Protein AF-A0A7S4W4B5-F1 (afdb_monomer_lite)

Secondary structure (DSSP, 8-state):
-PPPPPPPP----------PPPHHHHHSTTTTGGG--S-EEE-TTT--EEEGGGT--BTT-SS---TT--SPPB---SS----PPPEE-TTT--EE-TTTSSBPSBGGG-SSSB--TTT-BTHHHHHHHHHHHHHHHHHHHHHHHTT--S---HHHHHHHHHHHHHHHHT-PPPBS----BHHHHHHHHHHGGGGGT-SSPPPHHHH--TT-SS--TT-EEEEEEPPPSP-SS-SS--EEEEEE-SSSSS-EEEEEE----TT-HHHHHHHHHHHHTT---HHHHHHHHHHHHHHHHTT-EEEEEEETHHHHHHHHHHHHHTB-EEEESPPP-S---TTSSSTTTTEEEEEETT-TTTTSSTTTS--SSPPEEE-SSSS----HHHHHHHHHSGGGTT-BTTTGGGGSEEETTEEEPPP-

Sequence (420 aa):
VAKPPAHPPFFFQASPSFLMPCDEGKKHPWSWGLMCSGGKSRCEWCNQQVCEYHFGNNSSGSVGGHSDCAGPQCTSNFATCDRTKPRRCDHCKDYYCAHHVQPVGSALCLKGGHNCPKYTAGYVVAAVASIATTVASQNLRGLSETGITGRRDPISVQVMTSARGDVNAMNIEEDHSAECSLAVLAQMAHNVYDLADKRSLLNPAREGGHHAIVDLRDWDVAVCEQQPDFTGYPVSLAYAVYVRSAGPGKPLAVLTIKGTSSDSATDISHDLAEVIMGLPPAVPLVRMARVVKNFQEAGFRVMVTGHSLGGYMAEVVATTCGIGGVGFCAPGSGWHKGNKGGEGKGFQNVNFEHDVAGNVMPGIFEHAQWSVYVQDICGYNHSMDVMLECMAHPSRHGWTNINVRAKCRSCATGYYTVVA

InterPro domains:
  IPR009030 Growth factor receptor cysteine-rich domain superfamily [SSF57184] (34-417)
  IPR029058 Alpha/Beta hydrolase fold [SSF53474] (214-373)

Organism: NCBI:txid311494

Radius of gyration: 27.27 Å; chains: 1; bounding box: 109×42×67 Å

pLDDT: mean 80.83, std 17.4, range [30.06, 98.5]

Structure (mmCIF, N/CA/C/O backbone):
data_AF-A0A7S4W4B5-F1
#
_entry.id   AF-A0A7S4W4B5-F1
#
loop_
_atom_site.group_PDB
_atom_site.id
_atom_site.type_symbol
_atom_site.label_atom_id
_atom_site.label_alt_id
_atom_site.label_comp_id
_atom_site.label_asym_id
_atom_site.label_entity_id
_atom_site.label_seq_id
_atom_site.pdbx_PDB_ins_code
_atom_site.Cartn_x
_atom_site.Cartn_y
_atom_site.Cartn_z
_atom_site.occupancy
_atom_site.B_iso_or_equiv
_atom_site.auth_seq_id
_atom_site.auth_comp_id
_atom_site.auth_asym_id
_atom_site.auth_atom_id
_atom_site.pdbx_PDB_model_num
ATOM 1 N N . VAL A 1 1 ? 88.870 17.406 -4.194 1.00 53.09 1 VAL A N 1
ATOM 2 C CA . VAL A 1 1 ? 87.774 16.427 -4.383 1.00 53.09 1 VAL A CA 1
ATOM 3 C C . VAL A 1 1 ? 86.800 17.025 -5.386 1.00 53.09 1 VAL A C 1
ATOM 5 O O . VAL A 1 1 ? 86.209 18.055 -5.092 1.00 53.09 1 VAL A O 1
ATOM 8 N N . ALA A 1 2 ? 86.772 16.495 -6.610 1.00 41.88 2 ALA A N 1
ATOM 9 C CA . ALA A 1 2 ? 86.035 17.077 -7.733 1.00 41.88 2 ALA A CA 1
ATOM 10 C C . ALA A 1 2 ? 84.530 16.766 -7.639 1.00 41.88 2 ALA A C 1
ATOM 12 O O . ALA A 1 2 ? 84.149 15.645 -7.310 1.00 41.88 2 ALA A O 1
ATOM 13 N N . LYS A 1 3 ? 83.687 17.769 -7.917 1.00 46.78 3 LYS A N 1
ATOM 14 C CA . LYS A 1 3 ? 82.223 17.638 -7.994 1.00 46.78 3 LYS A CA 1
ATOM 15 C C . LYS A 1 3 ? 81.840 16.821 -9.241 1.00 46.78 3 LYS A C 1
ATOM 17 O O . LYS A 1 3 ? 82.375 17.119 -10.309 1.00 46.78 3 LYS A O 1
ATOM 22 N N . PRO A 1 4 ? 80.922 15.843 -9.145 1.00 48.91 4 PRO A N 1
ATOM 23 C CA . PRO A 1 4 ? 80.440 15.120 -10.317 1.00 48.91 4 PRO A CA 1
ATOM 24 C C . PRO A 1 4 ? 79.546 16.025 -11.189 1.00 48.91 4 PRO A C 1
ATOM 26 O O . PRO A 1 4 ? 78.924 16.956 -10.663 1.00 48.91 4 PRO A O 1
ATOM 29 N N . PRO A 1 5 ? 79.481 15.784 -12.512 1.00 55.06 5 PRO A N 1
ATOM 30 C CA . PRO A 1 5 ? 78.684 16.593 -13.426 1.00 55.06 5 PRO A CA 1
ATOM 31 C C . PRO A 1 5 ? 77.184 16.327 -13.239 1.00 55.06 5 PRO A C 1
ATOM 33 O O . PRO A 1 5 ? 76.755 15.199 -13.005 1.00 55.06 5 PRO A O 1
ATOM 36 N N . ALA A 1 6 ? 76.384 17.388 -13.350 1.00 56.19 6 ALA A N 1
ATOM 37 C CA . ALA A 1 6 ? 74.930 17.314 -13.314 1.00 56.19 6 ALA A CA 1
ATOM 38 C C . ALA A 1 6 ? 74.399 16.623 -14.582 1.00 56.19 6 ALA A C 1
ATOM 40 O O . ALA A 1 6 ? 74.692 17.054 -15.697 1.00 56.19 6 ALA A O 1
ATOM 41 N N . HIS A 1 7 ? 73.608 15.562 -14.410 1.00 46.50 7 HIS A N 1
ATOM 42 C CA . HIS A 1 7 ? 72.866 14.945 -15.507 1.00 46.50 7 HIS A CA 1
ATOM 43 C C . HIS A 1 7 ? 71.707 15.859 -15.946 1.00 46.50 7 HIS A C 1
ATOM 45 O O . HIS A 1 7 ? 71.006 16.396 -15.084 1.00 46.50 7 HIS A O 1
ATOM 51 N N . PRO A 1 8 ? 71.473 16.038 -17.258 1.00 51.47 8 PRO A N 1
ATOM 52 C CA . PRO A 1 8 ? 70.306 16.759 -17.748 1.00 51.47 8 PRO A CA 1
ATOM 53 C C . PRO A 1 8 ? 69.020 15.951 -17.488 1.00 51.47 8 PRO A C 1
ATOM 55 O O . PRO A 1 8 ? 69.065 14.717 -17.449 1.00 51.47 8 PRO A O 1
ATOM 58 N N . PRO A 1 9 ? 67.864 16.617 -17.323 1.00 50.19 9 PRO A N 1
ATOM 59 C CA . PRO A 1 9 ? 66.591 15.937 -17.129 1.00 50.19 9 PRO A CA 1
ATOM 60 C C . PRO A 1 9 ? 66.229 15.127 -18.380 1.00 50.19 9 PRO A C 1
ATOM 62 O O . PRO A 1 9 ? 66.138 15.662 -19.485 1.00 50.19 9 PRO A O 1
ATOM 65 N N . PHE A 1 10 ? 66.007 13.825 -18.193 1.00 43.47 10 PHE A N 1
ATOM 66 C CA . PHE A 1 10 ? 65.406 12.948 -19.193 1.00 43.47 10 PHE A CA 1
ATOM 67 C C . PHE A 1 10 ? 63.954 13.388 -19.436 1.00 43.47 10 PHE A C 1
ATOM 69 O O . PHE A 1 10 ? 63.049 13.031 -18.684 1.00 43.47 10 PHE A O 1
ATOM 76 N N . PHE A 1 11 ? 63.718 14.162 -20.495 1.00 41.22 11 PHE A N 1
ATOM 77 C CA . PHE A 1 11 ? 62.383 14.314 -21.066 1.00 41.22 11 PHE A CA 1
ATOM 78 C C . PHE A 1 11 ? 62.078 13.064 -21.896 1.00 41.22 11 PHE A C 1
ATOM 80 O O . PHE A 1 11 ? 62.568 12.913 -23.014 1.00 41.22 11 PHE A O 1
ATOM 87 N N . PHE A 1 12 ? 61.253 12.162 -21.360 1.00 39.62 12 PHE A N 1
ATOM 88 C CA . PHE A 1 12 ? 60.553 11.187 -22.192 1.00 39.62 12 PHE A CA 1
ATOM 89 C C . PHE A 1 12 ? 59.600 11.959 -23.114 1.00 39.62 12 PHE A C 1
ATOM 91 O O . PHE A 1 12 ? 58.498 12.334 -22.718 1.00 39.62 12 PHE A O 1
ATOM 98 N N . GLN A 1 13 ? 60.015 12.203 -24.358 1.00 41.09 13 GLN A N 1
ATOM 99 C CA . GLN A 1 13 ? 59.078 12.472 -25.445 1.00 41.09 13 GLN A CA 1
ATOM 100 C C . GLN A 1 13 ? 58.346 11.162 -25.750 1.00 41.09 13 GLN A C 1
ATOM 102 O O . GLN A 1 13 ? 58.697 10.432 -26.674 1.00 41.09 13 GLN A O 1
ATOM 107 N N . ALA A 1 14 ? 57.323 10.844 -24.956 1.00 41.88 14 ALA A N 1
ATOM 108 C CA . ALA A 1 14 ? 56.267 9.975 -25.441 1.00 41.88 14 ALA A CA 1
ATOM 109 C C . ALA A 1 14 ? 55.618 10.731 -26.600 1.00 41.88 14 ALA A C 1
ATOM 111 O O . ALA A 1 14 ? 54.906 11.709 -26.384 1.00 41.88 14 ALA A O 1
ATOM 112 N N . SER A 1 15 ? 55.929 10.343 -27.837 1.00 41.41 15 SER A N 1
ATOM 113 C CA . SER A 1 15 ? 55.169 10.794 -28.994 1.00 41.41 15 SER A CA 1
ATOM 114 C C . SER A 1 15 ? 53.715 10.423 -28.708 1.00 41.41 15 SER A C 1
ATOM 116 O O . SER A 1 15 ? 53.432 9.225 -28.601 1.00 41.41 15 SER A O 1
ATOM 118 N N . PRO A 1 16 ? 52.784 11.379 -28.537 1.00 48.03 16 PRO A N 1
ATOM 119 C CA . PRO A 1 16 ? 51.392 11.014 -28.462 1.00 48.03 16 PRO A CA 1
ATOM 120 C C . PRO A 1 16 ? 51.063 10.554 -29.873 1.00 48.03 16 PRO A C 1
ATOM 122 O O . PRO A 1 16 ? 50.840 11.355 -30.780 1.00 48.03 16 PRO A O 1
ATOM 125 N N . SER A 1 17 ? 51.093 9.241 -30.090 1.00 46.66 17 SER A N 1
ATOM 126 C CA . SER A 1 17 ? 50.296 8.645 -31.143 1.00 46.66 17 SER A CA 1
ATOM 127 C C . SER A 1 17 ? 48.869 9.004 -30.755 1.00 46.66 17 SER A C 1
ATOM 129 O O . SER A 1 17 ? 48.243 8.302 -29.966 1.00 46.66 17 SER A O 1
ATOM 131 N N . PHE A 1 18 ? 48.411 10.179 -31.194 1.00 54.59 18 PHE A N 1
ATOM 132 C CA . PHE A 1 18 ? 47.031 10.605 -31.090 1.00 54.59 18 PHE A CA 1
ATOM 133 C C . PHE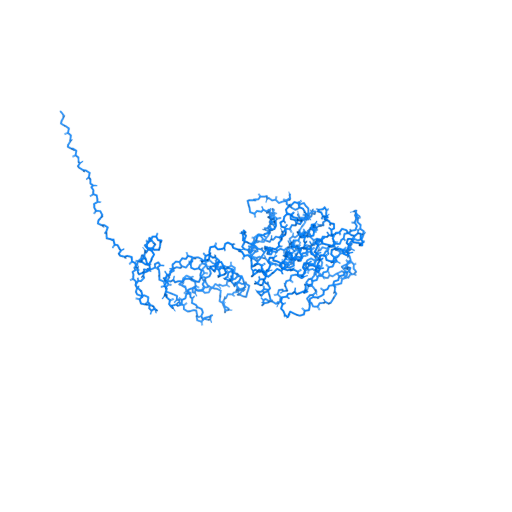 A 1 18 ? 46.254 9.537 -31.847 1.00 54.59 18 PHE A C 1
ATOM 135 O O . PHE A 1 18 ? 46.150 9.567 -33.074 1.00 54.59 18 PHE A O 1
ATOM 142 N N . LEU A 1 19 ? 45.805 8.517 -31.115 1.00 65.25 19 LEU A N 1
ATOM 143 C CA . LEU A 1 19 ? 44.847 7.542 -31.587 1.00 65.25 19 LEU A CA 1
ATOM 144 C C . LEU A 1 19 ? 43.681 8.385 -32.070 1.00 65.25 19 LEU A C 1
ATOM 146 O O . LEU A 1 19 ? 42.953 8.950 -31.258 1.00 65.25 19 LEU A O 1
ATOM 150 N N . MET A 1 20 ? 43.565 8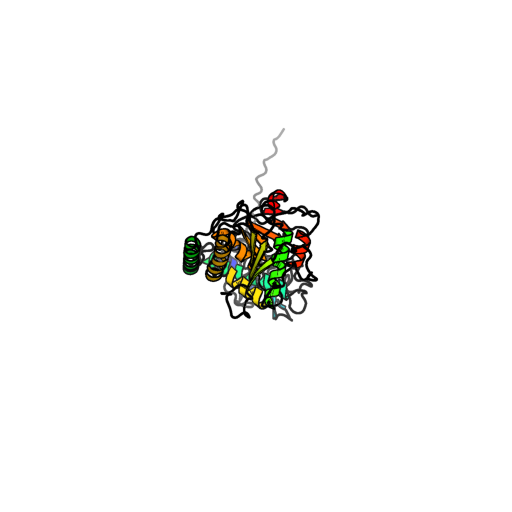.544 -33.394 1.00 76.38 20 MET A N 1
ATOM 151 C CA . MET A 1 20 ? 42.440 9.271 -33.964 1.00 76.38 20 MET A CA 1
ATOM 152 C C . MET A 1 20 ? 41.176 8.704 -33.311 1.00 76.38 20 MET A C 1
ATOM 154 O O . MET A 1 20 ? 41.062 7.478 -33.240 1.00 76.38 20 MET A O 1
ATOM 158 N N . PRO A 1 21 ? 40.253 9.516 -32.792 1.00 83.56 21 PRO A N 1
ATOM 159 C CA . PRO A 1 21 ? 39.042 8.979 -32.194 1.00 83.56 21 PRO A CA 1
ATOM 160 C C . PRO A 1 21 ? 38.288 8.126 -33.224 1.00 83.56 21 PRO A C 1
ATOM 162 O O . PRO A 1 21 ? 38.421 8.320 -34.440 1.00 83.56 21 PRO A O 1
ATOM 165 N N . CYS A 1 22 ? 37.548 7.121 -32.755 1.00 91.00 22 CYS A N 1
ATOM 166 C CA . CYS A 1 22 ? 36.595 6.430 -33.623 1.00 91.00 22 CYS A CA 1
ATOM 167 C C . CYS A 1 22 ? 35.487 7.405 -34.061 1.00 91.00 22 CYS A C 1
ATOM 169 O O . CYS A 1 22 ? 35.399 8.508 -33.522 1.00 91.00 22 CYS A O 1
ATOM 171 N N . ASP A 1 23 ? 34.661 7.037 -35.035 1.00 92.19 23 ASP A N 1
ATOM 172 C CA . ASP A 1 23 ? 33.647 7.947 -35.578 1.00 92.19 23 ASP A CA 1
ATOM 173 C C . ASP A 1 23 ? 32.679 8.449 -34.495 1.00 92.19 23 ASP A C 1
ATOM 175 O O . ASP A 1 23 ? 32.366 9.635 -34.481 1.00 92.19 23 ASP A O 1
ATOM 179 N N . GLU A 1 24 ? 32.340 7.622 -33.502 1.00 89.19 24 GLU A N 1
ATOM 180 C CA . GLU A 1 24 ? 31.554 8.061 -32.339 1.00 89.19 24 GLU A CA 1
ATOM 181 C C . GLU A 1 24 ? 32.313 9.051 -31.445 1.00 89.19 24 GLU A C 1
ATOM 183 O O . GLU A 1 24 ? 31.799 10.100 -31.056 1.00 89.19 24 GLU A O 1
ATOM 188 N N . GLY A 1 25 ? 33.590 8.769 -31.179 1.00 87.25 25 GLY A N 1
ATOM 189 C CA . GLY A 1 25 ? 34.449 9.669 -30.413 1.00 87.25 25 GLY A CA 1
ATOM 190 C C . GLY A 1 25 ? 34.649 11.026 -31.092 1.00 87.25 25 GLY A C 1
ATOM 191 O O . GLY A 1 25 ? 34.854 12.021 -30.404 1.00 87.25 25 GLY A O 1
ATOM 192 N N . LYS A 1 26 ? 34.565 11.092 -32.430 1.00 89.75 26 LYS A N 1
ATOM 193 C CA . LYS A 1 26 ? 34.605 12.355 -33.187 1.00 89.75 26 LYS A CA 1
ATOM 194 C C . LYS A 1 26 ? 33.323 13.169 -33.018 1.00 89.75 26 LYS A C 1
ATOM 196 O O . LYS A 1 26 ? 33.408 14.393 -32.992 1.00 89.75 26 LYS A O 1
ATOM 201 N N . LYS A 1 27 ? 32.161 12.516 -32.904 1.00 87.25 27 LYS A N 1
ATOM 202 C CA . LYS A 1 27 ? 30.869 13.190 -32.684 1.00 87.25 27 LYS A CA 1
ATOM 203 C C . LYS A 1 27 ? 30.792 13.825 -31.297 1.00 87.25 27 LYS A C 1
ATOM 205 O O . LYS A 1 27 ? 30.257 14.921 -31.153 1.00 87.25 27 LYS A O 1
ATOM 210 N N . HIS A 1 28 ? 31.394 13.180 -30.293 1.00 82.81 28 HIS A N 1
ATOM 211 C CA . HIS A 1 28 ? 31.391 13.666 -28.910 1.00 82.81 28 HIS A CA 1
ATOM 212 C C . HIS A 1 28 ? 32.799 13.672 -28.277 1.00 82.81 28 HIS A C 1
ATOM 214 O O . HIS A 1 28 ? 33.082 12.873 -27.379 1.00 82.81 28 HIS A O 1
ATOM 220 N N . PRO A 1 29 ? 33.695 14.590 -28.693 1.00 80.44 29 PRO A N 1
ATOM 221 C CA . PRO A 1 29 ? 35.117 14.547 -28.330 1.00 80.44 29 PRO A CA 1
ATOM 222 C C . PRO A 1 29 ? 35.406 14.642 -26.828 1.00 80.44 29 PRO A C 1
ATOM 224 O O . PRO A 1 29 ? 36.376 14.063 -26.349 1.00 80.44 29 PRO A O 1
ATOM 227 N N . TRP A 1 30 ? 34.573 15.372 -26.086 1.00 72.69 30 TRP A N 1
ATOM 228 C CA . TRP A 1 30 ? 34.802 15.720 -24.680 1.00 72.69 30 TRP A CA 1
ATOM 229 C C . TRP A 1 30 ? 34.215 14.716 -23.678 1.00 72.69 30 TRP A C 1
ATOM 231 O O . TRP A 1 30 ? 34.575 14.757 -22.506 1.00 72.69 30 TRP A O 1
ATOM 241 N N . SER A 1 31 ? 33.341 13.810 -24.119 1.00 78.88 31 SER A N 1
ATOM 242 C CA . SER A 1 31 ? 32.721 12.783 -23.272 1.00 78.88 31 SER A CA 1
ATOM 243 C C . SER A 1 31 ? 33.077 11.385 -23.771 1.00 78.88 31 SER A C 1
ATOM 245 O O . SER A 1 31 ? 33.905 10.695 -23.179 1.00 78.88 31 SER A O 1
ATOM 247 N N . TRP A 1 32 ? 32.519 10.990 -24.911 1.00 73.00 32 TRP A N 1
ATOM 248 C CA . TRP A 1 32 ? 32.697 9.656 -25.488 1.00 73.00 32 TRP A CA 1
ATOM 249 C C . TRP A 1 32 ? 34.061 9.488 -26.170 1.00 73.00 32 TRP A C 1
ATOM 251 O O . TRP A 1 32 ? 34.644 8.404 -26.157 1.00 73.00 32 TRP A O 1
ATOM 261 N N . GLY A 1 33 ? 34.644 10.575 -26.685 1.00 78.75 33 GLY A N 1
ATOM 262 C CA . GLY A 1 33 ? 35.999 10.589 -27.242 1.00 78.75 33 GLY A CA 1
ATOM 263 C C . GLY A 1 33 ? 37.061 10.095 -26.255 1.00 78.75 33 GLY A C 1
ATOM 264 O O . GLY A 1 33 ? 37.927 9.310 -26.641 1.00 78.75 33 GLY A O 1
ATOM 265 N N . LEU A 1 34 ? 36.937 10.460 -24.973 1.00 81.44 34 LEU A N 1
ATOM 266 C CA . LEU A 1 34 ? 37.839 10.030 -23.895 1.00 81.44 34 LEU A CA 1
ATOM 267 C C . LEU A 1 34 ? 37.668 8.553 -23.509 1.00 81.44 34 LEU A C 1
ATOM 269 O O . LEU A 1 34 ? 38.571 7.967 -22.918 1.00 81.44 34 LEU A O 1
ATOM 273 N N . MET A 1 35 ? 36.532 7.943 -23.855 1.00 81.06 35 MET A N 1
ATOM 274 C CA . MET A 1 35 ? 36.242 6.531 -23.586 1.00 81.06 35 MET A CA 1
ATOM 275 C C . MET A 1 35 ? 36.578 5.611 -24.769 1.00 81.06 35 MET A C 1
ATOM 277 O O . MET A 1 35 ? 36.414 4.390 -24.679 1.00 81.06 35 MET A O 1
ATOM 281 N N . CYS A 1 36 ? 37.096 6.169 -25.872 1.00 84.38 36 CYS A N 1
ATOM 282 C CA . CYS A 1 36 ? 37.590 5.379 -26.993 1.00 84.38 36 CYS A CA 1
ATOM 283 C C . CYS A 1 36 ? 38.698 4.427 -26.528 1.00 84.38 36 CYS A C 1
ATOM 285 O O . CYS A 1 36 ? 39.797 4.848 -26.179 1.00 84.38 36 CYS A O 1
ATOM 287 N N . SER A 1 37 ? 38.419 3.130 -26.569 1.00 83.31 37 SER A N 1
ATOM 288 C CA . SER A 1 37 ? 39.368 2.080 -26.202 1.00 83.31 37 SER A CA 1
ATOM 289 C C . SER A 1 37 ? 39.228 0.865 -27.118 1.00 83.31 37 SER A C 1
ATOM 291 O O . SER A 1 37 ? 38.179 0.659 -27.739 1.00 83.31 37 SER A O 1
ATOM 293 N N . GLY A 1 38 ? 40.308 0.084 -27.201 1.00 84.00 38 GLY A N 1
ATOM 294 C CA . GLY A 1 38 ? 40.381 -1.153 -27.979 1.00 84.00 38 GLY A CA 1
ATOM 295 C C . GLY A 1 38 ? 40.606 -0.957 -29.480 1.00 84.00 38 GLY A C 1
ATOM 296 O O . GLY A 1 38 ? 40.865 0.151 -29.965 1.00 84.00 38 GLY A O 1
ATOM 297 N N . GLY A 1 39 ? 40.525 -2.063 -30.224 1.00 87.12 39 GLY A N 1
ATOM 298 C CA . GLY A 1 39 ? 40.615 -2.064 -31.680 1.00 87.12 39 GLY A CA 1
ATOM 299 C C . GLY A 1 39 ? 39.448 -1.319 -32.331 1.00 87.12 39 GLY A C 1
ATOM 300 O O . GLY A 1 39 ? 38.363 -1.197 -31.762 1.00 87.12 39 GLY A O 1
ATOM 301 N N . LYS A 1 40 ? 39.662 -0.806 -33.547 1.00 90.69 40 LYS A N 1
ATOM 302 C CA . LYS A 1 40 ? 38.595 -0.213 -34.364 1.00 90.69 40 LYS A CA 1
ATOM 303 C C . LYS A 1 40 ? 38.134 -1.195 -35.422 1.00 90.69 40 LYS A C 1
ATOM 305 O O . LYS A 1 40 ? 38.954 -1.786 -36.119 1.00 90.69 40 LYS A O 1
ATOM 310 N N . SER A 1 41 ? 36.827 -1.299 -35.596 1.00 91.25 41 SER A N 1
ATOM 311 C CA . SER A 1 41 ? 36.206 -2.106 -36.641 1.00 91.25 41 SER A CA 1
ATOM 312 C C . SER A 1 41 ? 35.065 -1.330 -37.293 1.00 91.25 41 SER A C 1
ATOM 314 O O . SER A 1 41 ? 34.543 -0.365 -36.734 1.00 91.25 41 SER A O 1
ATOM 316 N N . ARG A 1 42 ? 34.718 -1.700 -38.528 1.00 93.19 42 ARG A N 1
ATOM 317 C CA . ARG A 1 42 ? 33.544 -1.138 -39.199 1.00 93.19 42 ARG A CA 1
ATOM 318 C C . ARG A 1 42 ? 32.300 -1.842 -38.668 1.00 93.19 42 ARG A C 1
ATOM 320 O O . ARG A 1 42 ? 32.232 -3.068 -38.697 1.00 93.19 42 ARG A O 1
ATOM 327 N N . CYS A 1 43 ? 31.335 -1.064 -38.195 1.00 89.44 43 CYS A N 1
ATOM 328 C CA . CYS A 1 43 ? 30.007 -1.557 -37.867 1.00 89.44 43 CYS A CA 1
ATOM 329 C C . CYS A 1 43 ? 29.342 -2.099 -39.140 1.00 89.44 43 CYS A C 1
ATOM 331 O O . CYS A 1 43 ? 29.254 -1.390 -40.138 1.00 89.44 43 CYS A O 1
ATOM 333 N N . GLU A 1 44 ? 28.858 -3.339 -39.126 1.00 90.38 44 GLU A N 1
ATOM 334 C CA . GLU A 1 44 ? 28.258 -3.955 -40.319 1.00 90.38 44 GLU A CA 1
ATOM 335 C C . GLU A 1 44 ? 26.899 -3.354 -40.708 1.00 90.38 44 GLU A C 1
ATOM 337 O O . GLU A 1 44 ? 26.471 -3.500 -41.848 1.00 90.38 44 GLU A O 1
ATOM 342 N N . TRP A 1 45 ? 26.234 -2.661 -39.777 1.00 89.56 45 TRP A N 1
ATOM 343 C CA . TRP A 1 45 ? 24.893 -2.109 -39.987 1.00 89.56 45 TRP A CA 1
ATOM 344 C C . TRP A 1 45 ? 24.900 -0.674 -40.515 1.00 89.56 45 TRP A C 1
ATOM 346 O O . TRP A 1 45 ? 24.037 -0.315 -41.307 1.00 89.56 45 TRP A O 1
ATOM 356 N N . CYS A 1 46 ? 25.859 0.152 -40.093 1.00 91.12 46 CYS A N 1
ATOM 357 C CA . CYS A 1 46 ? 25.927 1.570 -40.474 1.00 91.12 46 CYS A CA 1
ATOM 358 C C . CYS A 1 46 ? 27.274 1.975 -41.097 1.00 91.12 46 CYS A C 1
ATOM 360 O O . CYS A 1 46 ? 27.463 3.131 -41.463 1.00 91.12 46 CYS A O 1
ATOM 362 N N . ASN A 1 47 ? 28.224 1.039 -41.204 1.00 92.94 47 ASN A N 1
ATOM 363 C CA . ASN A 1 47 ? 29.561 1.229 -41.771 1.00 92.94 47 ASN A CA 1
ATOM 364 C C . ASN A 1 47 ? 30.455 2.270 -41.056 1.00 92.94 47 ASN A C 1
ATOM 366 O O . ASN A 1 47 ? 31.536 2.594 -41.558 1.00 92.94 47 ASN A O 1
ATOM 370 N N . GLN A 1 48 ? 30.052 2.761 -39.877 1.00 92.44 48 GLN A N 1
ATOM 371 C CA . GLN A 1 48 ? 30.872 3.642 -39.038 1.00 92.44 48 GLN A CA 1
ATOM 372 C C . GLN A 1 48 ? 32.086 2.880 -38.484 1.00 92.44 48 GLN A C 1
ATOM 374 O O . GLN A 1 48 ? 31.975 1.720 -38.080 1.00 92.44 48 GLN A O 1
ATOM 379 N N . GLN A 1 49 ? 33.258 3.517 -38.461 1.00 94.06 49 GLN A N 1
ATOM 380 C CA . GLN A 1 49 ? 34.458 2.977 -37.831 1.00 94.06 49 GLN A CA 1
ATOM 381 C C . GLN A 1 49 ? 34.402 3.250 -36.327 1.00 94.06 49 GLN A C 1
ATOM 383 O O . GLN A 1 49 ? 34.741 4.338 -35.862 1.00 94.06 49 GLN A O 1
ATOM 388 N N . VAL A 1 50 ? 34.012 2.242 -35.557 1.00 91.62 50 VAL A N 1
ATOM 389 C CA . VAL A 1 50 ? 33.803 2.324 -34.108 1.00 91.62 50 VAL A CA 1
ATOM 390 C C . VAL A 1 50 ? 34.876 1.526 -33.375 1.00 91.62 50 VAL A C 1
ATOM 392 O O . VAL A 1 50 ? 35.379 0.523 -33.883 1.00 91.62 50 VAL A O 1
ATOM 395 N N . CYS A 1 51 ? 35.294 1.994 -32.200 1.00 90.19 51 CYS A N 1
ATOM 396 C CA . CYS A 1 51 ? 36.178 1.205 -31.342 1.00 90.19 51 CYS A CA 1
ATOM 397 C C . CYS A 1 51 ? 35.371 0.166 -30.553 1.00 90.19 51 CYS A C 1
ATOM 399 O O . CYS A 1 51 ? 34.148 0.273 -30.478 1.00 90.19 51 CYS A O 1
ATOM 401 N N . GLU A 1 52 ? 36.037 -0.811 -29.939 1.00 86.25 52 GLU A N 1
ATOM 402 C CA . GLU A 1 52 ? 35.389 -1.846 -29.114 1.00 86.25 52 GLU A CA 1
ATOM 403 C C . GLU A 1 52 ? 34.432 -1.259 -28.070 1.00 86.25 52 GLU A C 1
ATOM 405 O O . GLU A 1 52 ? 33.325 -1.762 -27.899 1.00 86.25 52 GLU A O 1
ATOM 410 N N . TYR A 1 53 ? 34.808 -0.142 -27.433 1.00 84.38 53 TYR A N 1
ATOM 411 C CA . TYR A 1 53 ? 33.918 0.553 -26.497 1.00 84.38 53 TYR A CA 1
ATOM 412 C C . TYR A 1 53 ? 32.586 0.994 -27.138 1.00 84.38 53 TYR A C 1
ATOM 414 O O . TYR A 1 53 ? 31.526 0.843 -26.536 1.00 84.38 53 TYR A O 1
ATOM 422 N N . HIS A 1 54 ? 32.627 1.514 -28.366 1.00 86.38 54 HIS A N 1
ATOM 423 C CA . HIS A 1 54 ? 31.470 2.091 -29.059 1.00 86.38 54 HIS A CA 1
ATOM 424 C C . HIS A 1 54 ? 30.752 1.093 -29.989 1.00 86.38 54 HIS A C 1
ATOM 426 O O . HIS A 1 54 ? 29.882 1.480 -30.768 1.00 86.38 54 HIS A O 1
ATOM 432 N N . PHE A 1 55 ? 31.098 -0.200 -29.954 1.00 83.75 55 PHE A N 1
ATOM 433 C CA . PHE A 1 55 ? 30.538 -1.169 -30.899 1.00 83.75 55 PHE A CA 1
ATOM 434 C C . PHE A 1 55 ? 29.096 -1.567 -30.542 1.00 83.75 55 PHE A C 1
ATOM 436 O O . PHE A 1 55 ? 28.168 -1.273 -31.297 1.00 83.75 55 PHE A O 1
ATOM 443 N N . GLY A 1 56 ? 28.892 -2.230 -29.400 1.00 75.50 56 GLY A N 1
ATOM 444 C CA . GLY A 1 56 ? 27.582 -2.726 -28.975 1.00 75.50 56 GLY A CA 1
ATOM 445 C C . GLY A 1 56 ? 26.756 -1.666 -28.249 1.00 75.50 56 GLY A C 1
ATOM 446 O O . GLY A 1 56 ? 27.136 -1.232 -27.166 1.00 75.50 56 GLY A O 1
ATOM 447 N N . ASN A 1 57 ? 25.613 -1.288 -28.820 1.00 75.31 57 ASN A N 1
ATOM 448 C CA . ASN A 1 57 ? 24.625 -0.448 -28.144 1.00 75.31 57 ASN A CA 1
ATOM 449 C C . ASN A 1 57 ? 23.737 -1.316 -27.229 1.00 75.31 57 ASN A C 1
ATOM 451 O O . ASN A 1 57 ? 23.406 -2.448 -27.592 1.00 75.31 57 ASN A O 1
ATOM 455 N N . ASN A 1 58 ? 23.365 -0.821 -26.050 1.00 73.81 58 ASN A N 1
ATOM 456 C CA . ASN A 1 58 ? 22.389 -1.456 -25.162 1.00 73.81 58 ASN A CA 1
ATOM 457 C C . ASN A 1 58 ? 21.126 -0.595 -25.042 1.00 73.81 58 ASN A C 1
ATOM 459 O O . ASN A 1 58 ? 21.171 0.629 -25.147 1.00 73.81 58 ASN A O 1
ATOM 463 N N . SER A 1 59 ? 19.983 -1.235 -24.796 1.00 68.75 59 SER A N 1
ATOM 464 C CA . SER A 1 59 ? 18.704 -0.533 -24.637 1.00 68.75 59 SER A CA 1
ATOM 465 C C . SER A 1 59 ? 18.711 0.454 -23.460 1.00 68.75 59 SER A C 1
ATOM 467 O O . SER A 1 59 ? 17.974 1.437 -23.489 1.00 68.75 59 SER A O 1
ATOM 469 N N . SER A 1 60 ? 19.577 0.245 -22.458 1.00 60.88 60 SER A N 1
ATOM 470 C CA . SER A 1 60 ? 19.751 1.129 -21.296 1.00 60.88 60 SER A CA 1
ATOM 471 C C . SER A 1 60 ? 20.636 2.354 -21.564 1.00 60.88 60 SER A C 1
ATOM 473 O O . SER A 1 60 ? 20.447 3.392 -20.931 1.00 60.88 60 SER A O 1
ATOM 475 N N . GLY A 1 61 ? 21.524 2.323 -22.574 1.00 60.50 61 GLY A N 1
ATOM 476 C CA . GLY A 1 61 ? 22.397 3.426 -23.058 1.00 60.50 61 GLY A CA 1
ATOM 477 C C . GLY A 1 61 ? 23.296 4.037 -22.004 1.00 60.50 61 GLY A C 1
ATOM 478 O O . GLY A 1 61 ? 23.773 5.157 -22.146 1.00 60.50 61 GLY A O 1
ATOM 479 N N . SER A 1 62 ? 23.515 3.291 -20.930 1.00 58.25 62 SER A N 1
ATOM 480 C CA . SER A 1 62 ? 24.396 3.684 -19.844 1.00 58.25 62 SER A CA 1
ATOM 481 C C . SER A 1 62 ? 25.861 3.388 -20.179 1.00 58.25 62 SER A C 1
ATOM 483 O O . SER A 1 62 ? 26.748 3.955 -19.550 1.00 58.25 62 SER A O 1
ATOM 485 N N . VAL A 1 63 ? 26.136 2.478 -21.129 1.00 65.44 63 VAL A N 1
ATOM 486 C CA . VAL A 1 63 ? 27.492 1.991 -21.430 1.00 65.44 63 VAL A CA 1
ATOM 487 C C . VAL A 1 63 ? 27.618 1.534 -22.889 1.00 65.44 63 VAL A C 1
ATOM 489 O O . VAL A 1 63 ? 26.986 0.556 -23.286 1.00 65.44 63 VAL A O 1
ATOM 492 N N . GLY A 1 64 ? 28.538 2.158 -23.631 1.00 72.12 64 GLY A N 1
ATOM 493 C CA . GLY A 1 64 ? 28.919 1.759 -24.992 1.00 72.12 64 GLY A CA 1
ATOM 494 C C . GLY A 1 64 ? 27.923 2.152 -26.089 1.00 72.12 64 GLY A C 1
ATOM 495 O O . GLY A 1 64 ? 26.973 2.892 -25.852 1.00 72.12 64 GLY A O 1
ATOM 496 N N . GLY A 1 65 ? 28.169 1.659 -27.305 1.00 81.06 65 GLY A N 1
ATOM 497 C CA . GLY A 1 65 ? 27.358 1.939 -28.496 1.00 81.06 65 GLY A CA 1
ATOM 498 C C . GLY A 1 65 ? 27.815 3.155 -29.302 1.00 81.06 65 GLY A C 1
ATOM 499 O O . GLY A 1 65 ? 28.767 3.842 -28.940 1.00 81.06 65 GLY A O 1
ATOM 500 N N . HIS A 1 66 ? 27.152 3.380 -30.432 1.00 87.12 66 HIS A N 1
ATOM 501 C CA . HIS A 1 66 ? 27.375 4.533 -31.298 1.00 87.12 66 HIS A CA 1
ATOM 502 C C . HIS A 1 66 ? 26.044 5.056 -31.837 1.00 87.12 66 HIS A C 1
ATOM 504 O O . HIS A 1 66 ? 25.089 4.293 -32.030 1.00 87.12 66 HIS A O 1
ATOM 510 N N . SER A 1 67 ? 25.992 6.364 -32.059 1.00 85.38 67 SER A N 1
ATOM 511 C CA . SER A 1 67 ? 24.838 7.081 -32.585 1.00 85.38 67 SER A CA 1
ATOM 512 C C . SER A 1 67 ? 24.598 6.747 -34.059 1.00 85.38 67 SER A C 1
ATOM 514 O O . SER A 1 67 ? 25.504 6.337 -34.794 1.00 85.38 67 SER A O 1
ATOM 516 N N . ASP A 1 68 ? 23.349 6.906 -34.498 1.00 85.69 68 ASP A N 1
ATOM 517 C CA . ASP A 1 68 ? 22.901 6.683 -35.883 1.00 85.69 68 ASP A CA 1
ATOM 518 C C . ASP A 1 68 ? 23.098 5.242 -36.393 1.00 85.69 68 ASP A C 1
ATOM 520 O O . ASP A 1 68 ? 23.207 4.988 -37.595 1.00 85.69 68 ASP A O 1
ATOM 524 N N . CYS A 1 69 ? 23.166 4.270 -35.481 1.00 87.50 69 CYS A N 1
ATOM 525 C CA . CYS A 1 69 ? 23.207 2.859 -35.835 1.00 87.50 69 CYS A CA 1
ATOM 526 C C . CYS A 1 69 ? 21.795 2.275 -35.910 1.00 87.50 69 CYS A C 1
ATOM 528 O O . CYS A 1 69 ? 21.110 2.179 -34.896 1.00 87.50 69 CYS A O 1
ATOM 530 N N . ALA A 1 70 ? 21.400 1.803 -37.094 1.00 85.62 70 ALA A N 1
ATOM 531 C CA . ALA A 1 70 ? 20.178 1.016 -37.286 1.00 85.62 70 ALA A CA 1
ATOM 532 C C . ALA A 1 70 ? 20.344 -0.472 -36.901 1.00 85.62 70 ALA A C 1
ATOM 534 O O . ALA A 1 70 ? 19.445 -1.282 -37.119 1.00 85.62 70 ALA A O 1
ATOM 535 N N . GLY A 1 71 ? 21.515 -0.852 -36.378 1.00 87.31 71 GLY A N 1
ATOM 536 C CA . GLY A 1 71 ? 21.798 -2.208 -35.927 1.00 87.31 71 GLY A CA 1
ATOM 537 C C . GLY A 1 71 ? 21.010 -2.586 -34.668 1.00 87.31 71 GLY A C 1
ATOM 538 O O . GLY A 1 71 ? 20.590 -1.711 -33.906 1.00 87.31 71 GLY A O 1
ATOM 539 N N . PRO A 1 72 ? 20.816 -3.892 -34.421 1.00 88.12 72 PRO A N 1
ATOM 540 C CA . PRO A 1 72 ? 20.142 -4.364 -33.224 1.00 88.12 72 PRO A CA 1
ATOM 541 C C . PRO A 1 72 ? 20.902 -3.945 -31.961 1.00 88.12 72 PRO A C 1
ATOM 543 O O . PRO A 1 72 ? 22.133 -3.951 -31.927 1.00 88.12 72 PRO A O 1
ATOM 546 N N . GLN A 1 73 ? 20.157 -3.624 -30.907 1.00 87.88 73 GLN A N 1
ATOM 547 C CA . GLN A 1 73 ? 20.703 -3.281 -29.595 1.00 87.88 73 GLN A CA 1
ATOM 548 C C . GLN A 1 73 ? 20.630 -4.490 -28.663 1.00 87.88 73 GLN A C 1
ATOM 550 O O . GLN A 1 73 ? 19.767 -5.351 -28.812 1.00 87.88 73 GLN A O 1
ATOM 555 N N . CYS A 1 74 ? 21.532 -4.552 -27.687 1.00 87.44 74 CYS A N 1
ATOM 556 C CA . CYS A 1 74 ? 21.429 -5.509 -26.596 1.00 87.44 74 CYS A CA 1
ATOM 557 C C . CYS A 1 74 ? 20.184 -5.187 -25.752 1.00 87.44 74 CYS A C 1
ATOM 559 O O . CYS A 1 74 ? 20.168 -4.164 -25.072 1.00 87.44 74 CYS A O 1
ATOM 561 N N . THR A 1 75 ? 19.189 -6.077 -25.743 1.00 86.62 75 THR A N 1
ATOM 562 C CA . THR A 1 75 ? 17.900 -5.949 -25.029 1.00 86.62 75 THR A CA 1
ATOM 563 C C . THR A 1 75 ? 18.029 -6.118 -23.504 1.00 86.62 75 THR A C 1
ATOM 565 O O . THR A 1 75 ? 17.040 -6.202 -22.785 1.00 86.62 75 THR A O 1
ATOM 568 N N . SER A 1 76 ? 19.251 -6.194 -22.974 1.00 79.88 76 SER A N 1
ATOM 569 C CA . SER A 1 76 ? 19.484 -6.296 -21.531 1.00 79.88 76 SER A CA 1
ATOM 570 C C . SER A 1 76 ? 19.332 -4.933 -20.860 1.00 79.88 76 SER A C 1
ATOM 572 O O . SER A 1 76 ? 19.966 -3.961 -21.272 1.00 79.88 76 SER A O 1
ATOM 574 N N . ASN A 1 77 ? 18.561 -4.890 -19.774 1.00 65.75 77 ASN A N 1
ATOM 575 C CA . ASN A 1 77 ? 18.409 -3.705 -18.929 1.00 65.75 77 ASN A CA 1
ATOM 576 C C . ASN A 1 77 ? 19.603 -3.459 -17.992 1.00 65.75 77 ASN A C 1
ATOM 578 O O . ASN A 1 77 ? 19.637 -2.450 -17.291 1.00 65.75 77 ASN A O 1
ATOM 582 N N . PHE A 1 78 ? 20.584 -4.362 -17.950 1.00 67.38 78 PHE A N 1
ATOM 583 C CA . PHE A 1 78 ? 21.719 -4.243 -17.040 1.00 67.38 78 PHE A CA 1
ATOM 584 C C . PHE A 1 78 ? 22.821 -3.347 -17.619 1.00 67.38 78 PHE A C 1
ATOM 586 O O . PHE A 1 78 ? 23.128 -3.374 -18.814 1.00 67.38 78 PHE A O 1
ATOM 593 N N . ALA A 1 79 ? 23.458 -2.558 -16.748 1.00 59.62 79 ALA A N 1
ATOM 594 C CA . ALA A 1 79 ? 24.537 -1.638 -17.119 1.00 59.62 79 ALA A CA 1
ATOM 595 C C . ALA A 1 79 ? 25.825 -2.357 -17.579 1.00 59.62 79 ALA A C 1
ATOM 597 O O . ALA A 1 79 ? 26.707 -1.739 -18.172 1.00 59.62 79 ALA A O 1
ATOM 598 N N . THR A 1 80 ? 25.944 -3.667 -17.353 1.00 69.50 80 THR A N 1
ATOM 599 C CA . THR A 1 80 ? 27.136 -4.477 -17.643 1.00 69.50 80 THR A CA 1
ATOM 600 C C . THR A 1 80 ? 27.110 -5.084 -19.047 1.00 69.50 80 THR A C 1
ATOM 602 O O . THR A 1 80 ? 27.305 -6.282 -19.235 1.00 69.50 80 THR A O 1
ATOM 605 N N . CYS A 1 81 ? 26.866 -4.268 -20.074 1.00 76.06 81 CYS A N 1
ATOM 606 C CA . CYS A 1 81 ? 27.072 -4.720 -21.449 1.00 76.06 81 CYS A CA 1
ATOM 607 C C . CYS A 1 81 ? 28.578 -4.857 -21.714 1.00 76.06 81 CYS A C 1
ATOM 609 O O . CYS A 1 81 ? 29.325 -3.895 -21.539 1.00 76.06 81 CYS A O 1
ATOM 611 N N . ASP A 1 82 ? 29.028 -6.027 -22.175 1.00 76.94 82 ASP A N 1
ATOM 612 C CA . ASP A 1 82 ? 30.428 -6.246 -22.578 1.00 76.94 82 ASP A CA 1
ATOM 613 C C . ASP A 1 82 ? 30.791 -5.607 -23.931 1.00 76.94 82 ASP A C 1
ATOM 615 O O . ASP A 1 82 ? 31.913 -5.763 -24.407 1.00 76.94 82 ASP A O 1
ATOM 619 N N . ARG A 1 83 ? 29.847 -4.866 -24.533 1.00 77.25 83 ARG A N 1
ATOM 620 C CA . ARG A 1 83 ? 30.027 -4.042 -25.741 1.00 77.25 83 ARG A CA 1
ATOM 621 C C . ARG A 1 83 ? 30.351 -4.853 -26.997 1.00 77.25 83 ARG A C 1
ATOM 623 O O . ARG A 1 83 ? 30.653 -4.280 -28.042 1.00 77.25 83 ARG A O 1
ATOM 630 N N . THR A 1 84 ? 30.240 -6.177 -26.925 1.00 81.31 84 THR A N 1
ATOM 631 C CA . THR A 1 84 ? 30.430 -7.058 -28.076 1.00 81.31 84 THR A CA 1
ATOM 632 C C . THR A 1 84 ? 29.251 -6.977 -29.045 1.00 81.31 84 THR A C 1
ATOM 634 O O . THR A 1 84 ? 28.153 -6.528 -28.706 1.00 81.31 84 THR A O 1
ATOM 637 N N . LYS A 1 85 ? 29.485 -7.438 -30.280 1.00 84.06 85 LYS A N 1
ATOM 638 C CA . LYS A 1 85 ? 28.468 -7.548 -31.329 1.00 84.06 85 LYS A CA 1
ATOM 639 C C . LYS A 1 85 ? 27.228 -8.299 -30.806 1.00 84.06 85 LYS A C 1
ATOM 641 O O . LYS A 1 85 ? 27.368 -9.474 -30.446 1.00 84.06 85 LYS A O 1
ATOM 646 N N . PRO A 1 86 ? 26.031 -7.679 -30.814 1.00 87.69 86 PRO A N 1
ATOM 647 C CA . PRO A 1 86 ? 24.812 -8.357 -30.401 1.00 87.69 86 PRO A CA 1
ATOM 648 C C . PRO A 1 86 ? 24.543 -9.608 -31.241 1.00 87.69 86 PRO A C 1
ATOM 650 O O . PRO A 1 86 ? 24.657 -9.607 -32.467 1.00 87.69 86 PRO A O 1
ATOM 653 N N . ARG A 1 87 ? 24.187 -10.692 -30.560 1.00 91.81 87 ARG A N 1
ATOM 654 C CA . ARG A 1 87 ? 23.805 -11.984 -31.119 1.00 91.81 87 ARG A CA 1
ATOM 655 C C . ARG A 1 87 ? 22.330 -12.217 -30.846 1.00 91.81 87 ARG A C 1
ATOM 657 O O . ARG A 1 87 ? 21.849 -11.933 -29.751 1.00 91.81 87 ARG A O 1
ATOM 664 N N . ARG A 1 88 ? 21.626 -12.747 -31.841 1.00 93.94 88 ARG A N 1
ATOM 665 C CA . ARG A 1 88 ? 20.218 -13.105 -31.703 1.00 93.94 88 ARG A CA 1
ATOM 666 C C . ARG A 1 88 ? 20.097 -14.386 -30.881 1.00 93.94 88 ARG A C 1
ATOM 668 O O . ARG A 1 88 ? 20.769 -15.364 -31.190 1.00 93.94 88 ARG A O 1
ATOM 675 N N . CYS A 1 89 ? 19.250 -14.392 -29.859 1.00 93.88 89 CYS A N 1
ATOM 676 C CA . CYS A 1 89 ? 18.892 -15.615 -29.152 1.00 93.88 89 CYS A CA 1
ATOM 677 C C . CYS A 1 89 ? 18.008 -16.489 -30.052 1.00 93.88 89 CYS A C 1
ATOM 679 O O . CYS A 1 89 ? 17.006 -16.022 -30.602 1.00 93.88 89 CYS A O 1
ATOM 681 N N . ASP A 1 90 ? 18.332 -17.777 -30.165 1.00 92.94 90 ASP A N 1
ATOM 682 C CA . ASP A 1 90 ? 17.592 -18.707 -31.025 1.00 92.94 90 ASP A CA 1
ATOM 683 C C . ASP A 1 90 ? 16.144 -18.937 -30.574 1.00 92.94 90 ASP A C 1
ATOM 685 O O . ASP A 1 90 ? 15.317 -19.381 -31.375 1.00 92.94 90 ASP A O 1
ATOM 689 N N . HIS A 1 91 ? 15.808 -18.593 -29.328 1.00 91.06 91 HIS A N 1
ATOM 690 C CA . HIS A 1 91 ? 14.490 -18.838 -28.743 1.00 91.06 91 HIS A CA 1
ATOM 691 C C . HIS A 1 91 ? 13.628 -17.584 -28.650 1.00 91.06 91 HIS A C 1
ATOM 693 O O . HIS A 1 91 ? 12.617 -17.527 -29.343 1.00 91.06 91 HIS A O 1
ATOM 699 N N . CYS A 1 92 ? 14.016 -16.578 -27.856 1.00 87.75 92 CYS A N 1
ATOM 700 C CA . CYS A 1 92 ? 13.221 -15.348 -27.723 1.00 87.75 92 CYS A CA 1
ATOM 701 C C . CYS A 1 92 ? 13.360 -14.398 -28.916 1.00 87.75 92 CYS A C 1
ATOM 703 O O . CYS A 1 92 ? 12.570 -13.475 -29.043 1.00 87.75 92 CYS A O 1
ATOM 705 N N . LYS A 1 93 ? 14.329 -14.634 -29.812 1.00 93.38 93 LYS A N 1
ATOM 706 C CA . LYS A 1 93 ? 14.594 -13.829 -31.016 1.00 93.38 93 LYS A CA 1
ATOM 707 C C . LYS A 1 93 ? 15.095 -12.403 -30.768 1.00 93.38 93 LYS A C 1
ATOM 709 O O . LYS A 1 93 ? 15.376 -11.727 -31.762 1.00 93.38 93 LYS A O 1
ATOM 714 N N . ASP A 1 94 ? 15.286 -12.013 -29.512 1.00 90.25 94 ASP A N 1
ATOM 715 C CA . ASP A 1 94 ? 15.930 -10.767 -29.094 1.00 90.25 94 ASP A CA 1
ATOM 716 C C . ASP A 1 94 ? 17.448 -10.804 -29.301 1.00 90.25 94 ASP A C 1
ATOM 718 O O . ASP A 1 94 ? 18.040 -11.869 -29.512 1.00 90.25 94 ASP A O 1
ATOM 722 N N . TYR A 1 95 ? 18.087 -9.635 -29.245 1.00 92.00 95 TYR A N 1
ATOM 723 C CA . TYR A 1 95 ? 19.525 -9.484 -29.443 1.00 92.00 95 TYR A CA 1
ATOM 724 C C . TYR A 1 95 ? 20.224 -9.158 -28.129 1.00 92.00 95 TYR A C 1
ATOM 726 O O . TYR A 1 95 ? 19.792 -8.299 -27.370 1.00 92.00 95 TYR A O 1
ATOM 734 N N . TYR A 1 96 ? 21.352 -9.811 -27.877 1.00 91.25 96 TYR A N 1
ATOM 735 C CA . TYR A 1 96 ? 22.125 -9.634 -26.652 1.00 91.25 96 TYR A CA 1
ATOM 736 C C . TYR A 1 96 ? 23.615 -9.629 -26.955 1.00 91.25 96 TYR A C 1
ATOM 738 O O . TYR A 1 96 ? 24.076 -10.350 -27.837 1.00 91.25 96 TYR A O 1
ATOM 746 N N . CYS A 1 97 ? 24.398 -8.853 -26.212 1.00 89.88 97 CYS A N 1
ATOM 747 C CA . CYS A 1 97 ? 25.852 -8.969 -26.274 1.00 89.88 97 CYS A CA 1
ATOM 748 C C . CYS A 1 97 ? 26.322 -10.332 -25.721 1.00 89.88 97 CYS A C 1
ATOM 750 O O . CYS A 1 97 ? 25.538 -11.064 -25.117 1.00 89.88 97 CYS A O 1
ATOM 752 N N . ALA A 1 98 ? 27.583 -10.708 -25.926 1.00 87.94 98 ALA A N 1
ATOM 753 C CA . ALA A 1 98 ? 28.111 -12.014 -25.529 1.00 87.94 98 ALA A CA 1
ATOM 754 C C . ALA A 1 98 ? 27.944 -12.300 -24.023 1.00 87.94 98 ALA A C 1
ATOM 756 O O . ALA A 1 98 ? 27.665 -13.438 -23.652 1.00 87.94 98 ALA A O 1
ATOM 757 N N . HIS A 1 99 ? 27.998 -11.274 -23.176 1.00 87.81 99 HIS A N 1
ATOM 758 C CA . HIS A 1 99 ? 27.715 -11.376 -21.746 1.00 87.81 99 HIS A CA 1
ATOM 759 C C . HIS A 1 99 ? 26.238 -11.658 -21.430 1.00 87.81 99 HIS A C 1
ATOM 761 O O . HIS A 1 99 ? 25.938 -12.325 -20.442 1.00 87.81 99 HIS A O 1
ATOM 767 N N . HIS A 1 100 ? 25.307 -11.186 -22.264 1.00 89.88 100 HIS A N 1
ATOM 768 C CA . HIS A 1 100 ? 23.863 -11.305 -22.038 1.00 89.88 100 HIS A CA 1
ATOM 769 C C . HIS A 1 100 ? 23.181 -12.395 -22.885 1.00 89.88 100 HIS A C 1
ATOM 771 O O . HIS A 1 100 ? 22.042 -12.766 -22.621 1.00 89.88 100 HIS A O 1
ATOM 777 N N . VAL A 1 101 ? 23.849 -12.954 -23.898 1.00 92.44 101 VAL A N 1
ATOM 778 C CA . VAL A 1 101 ? 23.220 -13.916 -24.822 1.00 92.44 101 VAL A CA 1
ATOM 779 C C . VAL A 1 101 ? 22.923 -15.268 -24.183 1.00 92.44 101 VAL A C 1
ATOM 781 O O . VAL A 1 101 ? 22.033 -15.972 -24.648 1.00 92.44 101 VAL A O 1
ATOM 784 N N . GLN A 1 102 ? 23.625 -15.645 -23.115 1.00 92.56 102 GLN A N 1
ATOM 785 C CA . GLN A 1 102 ? 23.341 -16.901 -22.425 1.00 92.56 102 GLN A CA 1
ATOM 786 C C . GLN A 1 102 ? 22.089 -16.752 -21.551 1.00 92.56 102 GLN A C 1
ATOM 788 O O . GLN A 1 102 ? 22.045 -15.851 -20.717 1.00 92.56 102 GLN A O 1
ATOM 793 N N . PRO A 1 103 ? 21.053 -17.584 -21.721 1.00 90.44 103 PRO A N 1
ATOM 794 C CA . PRO A 1 103 ? 19.889 -17.527 -20.851 1.00 90.44 103 PRO A CA 1
ATOM 795 C C . PRO A 1 103 ? 20.271 -17.942 -19.425 1.00 90.44 103 PRO A C 1
ATOM 797 O O . PRO A 1 103 ? 21.048 -18.878 -19.232 1.00 90.44 103 PRO A O 1
ATOM 800 N N . VAL A 1 104 ? 19.717 -17.269 -18.417 1.00 87.50 104 VAL A N 1
ATOM 801 C CA . VAL A 1 104 ? 19.909 -17.677 -17.016 1.00 87.50 104 VAL A CA 1
ATOM 802 C C . VAL A 1 104 ? 18.921 -18.776 -16.637 1.00 87.50 104 VAL A C 1
ATOM 804 O O . VAL A 1 104 ? 17.780 -18.763 -17.092 1.00 87.50 104 VAL A O 1
ATOM 807 N N . GLY A 1 105 ? 19.330 -19.709 -15.773 1.00 79.12 105 GLY A N 1
ATOM 808 C CA . GLY A 1 105 ? 18.444 -20.781 -15.296 1.00 79.12 105 GLY A CA 1
ATOM 809 C C . GLY A 1 105 ? 17.325 -20.289 -14.369 1.00 79.12 105 GLY A C 1
ATOM 810 O O . GLY A 1 105 ? 16.286 -20.934 -14.261 1.00 79.12 105 GLY A O 1
ATOM 811 N N . SER A 1 106 ? 17.507 -19.129 -13.731 1.00 73.69 106 SER A N 1
ATOM 812 C CA . SER A 1 106 ? 16.510 -18.499 -12.862 1.00 73.69 106 SER A CA 1
ATOM 813 C C . SER A 1 106 ? 16.542 -16.980 -12.994 1.00 73.69 106 SER A C 1
ATOM 815 O O . SER A 1 106 ? 17.614 -16.369 -13.011 1.00 73.69 106 SER A O 1
ATOM 817 N N . ALA A 1 107 ? 15.348 -16.389 -13.016 1.00 65.25 107 ALA A N 1
ATOM 818 C CA . ALA A 1 107 ? 15.087 -14.956 -12.930 1.00 65.25 107 ALA A CA 1
ATOM 819 C C . ALA A 1 107 ? 15.826 -14.268 -11.765 1.00 65.25 107 ALA A C 1
ATOM 821 O O . ALA A 1 107 ? 16.232 -13.113 -11.869 1.00 65.25 107 ALA A O 1
ATOM 822 N N . LEU A 1 108 ? 16.044 -14.999 -10.670 1.00 56.16 108 LEU A N 1
ATOM 823 C CA . LEU A 1 108 ? 16.647 -14.495 -9.435 1.00 56.16 108 LEU A CA 1
ATOM 824 C C . LEU A 1 108 ? 18.182 -14.386 -9.496 1.00 56.16 108 LEU A C 1
ATOM 826 O O . LEU A 1 108 ? 18.804 -13.900 -8.554 1.00 56.16 108 LEU A O 1
ATOM 830 N N . CYS A 1 109 ? 18.817 -14.845 -10.580 1.00 67.00 109 CYS A N 1
ATOM 831 C CA . CYS A 1 109 ? 20.278 -14.922 -10.705 1.00 67.00 109 CYS A CA 1
ATOM 832 C C . CYS A 1 109 ? 20.853 -14.071 -11.851 1.00 67.00 109 CYS A C 1
ATOM 834 O O . CYS A 1 109 ? 21.946 -14.362 -12.339 1.00 67.00 109 CYS A O 1
ATOM 836 N N . LEU A 1 110 ? 20.152 -13.018 -12.285 1.00 64.50 110 LEU A N 1
ATOM 837 C CA . LEU A 1 110 ? 20.604 -12.114 -13.351 1.00 64.50 110 LEU A CA 1
ATOM 838 C C . LEU A 1 110 ? 21.801 -11.248 -12.898 1.00 64.50 110 LEU A C 1
ATOM 840 O O . LEU A 1 110 ? 21.653 -10.098 -12.503 1.00 64.50 110 LEU A O 1
ATOM 844 N N . LYS A 1 111 ? 23.013 -11.814 -12.958 1.00 65.56 111 LYS A N 1
ATOM 845 C CA . LYS A 1 111 ? 24.306 -11.090 -12.871 1.00 65.56 111 LYS A CA 1
ATOM 846 C C . LYS A 1 111 ? 24.983 -10.927 -14.245 1.00 65.56 111 LYS A C 1
ATOM 848 O O . LYS A 1 111 ? 26.106 -10.444 -14.332 1.00 65.56 111 LYS A O 1
ATOM 853 N N . GLY A 1 112 ? 24.296 -11.400 -15.280 1.00 75.31 112 GLY A N 1
ATOM 854 C CA . GLY A 1 112 ? 24.682 -11.572 -16.676 1.00 75.31 112 GLY A CA 1
ATOM 855 C C . GLY A 1 112 ? 23.595 -12.412 -17.360 1.00 75.31 112 GLY A C 1
ATOM 856 O O . GLY A 1 112 ? 22.649 -12.851 -16.702 1.00 75.31 112 GLY A O 1
ATOM 857 N N . GLY A 1 113 ? 23.710 -12.645 -18.663 1.00 85.12 113 GLY A N 1
ATOM 858 C CA . GLY A 1 113 ? 22.709 -13.406 -19.413 1.00 85.12 113 GLY A CA 1
ATOM 859 C C . GLY A 1 113 ? 21.388 -12.669 -19.678 1.00 85.12 113 GLY A C 1
ATOM 860 O O . GLY A 1 113 ? 21.300 -11.451 -19.522 1.00 85.12 113 GLY A O 1
ATOM 861 N N . HIS A 1 114 ? 20.359 -13.400 -20.108 1.00 89.19 114 HIS A N 1
ATOM 862 C CA . HIS A 1 114 ? 19.020 -12.851 -20.337 1.00 89.19 114 HIS A CA 1
ATOM 863 C C . HIS A 1 114 ? 17.921 -13.758 -19.796 1.00 89.19 114 HIS A C 1
ATOM 865 O O . HIS A 1 114 ? 18.097 -14.966 -19.619 1.00 89.19 114 HIS A O 1
ATOM 871 N N . ASN A 1 115 ? 16.764 -13.148 -19.559 1.00 82.25 115 ASN A N 1
ATOM 872 C CA . ASN A 1 115 ? 15.550 -13.848 -19.193 1.00 82.25 115 ASN A CA 1
ATOM 873 C C . ASN A 1 115 ? 14.902 -14.427 -20.463 1.00 82.25 115 ASN A C 1
ATOM 875 O O . ASN A 1 115 ? 14.367 -13.683 -21.283 1.00 82.25 115 ASN A O 1
ATOM 879 N N . CYS A 1 116 ? 14.983 -15.742 -20.651 1.00 87.19 116 CYS A N 1
ATOM 880 C CA . CYS A 1 116 ? 14.476 -16.430 -21.837 1.00 87.19 116 CYS A CA 1
ATOM 881 C C . CYS A 1 116 ? 13.210 -17.229 -21.497 1.00 87.19 116 CYS A C 1
ATOM 883 O O . CYS A 1 116 ? 13.291 -18.090 -20.618 1.00 87.19 116 CYS A O 1
ATOM 885 N N . PRO A 1 117 ? 12.089 -17.069 -22.232 1.00 76.00 117 PRO A N 1
ATOM 886 C CA . PRO A 1 117 ? 10.839 -17.787 -21.955 1.00 76.00 117 PRO A CA 1
ATOM 887 C C . PRO A 1 117 ? 10.996 -19.307 -21.913 1.00 76.00 117 PRO A C 1
ATOM 889 O O . PRO A 1 117 ? 10.259 -19.996 -21.218 1.00 76.00 117 PRO A O 1
ATOM 892 N N . LYS A 1 118 ? 11.959 -19.840 -22.673 1.00 85.75 118 LYS A N 1
ATOM 893 C CA . LYS A 1 118 ? 12.203 -21.280 -22.766 1.00 85.75 118 LYS A CA 1
ATOM 894 C C . LYS A 1 118 ? 13.067 -21.828 -21.627 1.00 85.75 118 LYS A C 1
ATOM 896 O O . LYS A 1 118 ? 12.936 -22.999 -21.290 1.00 85.75 118 LYS A O 1
ATOM 901 N N . TYR A 1 119 ? 13.988 -21.029 -21.091 1.00 85.81 119 TYR A N 1
ATOM 902 C CA . TYR A 1 119 ? 15.082 -21.542 -20.255 1.00 85.81 119 TYR A CA 1
ATOM 903 C C . TYR A 1 119 ? 15.155 -20.933 -18.861 1.00 85.81 119 TYR A C 1
ATOM 905 O O . TYR A 1 119 ? 15.802 -21.509 -17.992 1.00 85.81 119 TYR A O 1
ATOM 913 N N . THR A 1 120 ? 14.509 -19.792 -18.635 1.00 81.06 120 THR A N 1
ATOM 914 C CA . THR A 1 120 ? 14.570 -19.104 -17.351 1.00 81.06 120 THR A CA 1
ATOM 915 C C . THR A 1 120 ? 13.356 -19.452 -16.503 1.00 81.06 120 THR A C 1
ATOM 917 O O . THR A 1 120 ? 12.228 -19.063 -16.808 1.00 81.06 120 THR A O 1
ATOM 920 N N . ALA A 1 121 ? 13.586 -20.170 -15.402 1.00 59.59 121 ALA A N 1
ATOM 921 C CA . ALA A 1 121 ? 12.551 -20.408 -14.406 1.00 59.59 121 ALA A CA 1
ATOM 922 C C . ALA A 1 121 ? 12.099 -19.069 -13.797 1.00 59.59 121 ALA A C 1
ATOM 924 O O . ALA A 1 121 ? 12.928 -18.227 -13.437 1.00 59.59 121 ALA A O 1
ATOM 925 N N . GLY A 1 122 ? 10.782 -18.862 -13.711 1.00 55.28 122 GLY A N 1
ATOM 926 C CA . GLY A 1 122 ? 10.206 -17.587 -13.275 1.00 55.28 122 GLY A CA 1
ATOM 927 C C . GLY A 1 122 ? 10.262 -16.477 -14.331 1.00 55.28 122 GLY A C 1
ATOM 928 O O . GLY A 1 122 ? 10.169 -15.306 -13.967 1.00 55.28 122 GLY A O 1
ATOM 929 N N . TYR A 1 123 ? 10.401 -16.820 -15.624 1.00 57.03 123 TYR A N 1
ATOM 930 C CA . TYR A 1 123 ? 10.492 -15.842 -16.715 1.00 57.03 123 TYR A CA 1
ATOM 931 C C . TYR A 1 123 ? 9.403 -14.770 -16.655 1.00 57.03 123 TYR A C 1
ATOM 933 O O . TYR A 1 123 ? 9.726 -13.601 -16.826 1.00 57.03 123 TYR A O 1
ATOM 941 N N . VAL A 1 124 ? 8.151 -15.139 -16.363 1.00 47.31 124 VAL A N 1
ATOM 942 C CA . VAL A 1 124 ? 7.023 -14.193 -16.294 1.00 47.31 124 VAL A CA 1
ATOM 943 C C . VAL A 1 124 ? 7.263 -13.121 -15.225 1.00 47.31 124 VAL A C 1
ATOM 945 O O . VAL A 1 124 ? 7.141 -11.937 -15.513 1.00 47.31 124 VAL A O 1
ATOM 948 N N . VAL A 1 125 ? 7.717 -13.507 -14.030 1.00 46.00 125 VAL A N 1
ATOM 949 C CA . VAL A 1 125 ? 7.974 -12.576 -12.917 1.00 46.00 125 VAL A CA 1
ATOM 950 C C . VAL A 1 125 ? 9.154 -11.644 -13.224 1.00 46.00 125 VAL A C 1
ATOM 952 O O . VAL A 1 125 ? 9.063 -10.435 -13.015 1.00 46.00 125 VAL A O 1
ATOM 955 N N . ALA A 1 126 ? 10.247 -12.162 -13.800 1.00 50.28 126 ALA A N 1
ATOM 956 C CA . ALA A 1 126 ? 11.371 -11.314 -14.220 1.00 50.28 126 ALA A CA 1
ATOM 957 C C . ALA A 1 126 ? 11.070 -10.468 -15.461 1.00 50.28 126 ALA A C 1
ATOM 959 O O . ALA A 1 126 ? 11.628 -9.383 -15.594 1.00 50.28 126 ALA A O 1
ATOM 960 N N . ALA A 1 127 ? 10.214 -10.930 -16.373 1.00 49.78 127 ALA A N 1
ATOM 961 C CA . ALA A 1 127 ? 9.772 -10.148 -17.520 1.00 49.78 127 ALA A CA 1
ATOM 962 C C . ALA A 1 127 ? 8.928 -8.962 -17.043 1.00 49.78 127 ALA A C 1
ATOM 964 O O . ALA A 1 127 ? 9.144 -7.857 -17.519 1.00 49.78 127 ALA A O 1
ATOM 965 N N . VAL A 1 128 ? 8.072 -9.156 -16.035 1.00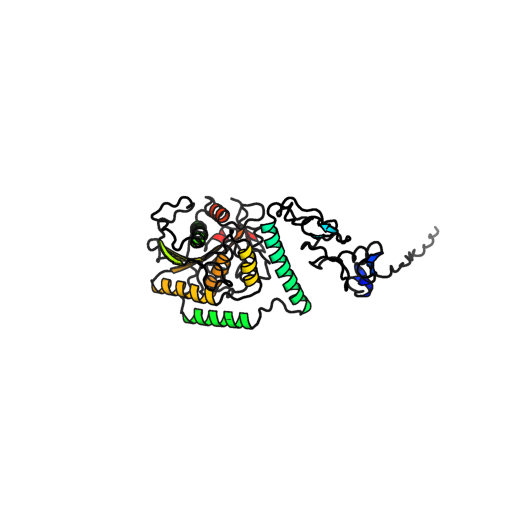 44.97 128 VAL A N 1
ATOM 966 C CA . VAL A 1 128 ? 7.297 -8.084 -15.390 1.00 44.97 128 VAL A CA 1
ATOM 967 C C . VAL A 1 128 ? 8.211 -7.066 -14.700 1.00 44.97 128 VAL A C 1
ATOM 969 O O . VAL A 1 128 ? 8.102 -5.873 -14.976 1.00 44.97 128 VAL A O 1
ATOM 972 N N . ALA A 1 129 ? 9.177 -7.511 -13.888 1.00 45.91 129 ALA A N 1
ATOM 973 C CA . ALA A 1 129 ? 10.153 -6.606 -13.272 1.00 45.91 129 ALA A CA 1
ATOM 974 C C . ALA A 1 129 ? 10.997 -5.866 -14.329 1.00 45.91 129 ALA A C 1
ATOM 976 O O . ALA A 1 129 ? 11.230 -4.662 -14.225 1.00 45.91 129 ALA A O 1
ATOM 977 N N . SER A 1 130 ? 11.414 -6.567 -15.386 1.00 48.41 130 SER A N 1
ATOM 978 C CA . SER A 1 130 ? 12.189 -6.007 -16.493 1.00 48.41 130 SER A CA 1
ATOM 979 C C . SER A 1 130 ? 11.383 -4.993 -17.301 1.00 48.41 130 SER A C 1
ATOM 981 O O . SER A 1 130 ? 11.926 -3.944 -17.611 1.00 48.41 130 SER A O 1
ATOM 983 N N . ILE A 1 131 ? 10.110 -5.251 -17.612 1.00 45.94 131 ILE A N 1
ATOM 984 C CA . ILE A 1 131 ? 9.227 -4.325 -18.338 1.00 45.94 131 ILE A CA 1
ATOM 985 C C . ILE A 1 131 ? 8.938 -3.092 -17.486 1.00 45.94 131 ILE A C 1
ATOM 987 O O . ILE A 1 131 ? 9.089 -1.986 -17.991 1.00 45.94 131 ILE A O 1
ATOM 991 N N . ALA A 1 132 ? 8.619 -3.247 -16.197 1.00 42.62 132 ALA A N 1
ATOM 992 C CA . ALA A 1 132 ? 8.436 -2.110 -15.292 1.00 42.62 132 ALA A CA 1
ATOM 993 C C . ALA A 1 132 ? 9.703 -1.239 -15.229 1.00 42.62 132 ALA A C 1
ATOM 995 O O . ALA A 1 132 ? 9.626 -0.015 -15.331 1.00 42.62 132 ALA A O 1
ATOM 996 N N . THR A 1 133 ? 10.883 -1.868 -15.173 1.00 47.16 133 THR A N 1
ATOM 997 C CA . THR A 1 133 ? 12.175 -1.163 -15.205 1.00 47.16 133 THR A CA 1
ATOM 998 C C . THR A 1 133 ? 12.458 -0.541 -16.580 1.00 47.16 133 THR A C 1
ATOM 1000 O O . THR A 1 133 ? 12.961 0.576 -16.646 1.00 47.16 133 THR A O 1
ATOM 1003 N N . THR A 1 134 ? 12.113 -1.212 -17.689 1.00 45.72 134 THR A N 1
ATOM 1004 C CA . THR A 1 134 ? 12.290 -0.704 -19.061 1.00 45.72 134 THR A CA 1
ATOM 1005 C C . THR A 1 134 ? 11.376 0.485 -19.325 1.00 45.72 134 THR A C 1
ATOM 1007 O O . THR A 1 134 ? 11.878 1.513 -19.758 1.00 45.72 134 THR A O 1
ATOM 1010 N N . VAL A 1 135 ? 10.082 0.392 -19.019 1.00 42.69 135 VAL A N 1
ATOM 1011 C CA . VAL A 1 135 ? 9.106 1.486 -19.154 1.00 42.69 135 VAL A CA 1
ATOM 1012 C C . VAL A 1 135 ? 9.506 2.662 -18.264 1.00 42.69 135 VAL A C 1
ATOM 1014 O O . VAL A 1 135 ? 9.556 3.795 -18.739 1.00 42.69 135 VAL A O 1
ATOM 1017 N N . ALA A 1 136 ? 9.913 2.406 -17.017 1.00 45.19 136 ALA A N 1
ATOM 1018 C CA . ALA A 1 136 ? 10.476 3.435 -16.146 1.00 45.19 136 ALA A CA 1
ATOM 1019 C C . ALA A 1 136 ? 11.731 4.087 -16.756 1.00 45.19 136 ALA A C 1
ATOM 1021 O O . ALA A 1 136 ? 11.830 5.309 -16.798 1.00 45.19 136 ALA A O 1
ATOM 1022 N N . SER A 1 137 ? 12.669 3.296 -17.289 1.00 44.09 137 SER A N 1
ATOM 1023 C CA . SER A 1 137 ? 13.918 3.794 -17.889 1.00 44.09 137 SER A CA 1
ATOM 1024 C C . SER A 1 137 ? 13.719 4.533 -19.223 1.00 44.09 137 SER A C 1
ATOM 1026 O O . SER A 1 137 ? 14.402 5.521 -19.485 1.00 44.09 137 SER A O 1
ATOM 1028 N N . GLN A 1 138 ? 12.766 4.108 -20.055 1.00 42.31 138 GLN A N 1
ATOM 1029 C CA . GLN A 1 138 ? 12.404 4.764 -21.314 1.00 42.31 138 GLN A CA 1
ATOM 1030 C C . GLN A 1 138 ? 11.674 6.086 -21.058 1.00 42.31 138 GLN A C 1
ATOM 1032 O O . GLN A 1 138 ? 11.987 7.086 -21.704 1.00 42.31 138 GLN A O 1
ATOM 1037 N N . ASN A 1 139 ? 10.800 6.136 -20.048 1.00 42.88 139 ASN A N 1
ATOM 1038 C CA . ASN A 1 139 ? 10.196 7.384 -19.584 1.00 42.88 139 ASN A CA 1
ATOM 1039 C C . ASN A 1 139 ? 11.249 8.314 -18.960 1.00 42.88 139 ASN A C 1
ATOM 1041 O O . ASN A 1 139 ? 11.247 9.510 -19.241 1.00 42.88 139 ASN A O 1
ATOM 1045 N N . LEU A 1 140 ? 12.220 7.781 -18.207 1.00 43.69 140 LEU A N 1
ATOM 1046 C CA . LEU A 1 140 ? 13.352 8.557 -17.684 1.00 43.69 140 LEU A CA 1
ATOM 1047 C C . LEU A 1 140 ? 14.240 9.146 -18.789 1.00 43.69 140 LEU A C 1
ATOM 1049 O O . LEU A 1 140 ? 14.765 10.238 -18.603 1.00 43.69 140 LEU A O 1
ATOM 1053 N N . ARG A 1 141 ? 14.379 8.487 -19.946 1.00 41.59 141 ARG A N 1
ATOM 1054 C CA . ARG A 1 141 ? 15.094 9.045 -21.109 1.00 41.59 141 ARG A CA 1
ATOM 1055 C C . ARG A 1 141 ? 14.340 10.184 -21.785 1.00 41.59 141 ARG A C 1
ATOM 1057 O O . ARG A 1 141 ? 14.946 11.217 -22.055 1.00 41.59 141 ARG A O 1
ATOM 1064 N N . GLY A 1 142 ? 13.026 10.043 -21.974 1.00 39.25 142 GLY A N 1
ATOM 1065 C CA . GLY A 1 142 ? 12.185 11.157 -22.434 1.00 39.25 142 GLY A CA 1
ATOM 1066 C C . GLY A 1 142 ? 12.230 12.360 -21.476 1.00 39.25 142 GLY A C 1
ATOM 1067 O O . GLY A 1 142 ? 12.203 13.516 -21.902 1.00 39.25 142 GLY A O 1
ATOM 1068 N N . LEU A 1 143 ? 12.380 12.095 -20.174 1.00 38.78 143 LEU A N 1
ATOM 1069 C CA . LEU A 1 143 ? 12.533 13.109 -19.126 1.00 38.78 143 LEU A CA 1
ATOM 1070 C C . LEU A 1 143 ? 13.957 13.701 -19.049 1.00 38.78 143 LEU A C 1
ATOM 1072 O O . LEU A 1 143 ? 14.104 14.895 -18.782 1.00 38.78 143 LEU A O 1
ATOM 1076 N N . SER A 1 144 ? 15.014 12.920 -19.320 1.00 40.31 144 SER A N 1
ATOM 1077 C CA . SER A 1 144 ? 16.401 13.412 -19.295 1.00 40.31 144 SER A CA 1
ATOM 1078 C C . SER A 1 144 ? 16.759 14.246 -20.523 1.00 40.31 144 SER A C 1
ATOM 1080 O O . SER A 1 144 ? 17.524 15.198 -20.403 1.00 40.31 144 SER A O 1
ATOM 1082 N N . GLU A 1 145 ? 16.193 13.932 -21.692 1.00 38.31 145 GLU A N 1
ATOM 1083 C CA . GLU A 1 145 ? 16.418 14.705 -22.924 1.00 38.31 145 GLU A CA 1
ATOM 1084 C C . GLU A 1 145 ? 15.699 16.067 -22.916 1.00 38.31 145 GLU A C 1
ATOM 1086 O O . GLU A 1 145 ? 16.105 16.983 -23.628 1.00 38.31 145 GLU A O 1
ATOM 1091 N N . THR A 1 146 ? 14.681 16.244 -22.066 1.00 37.84 146 THR A N 1
ATOM 1092 C CA . THR A 1 146 ? 13.935 17.509 -21.917 1.00 37.84 146 THR A CA 1
ATOM 1093 C C . THR A 1 146 ? 14.349 18.343 -20.699 1.00 37.84 146 THR A C 1
ATOM 1095 O O . THR A 1 146 ? 13.885 19.472 -20.548 1.00 37.84 146 THR A O 1
ATOM 1098 N N . GLY A 1 147 ? 15.229 17.834 -19.827 1.00 30.06 147 GLY A N 1
ATOM 1099 C CA . GLY A 1 147 ? 15.637 18.531 -18.599 1.00 30.06 147 GLY A CA 1
ATOM 1100 C C . GLY A 1 147 ? 14.509 18.690 -17.569 1.00 30.06 147 GLY A C 1
ATOM 1101 O O . GLY A 1 147 ? 14.601 19.533 -16.676 1.00 30.06 147 GLY A O 1
ATOM 1102 N N . ILE A 1 148 ? 13.437 17.900 -17.685 1.00 38.06 148 ILE A N 1
ATOM 1103 C CA . ILE A 1 148 ? 12.264 17.964 -16.815 1.00 38.06 148 ILE A CA 1
ATOM 1104 C C . ILE A 1 148 ? 12.371 16.830 -15.797 1.00 38.06 148 ILE A C 1
ATOM 1106 O O . ILE A 1 148 ? 12.026 15.684 -16.066 1.00 38.06 148 ILE A O 1
ATOM 1110 N N . THR A 1 149 ? 12.830 17.150 -14.592 1.00 40.28 149 THR A N 1
ATOM 1111 C CA . THR A 1 149 ? 12.695 16.267 -13.432 1.00 40.28 149 THR A CA 1
ATOM 1112 C C . THR A 1 149 ? 11.215 15.935 -13.219 1.00 40.28 149 THR A C 1
ATOM 1114 O O . THR A 1 149 ? 10.449 16.809 -12.830 1.00 40.28 149 THR A O 1
ATOM 1117 N N . GLY A 1 150 ? 10.795 14.700 -13.518 1.00 52.94 150 GLY A N 1
ATOM 1118 C CA . GLY A 1 150 ? 9.554 14.071 -13.036 1.00 52.94 150 GLY A CA 1
ATOM 1119 C C . GLY A 1 150 ? 8.292 14.945 -12.954 1.00 52.94 150 GLY A C 1
ATOM 1120 O O . GLY A 1 150 ? 7.507 14.773 -12.019 1.00 52.94 150 GLY A O 1
ATOM 1121 N N . ARG A 1 151 ? 8.076 15.909 -13.867 1.00 58.34 151 ARG A N 1
ATOM 1122 C CA . ARG A 1 151 ? 6.846 16.710 -13.838 1.00 58.34 151 ARG A CA 1
ATOM 1123 C C . ARG A 1 151 ? 5.711 15.803 -14.264 1.00 58.34 151 ARG A C 1
ATOM 1125 O O . ARG A 1 151 ? 5.562 15.498 -15.443 1.00 58.34 151 ARG A O 1
ATOM 1132 N N . ARG A 1 152 ? 4.907 15.419 -13.278 1.00 72.12 152 ARG A N 1
ATOM 1133 C CA . ARG A 1 152 ? 3.556 14.904 -13.491 1.00 72.12 152 ARG A CA 1
ATOM 1134 C C . ARG A 1 152 ? 2.846 15.840 -14.454 1.00 72.12 152 ARG A C 1
ATOM 1136 O O . ARG A 1 152 ? 3.012 17.063 -14.356 1.00 72.12 152 ARG A O 1
ATOM 1143 N N . ASP A 1 153 ? 2.091 15.276 -15.385 1.00 80.00 153 ASP A N 1
ATOM 1144 C CA . ASP A 1 153 ? 1.384 16.105 -16.341 1.00 80.00 153 ASP A CA 1
ATOM 1145 C C . ASP A 1 153 ? 0.421 17.055 -15.585 1.00 80.00 153 ASP A C 1
ATOM 1147 O O . ASP A 1 153 ? -0.153 16.683 -14.550 1.00 80.00 153 ASP A O 1
ATOM 1151 N N . PRO A 1 154 ? 0.269 18.314 -16.035 1.00 84.06 154 PRO A N 1
ATOM 1152 C CA . PRO A 1 154 ? -0.547 19.295 -15.325 1.00 84.06 154 PRO A CA 1
ATOM 1153 C C . PRO A 1 154 ? -2.007 18.868 -15.134 1.00 84.06 154 PRO A C 1
ATOM 1155 O O . PRO A 1 154 ? -2.627 19.273 -14.149 1.00 84.06 154 PRO A O 1
ATOM 1158 N N . ILE A 1 155 ? -2.546 18.045 -16.041 1.00 81.31 155 ILE A N 1
ATOM 1159 C CA . ILE A 1 155 ? -3.930 17.570 -15.979 1.00 81.31 155 ILE A CA 1
ATOM 1160 C C . ILE A 1 155 ? -4.075 16.596 -14.810 1.00 81.31 155 ILE A C 1
ATOM 1162 O O . ILE A 1 155 ? -4.949 16.791 -13.970 1.00 81.31 155 ILE A O 1
ATOM 1166 N N . SER A 1 156 ? -3.184 15.617 -14.668 1.00 82.75 156 SER A N 1
ATOM 1167 C CA . SER A 1 156 ? -3.186 14.683 -13.540 1.00 82.75 156 SER A CA 1
ATOM 1168 C C . SER A 1 156 ? -3.003 15.388 -12.197 1.00 82.75 156 SER A C 1
ATOM 1170 O O . SER A 1 156 ? -3.678 15.065 -11.217 1.00 82.75 156 SER A O 1
ATOM 1172 N N . VAL A 1 157 ? -2.146 16.415 -12.139 1.00 86.00 157 VAL A N 1
ATOM 1173 C CA . VAL A 1 157 ? -2.006 17.2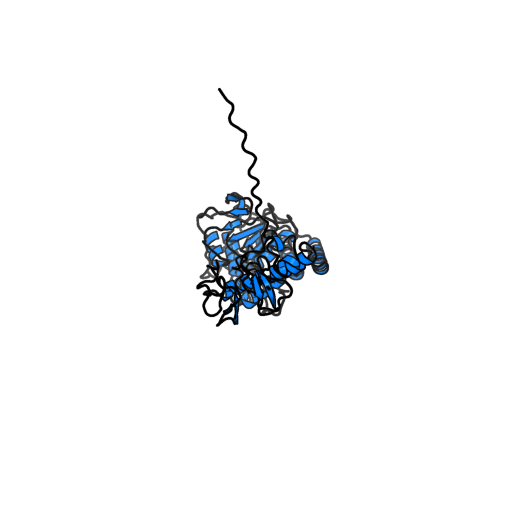58 -10.939 1.00 86.00 157 VAL A CA 1
ATOM 1174 C C . VAL A 1 157 ? -3.315 17.981 -10.618 1.00 86.00 157 VAL A C 1
ATOM 1176 O O . VAL A 1 157 ? -3.729 18.001 -9.455 1.00 86.00 157 VAL A O 1
ATOM 1179 N N . GLN A 1 158 ? -3.989 18.547 -11.621 1.00 84.62 158 GLN A N 1
ATOM 1180 C CA . GLN A 1 158 ? -5.274 19.221 -11.448 1.00 84.62 158 GLN A CA 1
ATOM 1181 C C . GLN A 1 158 ? -6.371 18.246 -10.996 1.00 84.62 158 GLN A C 1
ATOM 1183 O O . GLN A 1 158 ? -7.095 18.548 -10.048 1.00 84.62 158 GLN A O 1
ATOM 1188 N N . VAL A 1 159 ? -6.452 17.063 -11.608 1.00 85.50 159 VAL A N 1
ATOM 1189 C CA . VAL A 1 159 ? -7.410 16.001 -11.263 1.00 85.50 159 VAL A CA 1
ATOM 1190 C C . VAL A 1 159 ? -7.223 15.556 -9.813 1.00 85.50 159 VAL A C 1
ATOM 1192 O O . VAL A 1 159 ? -8.179 15.554 -9.036 1.00 85.50 159 VAL A O 1
ATOM 1195 N N . MET A 1 160 ? -5.986 15.270 -9.398 1.00 90.75 160 MET A N 1
ATOM 1196 C CA . MET A 1 160 ? -5.704 14.900 -8.010 1.00 90.75 160 MET A CA 1
ATOM 1197 C C . MET A 1 160 ? -5.966 16.053 -7.030 1.00 90.75 160 MET A C 1
ATOM 1199 O O . MET A 1 160 ? -6.411 15.832 -5.902 1.00 90.75 160 MET A O 1
ATOM 1203 N N . THR A 1 161 ? -5.704 17.298 -7.439 1.00 90.75 161 THR A N 1
ATOM 1204 C CA . THR A 1 161 ? -6.008 18.490 -6.631 1.00 90.75 161 THR A CA 1
ATOM 1205 C C . THR A 1 161 ? -7.511 18.638 -6.413 1.00 90.75 161 THR A C 1
ATOM 1207 O O . THR A 1 161 ? -7.928 18.868 -5.279 1.00 90.75 161 THR A O 1
ATOM 1210 N N . SER A 1 162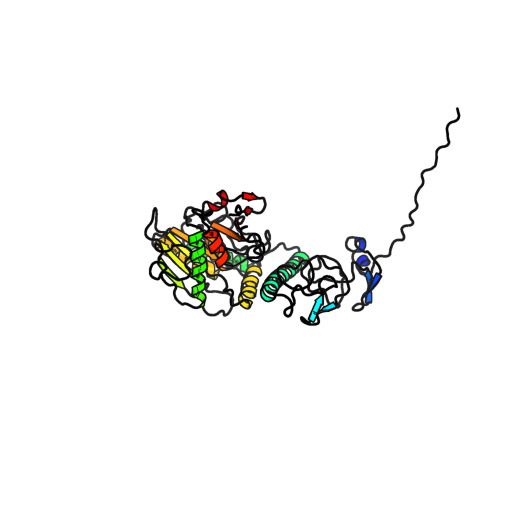 ? -8.320 18.430 -7.456 1.00 87.31 162 SER A N 1
ATOM 1211 C CA . SER A 1 162 ? -9.782 18.428 -7.358 1.00 87.31 162 SER A CA 1
ATOM 1212 C C . SER A 1 162 ? -10.272 17.341 -6.405 1.00 87.31 162 SER A C 1
ATOM 1214 O O . SER A 1 162 ? -10.984 17.647 -5.454 1.00 87.31 162 SER A O 1
ATOM 1216 N N . ALA A 1 163 ? -9.804 16.101 -6.578 1.00 89.94 163 ALA A N 1
ATOM 1217 C CA . ALA A 1 163 ? -10.168 14.985 -5.705 1.00 89.94 163 ALA A CA 1
ATOM 1218 C C . ALA A 1 163 ? -9.848 15.266 -4.229 1.00 89.94 163 ALA A C 1
ATOM 1220 O O . ALA A 1 163 ? -10.642 14.981 -3.339 1.00 89.94 163 ALA A O 1
ATOM 1221 N N . ARG A 1 164 ? -8.697 15.883 -3.940 1.00 93.38 164 ARG A N 1
ATOM 1222 C CA . ARG A 1 164 ? -8.346 16.308 -2.574 1.00 93.38 164 ARG A CA 1
ATOM 1223 C C . ARG A 1 164 ? -9.244 17.431 -2.057 1.00 93.38 164 ARG A C 1
ATOM 1225 O O . ARG A 1 164 ? -9.483 17.478 -0.853 1.00 93.38 164 ARG A O 1
ATOM 1232 N N . GLY A 1 165 ? -9.707 18.326 -2.929 1.00 91.31 165 GLY A N 1
ATOM 1233 C CA . GLY A 1 165 ? -10.731 19.321 -2.610 1.00 91.31 165 GLY A CA 1
ATOM 1234 C C . GLY A 1 165 ? -12.026 18.655 -2.151 1.00 91.31 165 GLY A C 1
ATOM 1235 O O . GLY A 1 165 ? -12.523 18.984 -1.075 1.00 91.31 165 GLY A O 1
ATOM 1236 N N . ASP A 1 166 ? -12.484 17.646 -2.895 1.00 90.38 166 ASP A N 1
ATOM 1237 C CA . ASP A 1 166 ? -13.672 16.860 -2.551 1.00 90.38 166 ASP A CA 1
ATOM 1238 C C . ASP A 1 166 ? -13.497 16.130 -1.214 1.00 90.38 166 ASP A C 1
ATOM 1240 O O . ASP A 1 166 ? -14.378 16.190 -0.360 1.00 90.38 166 ASP A O 1
ATOM 1244 N N . VAL A 1 167 ? -12.341 15.493 -0.984 1.00 94.38 167 VAL A N 1
ATOM 1245 C CA . VAL A 1 167 ? -12.045 14.827 0.297 1.00 94.38 167 VAL A CA 1
ATOM 1246 C C . VAL A 1 167 ? -12.014 15.821 1.459 1.00 94.38 167 VAL A C 1
ATOM 1248 O O . VAL A 1 167 ? -12.584 15.543 2.511 1.00 94.38 167 VAL A O 1
ATOM 1251 N N . ASN A 1 168 ? -11.398 16.996 1.288 1.00 94.12 168 ASN A N 1
ATOM 1252 C CA . ASN A 1 168 ? -11.390 18.021 2.336 1.00 94.12 168 ASN A CA 1
ATOM 1253 C C . ASN A 1 168 ? -12.823 18.475 2.680 1.00 94.12 168 ASN A C 1
ATOM 1255 O O . ASN A 1 168 ? -13.130 18.676 3.852 1.00 94.12 168 ASN A O 1
ATOM 1259 N N . ALA A 1 169 ? -13.708 18.597 1.683 1.00 94.56 169 ALA A N 1
ATOM 1260 C CA . ALA A 1 169 ? -15.104 18.985 1.886 1.00 94.56 169 ALA A CA 1
ATOM 1261 C C . ALA A 1 169 ? -15.921 17.944 2.676 1.00 94.56 169 ALA A C 1
ATOM 1263 O O . ALA A 1 169 ? -16.953 18.290 3.250 1.00 94.56 169 ALA A O 1
ATOM 1264 N N . MET A 1 170 ? -15.456 16.690 2.764 1.00 97.06 170 MET A N 1
ATOM 1265 C CA . MET A 1 170 ? -16.098 15.654 3.584 1.00 97.06 170 MET A CA 1
ATOM 1266 C C . MET A 1 170 ? -15.898 15.868 5.090 1.00 97.06 170 MET A C 1
ATOM 1268 O O . MET A 1 170 ? -16.581 15.215 5.876 1.00 97.06 170 MET A O 1
ATOM 1272 N N . ASN A 1 171 ? -14.994 16.763 5.513 1.00 97.25 171 ASN A N 1
ATOM 1273 C CA . ASN A 1 171 ? -14.672 16.994 6.927 1.00 97.25 171 ASN A CA 1
ATOM 1274 C C . ASN A 1 171 ? -14.378 15.674 7.665 1.00 97.25 171 ASN A C 1
ATOM 1276 O O . ASN A 1 171 ? -15.035 15.336 8.655 1.00 97.25 171 ASN A O 1
ATOM 1280 N N . ILE A 1 172 ? -13.454 14.886 7.111 1.00 96.88 172 ILE A N 1
ATOM 1281 C CA . ILE A 1 172 ? -12.924 13.679 7.755 1.00 96.88 172 ILE A CA 1
ATOM 1282 C C . ILE A 1 172 ? -12.055 14.113 8.935 1.00 96.88 172 ILE A C 1
ATOM 1284 O O . ILE A 1 172 ? -11.202 14.990 8.791 1.00 96.88 172 ILE A O 1
ATOM 1288 N N . GLU A 1 173 ? -12.287 13.514 10.098 1.00 97.25 173 GLU A N 1
ATOM 1289 C CA . GLU A 1 173 ? -11.499 13.774 11.300 1.00 97.25 173 GLU A CA 1
ATOM 1290 C C . GLU A 1 173 ? -10.137 13.078 11.178 1.00 97.25 173 GLU A C 1
ATOM 1292 O O . GLU A 1 173 ? -10.071 11.874 10.925 1.00 97.25 173 GLU A O 1
ATOM 1297 N N . GLU A 1 174 ? -9.038 13.814 11.346 1.00 96.19 174 GLU A N 1
ATOM 1298 C CA . GLU A 1 174 ? -7.707 13.198 11.373 1.00 96.19 174 GLU A CA 1
ATOM 1299 C C . GLU A 1 174 ? -7.561 12.346 12.655 1.00 96.19 174 GLU A C 1
ATOM 1301 O O . GLU A 1 174 ? -7.872 12.804 13.757 1.00 96.19 174 GLU A O 1
ATOM 1306 N N . ASP A 1 175 ? -7.067 11.111 12.531 1.00 95.94 175 ASP A N 1
ATOM 1307 C CA . ASP A 1 175 ? -6.781 10.224 13.666 1.00 95.94 175 ASP A CA 1
ATOM 1308 C C . ASP A 1 175 ? -5.469 9.461 13.454 1.00 95.94 175 ASP A C 1
ATOM 1310 O O . ASP A 1 175 ? -5.390 8.440 12.766 1.00 95.94 175 ASP A O 1
ATOM 1314 N N . HIS A 1 176 ? -4.421 9.962 14.100 1.00 95.25 176 HIS A N 1
ATOM 1315 C CA . HIS A 1 176 ? -3.066 9.412 14.033 1.00 95.25 176 HIS A CA 1
ATOM 1316 C C . HIS A 1 176 ? -2.752 8.418 15.151 1.00 95.25 176 HIS A C 1
ATOM 1318 O O . HIS A 1 176 ? -1.659 7.860 15.190 1.00 95.25 176 HIS A O 1
ATOM 1324 N N . SER A 1 177 ? -3.682 8.227 16.087 1.00 95.69 177 SER A N 1
ATOM 1325 C CA . SER A 1 177 ? -3.462 7.408 17.283 1.00 95.69 177 SER A CA 1
ATOM 1326 C C . SER A 1 177 ? -4.170 6.059 17.205 1.00 95.69 177 SER A C 1
ATOM 1328 O O . SER A 1 177 ? -4.236 5.334 18.199 1.00 95.69 177 SER A O 1
ATOM 1330 N N . ALA A 1 178 ? -4.802 5.758 16.067 1.00 95.56 178 ALA A N 1
ATOM 1331 C CA . ALA A 1 178 ? -5.488 4.497 15.871 1.00 95.56 178 ALA A CA 1
ATOM 1332 C C . ALA A 1 178 ? -4.430 3.401 15.738 1.00 95.56 178 ALA A C 1
ATOM 1334 O O . ALA A 1 178 ? -3.473 3.529 14.970 1.00 95.56 178 ALA A O 1
ATOM 1335 N N . GLU A 1 179 ? -4.577 2.360 16.552 1.00 96.44 179 GLU A N 1
ATOM 1336 C CA . GLU A 1 179 ? -3.561 1.334 16.726 1.00 96.44 179 GLU A CA 1
ATOM 1337 C C . GLU A 1 179 ? -4.151 -0.050 16.469 1.00 96.44 179 GLU A C 1
ATOM 1339 O O . GLU A 1 179 ? -5.187 -0.427 17.025 1.00 96.44 179 GLU A O 1
ATOM 1344 N N . CYS A 1 180 ? -3.458 -0.816 15.633 1.00 96.81 180 CYS A N 1
ATOM 1345 C CA . CYS A 1 180 ? -3.774 -2.203 15.352 1.00 96.81 180 CYS A CA 1
ATOM 1346 C C . CYS A 1 180 ? -2.488 -3.020 15.189 1.00 96.81 180 CYS A C 1
ATOM 1348 O O . CYS A 1 180 ? -1.453 -2.512 14.747 1.00 96.81 180 CYS A O 1
ATOM 1350 N N . SER A 1 181 ? -2.562 -4.300 15.556 1.00 97.50 181 SER A N 1
ATOM 1351 C CA . SER A 1 181 ? -1.470 -5.252 15.354 1.00 97.50 181 SER A CA 1
ATOM 1352 C C . SER A 1 181 ? -1.148 -5.384 13.868 1.00 97.50 181 SER A C 1
ATOM 1354 O O . SER A 1 181 ? -2.054 -5.509 13.042 1.00 97.50 181 SER A O 1
ATOM 1356 N N . LEU A 1 182 ? 0.145 -5.413 13.541 1.00 97.88 182 LEU A N 1
ATOM 1357 C CA . LEU A 1 182 ? 0.617 -5.656 12.180 1.00 97.88 182 LEU A CA 1
ATOM 1358 C C . LEU A 1 182 ? 0.172 -7.020 11.645 1.00 97.88 182 LEU A C 1
ATOM 1360 O O . LEU A 1 182 ? -0.200 -7.108 10.482 1.00 97.88 182 LEU A O 1
ATOM 1364 N N . ALA A 1 183 ? 0.130 -8.052 12.491 1.00 97.25 183 ALA A N 1
ATOM 1365 C CA . ALA A 1 183 ? -0.345 -9.379 12.108 1.00 97.25 183 ALA A CA 1
ATOM 1366 C C . ALA A 1 183 ? -1.839 -9.358 11.732 1.00 97.25 183 ALA A C 1
ATOM 1368 O O . ALA A 1 183 ? -2.235 -9.919 10.716 1.00 97.25 183 ALA A O 1
ATOM 1369 N N . VAL A 1 184 ? -2.662 -8.640 12.506 1.00 96.81 184 VAL A N 1
ATOM 1370 C CA . VAL A 1 184 ? -4.097 -8.460 12.213 1.00 96.81 184 VAL A CA 1
ATOM 1371 C C . VAL A 1 184 ? -4.297 -7.708 10.895 1.00 96.81 184 VAL A C 1
ATOM 1373 O O . VAL A 1 184 ? -5.083 -8.146 10.057 1.00 96.81 184 VAL A O 1
ATOM 1376 N N . LEU A 1 185 ? -3.563 -6.610 10.680 1.00 97.94 185 LEU A N 1
ATOM 1377 C CA . LEU A 1 185 ? -3.643 -5.839 9.433 1.00 97.94 185 LEU A CA 1
ATOM 1378 C C . LEU A 1 185 ? -3.169 -6.660 8.225 1.00 97.94 185 LEU A C 1
ATOM 1380 O O . LEU A 1 185 ? -3.816 -6.620 7.181 1.00 97.94 185 LEU A O 1
ATOM 1384 N N . ALA A 1 186 ? -2.097 -7.443 8.377 1.00 97.38 186 ALA A N 1
ATOM 1385 C CA . ALA A 1 186 ? -1.614 -8.362 7.352 1.00 97.38 186 ALA A CA 1
ATOM 1386 C C . ALA A 1 186 ? -2.667 -9.430 7.018 1.00 97.38 186 ALA A C 1
ATOM 1388 O O . ALA A 1 186 ? -2.942 -9.675 5.847 1.00 97.38 186 ALA A O 1
ATOM 1389 N N . GLN A 1 187 ? -3.327 -10.011 8.025 1.00 96.19 187 GLN A N 1
ATOM 1390 C CA . GLN A 1 187 ? -4.380 -11.004 7.803 1.00 96.19 187 GLN A CA 1
ATOM 1391 C C . GLN A 1 187 ? -5.571 -10.397 7.055 1.00 96.19 187 GLN A C 1
ATOM 1393 O O . GLN A 1 187 ? -6.106 -11.025 6.148 1.00 96.19 187 GLN A O 1
ATOM 1398 N N . MET A 1 188 ? -5.981 -9.170 7.391 1.00 96.94 188 MET A N 1
ATOM 1399 C CA . MET A 1 188 ? -7.036 -8.469 6.652 1.00 96.94 188 MET A CA 1
ATOM 1400 C C . MET A 1 188 ? -6.612 -8.206 5.201 1.00 96.94 188 MET A C 1
ATOM 1402 O O . MET A 1 188 ? -7.363 -8.524 4.280 1.00 96.94 188 MET A O 1
ATOM 1406 N N . ALA A 1 189 ? -5.396 -7.686 4.989 1.00 96.75 189 ALA A N 1
ATOM 1407 C CA . ALA A 1 189 ? -4.834 -7.430 3.660 1.00 96.75 189 ALA A CA 1
ATOM 1408 C C . ALA A 1 189 ? -4.666 -8.705 2.815 1.00 96.75 189 ALA A C 1
ATOM 1410 O O . ALA A 1 189 ? -4.759 -8.633 1.595 1.00 96.75 189 ALA A O 1
ATOM 1411 N N . HIS A 1 190 ? -4.463 -9.861 3.445 1.00 94.75 190 HIS A N 1
ATOM 1412 C CA . HIS A 1 190 ? -4.522 -11.171 2.802 1.00 94.75 190 HIS A CA 1
ATOM 1413 C C . HIS A 1 190 ? -5.971 -11.548 2.444 1.00 94.75 190 HIS A C 1
ATOM 1415 O O . HIS A 1 190 ? -6.285 -11.826 1.291 1.00 94.75 190 HIS A O 1
ATOM 1421 N N . ASN A 1 191 ? -6.889 -11.476 3.411 1.00 94.00 191 ASN A N 1
ATOM 1422 C CA . ASN A 1 191 ? -8.276 -11.918 3.245 1.00 94.00 191 ASN A CA 1
ATOM 1423 C C . ASN A 1 191 ? -9.047 -11.137 2.174 1.00 94.00 191 ASN A C 1
ATOM 1425 O O . ASN A 1 191 ? -9.958 -11.686 1.564 1.00 94.00 191 ASN A O 1
ATOM 1429 N N . VAL A 1 192 ? -8.711 -9.869 1.920 1.00 94.62 192 VAL A N 1
ATOM 1430 C CA . VAL A 1 192 ? -9.407 -9.069 0.899 1.00 94.62 192 VAL A CA 1
ATOM 1431 C C . VAL A 1 192 ? -9.209 -9.613 -0.526 1.00 94.62 192 VAL A C 1
ATOM 1433 O O . VAL A 1 192 ? -10.001 -9.291 -1.409 1.00 94.62 192 VAL A O 1
ATOM 1436 N N . TYR A 1 193 ? -8.199 -10.461 -0.769 1.00 92.62 193 TYR A N 1
ATOM 1437 C CA . TYR A 1 193 ? -7.997 -11.097 -2.077 1.00 92.62 193 TYR A CA 1
ATOM 1438 C C . TYR A 1 193 ? -9.099 -12.091 -2.444 1.00 92.62 193 TYR A C 1
ATOM 1440 O O . TYR A 1 193 ? -9.367 -12.250 -3.632 1.00 92.62 193 TYR A O 1
ATOM 1448 N N . ASP A 1 194 ? -9.824 -12.646 -1.468 1.00 91.38 194 ASP A N 1
ATOM 1449 C CA . ASP A 1 194 ? -11.014 -13.471 -1.717 1.00 91.38 194 ASP A CA 1
ATOM 1450 C C . ASP A 1 194 ? -12.101 -12.713 -2.500 1.00 91.38 194 ASP A C 1
ATOM 1452 O O . ASP A 1 194 ? -12.923 -13.334 -3.174 1.00 91.38 194 ASP A O 1
ATOM 1456 N N . LEU A 1 195 ? -12.094 -11.372 -2.463 1.00 91.06 195 LEU A N 1
ATOM 1457 C CA . LEU A 1 195 ? -12.972 -10.531 -3.282 1.00 91.06 195 LEU A CA 1
ATOM 1458 C C . LEU A 1 195 ? -12.590 -10.514 -4.770 1.00 91.06 195 LEU A C 1
ATOM 1460 O O . LEU A 1 195 ? -13.203 -9.781 -5.539 1.00 91.06 195 LEU A O 1
ATOM 1464 N N . ALA A 1 196 ? -11.576 -11.273 -5.198 1.00 88.12 196 ALA A N 1
ATOM 1465 C CA . ALA A 1 196 ? -11.373 -11.585 -6.609 1.00 88.12 196 ALA A CA 1
ATOM 1466 C C . ALA A 1 196 ? -12.542 -12.423 -7.141 1.00 88.12 196 ALA A C 1
ATOM 1468 O O . ALA A 1 196 ? -13.201 -12.014 -8.091 1.00 88.12 196 ALA A O 1
ATOM 1469 N N . ASP A 1 197 ? -12.867 -13.516 -6.452 1.00 86.25 197 ASP A N 1
ATOM 1470 C CA . ASP A 1 197 ? -13.845 -14.499 -6.930 1.00 86.25 197 ASP A CA 1
ATOM 1471 C C . ASP A 1 197 ? -15.176 -14.433 -6.175 1.00 86.25 197 ASP A C 1
ATOM 1473 O O . ASP A 1 197 ? -16.206 -14.920 -6.650 1.00 86.25 197 ASP A O 1
ATOM 1477 N N . LYS A 1 198 ? -15.182 -13.832 -4.981 1.00 88.38 198 LYS A N 1
ATOM 1478 C CA . LYS A 1 198 ? -16.347 -13.794 -4.095 1.00 88.38 198 LYS A CA 1
ATOM 1479 C C . LYS A 1 198 ? -16.929 -12.388 -4.021 1.00 88.38 198 LYS A C 1
ATOM 1481 O O . LYS A 1 198 ? -16.225 -11.399 -3.857 1.00 88.38 198 LYS A O 1
ATOM 1486 N N . ARG A 1 199 ? -18.262 -12.307 -4.023 1.00 89.50 199 ARG A N 1
ATOM 1487 C CA . ARG A 1 199 ? -19.004 -11.054 -3.775 1.00 89.50 199 ARG A CA 1
ATOM 1488 C C . ARG A 1 199 ? -19.015 -10.629 -2.311 1.00 89.50 199 ARG A C 1
ATOM 1490 O O . ARG A 1 199 ? -19.393 -9.502 -2.009 1.00 89.50 199 ARG A O 1
ATOM 1497 N N . SER A 1 200 ? -18.664 -11.541 -1.411 1.00 90.75 200 SER A N 1
ATOM 1498 C CA . SER A 1 200 ? -18.695 -11.323 0.027 1.00 90.75 200 SER A CA 1
ATOM 1499 C C . SER A 1 200 ? -17.557 -12.057 0.713 1.00 90.75 200 SER A C 1
ATOM 1501 O O . SER A 1 200 ? -17.269 -13.206 0.371 1.00 90.75 200 SER A O 1
ATOM 1503 N N . LEU A 1 201 ? -16.974 -11.426 1.727 1.00 89.25 201 LEU A N 1
ATOM 1504 C CA . LEU A 1 201 ? -16.076 -12.100 2.656 1.00 89.25 201 LEU A CA 1
ATOM 1505 C C . LEU A 1 201 ? -16.877 -12.774 3.765 1.00 89.25 201 LEU A C 1
ATOM 1507 O O . LEU A 1 201 ? -17.854 -12.220 4.272 1.00 89.25 201 LEU A O 1
ATOM 1511 N N . LEU A 1 202 ? -16.440 -13.970 4.145 1.00 81.94 202 LEU A N 1
ATOM 1512 C CA . LEU A 1 202 ? -16.984 -14.667 5.302 1.00 81.94 202 LEU A CA 1
ATOM 1513 C C . LEU A 1 202 ? -16.558 -13.940 6.575 1.00 81.94 202 LEU A C 1
ATOM 1515 O O . LEU A 1 202 ? -15.466 -13.374 6.652 1.00 81.94 202 LEU A O 1
ATOM 1519 N N . ASN A 1 203 ? -17.431 -13.957 7.578 1.00 76.75 203 ASN A N 1
ATOM 1520 C CA . ASN A 1 203 ? -17.124 -13.343 8.857 1.00 76.75 203 ASN A CA 1
ATOM 1521 C C . ASN A 1 203 ? -16.078 -14.207 9.595 1.00 76.75 203 ASN A C 1
ATOM 1523 O O . ASN A 1 203 ? -16.393 -15.355 9.939 1.00 76.75 203 ASN A O 1
ATOM 1527 N N . PRO A 1 204 ? -14.863 -13.684 9.867 1.00 69.38 204 PRO A N 1
ATOM 1528 C CA . PRO A 1 204 ? -13.793 -14.463 10.486 1.00 69.38 204 PRO A CA 1
ATOM 1529 C C . PRO A 1 204 ? -14.196 -15.067 11.834 1.00 69.38 204 PRO A C 1
ATOM 1531 O O . PRO A 1 204 ? -13.762 -16.167 12.170 1.00 69.38 204 PRO A O 1
ATOM 1534 N N . ALA A 1 205 ? -15.069 -14.383 12.580 1.00 63.38 205 ALA A N 1
ATOM 1535 C CA . ALA A 1 205 ? -15.526 -14.815 13.894 1.00 63.38 205 ALA A CA 1
ATOM 1536 C C . ALA A 1 205 ? -16.400 -16.076 13.876 1.00 63.38 205 ALA A C 1
ATOM 1538 O O . ALA A 1 205 ? -16.526 -16.748 14.900 1.00 63.38 205 ALA A O 1
ATOM 1539 N N . ARG A 1 206 ? -17.027 -16.398 12.739 1.00 65.25 206 ARG A N 1
ATOM 1540 C CA . ARG A 1 206 ? -18.062 -17.440 12.673 1.00 65.25 206 ARG A CA 1
ATOM 1541 C C . ARG A 1 206 ? -17.607 -18.730 12.016 1.00 65.25 206 ARG A C 1
ATOM 1543 O O . ARG A 1 206 ? -18.146 -19.777 12.353 1.00 65.25 206 ARG A O 1
ATOM 1550 N N . GLU A 1 207 ? -16.646 -18.667 11.101 1.00 59.72 207 GLU A N 1
ATOM 1551 C CA . GLU A 1 207 ? -16.426 -19.787 10.178 1.00 59.72 207 GLU A CA 1
ATOM 1552 C C . GLU A 1 207 ? -15.040 -20.430 10.239 1.00 59.72 207 GLU A C 1
ATOM 1554 O O . GLU A 1 207 ? -14.777 -21.334 9.456 1.00 59.72 207 GLU A O 1
ATOM 1559 N N . GLY A 1 208 ? -14.177 -20.055 11.195 1.00 54.94 208 GLY A N 1
ATOM 1560 C CA . GLY A 1 208 ? -12.933 -20.793 11.471 1.00 54.94 208 GLY A CA 1
ATOM 1561 C C . GLY A 1 208 ? -12.116 -21.101 10.210 1.00 54.94 208 GLY A C 1
ATOM 1562 O O . GLY A 1 208 ? -11.659 -22.229 10.038 1.00 54.94 208 GLY A O 1
ATOM 1563 N N . GLY A 1 209 ? -12.021 -20.123 9.300 1.00 55.12 209 GLY A N 1
ATOM 1564 C CA . GLY A 1 209 ? -11.493 -20.327 7.955 1.00 55.12 209 GLY A CA 1
ATOM 1565 C C . GLY A 1 209 ? -10.129 -21.017 7.976 1.00 55.12 209 GLY A C 1
ATOM 1566 O O . GLY A 1 209 ? -9.243 -20.629 8.734 1.00 55.12 209 GLY A O 1
ATOM 1567 N N . HIS A 1 210 ? -9.959 -22.020 7.113 1.00 51.69 210 HIS A N 1
ATOM 1568 C CA . HIS A 1 210 ? -8.799 -22.921 7.064 1.00 51.69 210 HIS A CA 1
ATOM 1569 C C . HIS A 1 210 ? -7.429 -22.248 6.805 1.00 51.69 210 HIS A C 1
ATOM 1571 O O . HIS A 1 210 ? -6.417 -22.942 6.786 1.00 51.69 210 HIS A O 1
ATOM 1577 N N . HIS A 1 211 ? -7.378 -20.920 6.650 1.00 66.62 211 HIS A N 1
ATOM 1578 C CA . HIS A 1 211 ? -6.167 -20.148 6.342 1.00 66.62 211 HIS A CA 1
ATOM 1579 C C . HIS A 1 211 ? -5.907 -18.963 7.293 1.00 66.62 211 HIS A C 1
ATOM 1581 O O . HIS A 1 211 ? -5.025 -18.149 7.029 1.00 66.62 211 HIS A O 1
ATOM 1587 N N . ALA A 1 212 ? -6.653 -18.829 8.396 1.00 78.19 212 ALA A N 1
ATOM 1588 C CA . ALA A 1 212 ? -6.378 -17.776 9.373 1.00 78.19 212 ALA A CA 1
ATOM 1589 C C . ALA A 1 212 ? -5.168 -18.151 10.245 1.00 78.19 212 ALA A C 1
ATOM 1591 O O . ALA A 1 212 ? -5.254 -19.042 11.090 1.00 78.19 212 ALA A O 1
ATOM 1592 N N . ILE A 1 213 ? -4.047 -17.452 10.052 1.00 86.56 213 ILE A N 1
ATOM 1593 C CA . ILE A 1 213 ? -2.865 -17.544 10.926 1.00 86.56 213 ILE A CA 1
ATOM 1594 C C . ILE A 1 213 ? -3.076 -16.670 12.172 1.00 86.56 213 ILE A C 1
ATOM 1596 O O . ILE A 1 213 ? -2.576 -16.973 13.255 1.00 86.56 213 ILE A O 1
ATOM 1600 N N . VAL A 1 214 ? -3.851 -15.591 12.029 1.00 88.12 214 VAL A N 1
ATOM 1601 C CA . VAL A 1 214 ? -4.146 -14.627 13.093 1.00 88.12 214 VAL A CA 1
ATOM 1602 C C . VAL A 1 214 ? -5.616 -14.705 13.489 1.00 88.12 214 VAL A C 1
ATOM 1604 O O . VAL A 1 214 ? -6.506 -14.742 12.640 1.00 88.12 214 VAL A O 1
ATOM 1607 N N . ASP A 1 215 ? -5.868 -14.689 14.797 1.00 89.94 215 ASP A N 1
ATOM 1608 C CA . ASP A 1 215 ? -7.215 -14.696 15.358 1.00 89.94 215 ASP A CA 1
ATOM 1609 C C . ASP A 1 215 ? -7.942 -13.368 15.094 1.00 89.94 215 ASP A C 1
ATOM 1611 O O . ASP A 1 215 ? -7.522 -12.301 15.550 1.00 89.94 215 ASP A O 1
ATOM 1615 N N . LEU A 1 216 ? -9.051 -13.452 14.362 1.00 92.62 216 LEU A N 1
ATOM 1616 C CA . LEU A 1 216 ? -9.928 -12.332 14.032 1.00 92.62 216 LEU A CA 1
ATOM 1617 C C . LEU A 1 216 ? -11.321 -12.471 14.673 1.00 92.62 216 LEU A C 1
ATOM 1619 O O . LEU A 1 216 ? -12.267 -11.858 14.193 1.00 92.62 216 LEU A O 1
ATOM 1623 N N . ARG A 1 217 ? -11.482 -13.261 15.745 1.00 90.25 217 ARG A N 1
ATOM 1624 C CA . ARG A 1 217 ? -12.798 -13.491 16.380 1.00 90.25 217 ARG A CA 1
ATOM 1625 C C . ARG A 1 217 ? -13.489 -12.236 16.914 1.00 90.25 217 ARG A C 1
ATOM 1627 O O . ARG A 1 217 ? -14.711 -12.226 17.007 1.00 90.25 217 ARG A O 1
ATOM 1634 N N . ASP A 1 218 ? -12.732 -11.186 17.214 1.00 92.38 218 ASP A N 1
ATOM 1635 C CA . ASP A 1 218 ? -13.272 -9.895 17.661 1.00 92.38 218 ASP A CA 1
ATOM 1636 C C . ASP A 1 218 ? -13.589 -8.931 16.501 1.00 92.38 218 ASP A C 1
ATOM 1638 O O . ASP A 1 218 ? -13.881 -7.756 16.734 1.00 92.38 218 ASP A O 1
ATOM 1642 N N . TRP A 1 219 ? -13.482 -9.395 15.253 1.00 94.62 219 TRP A N 1
ATOM 1643 C CA . TRP A 1 219 ? -13.667 -8.582 14.056 1.00 94.62 219 TRP A CA 1
ATOM 1644 C C . TRP A 1 219 ? -14.794 -9.116 13.179 1.00 94.62 219 TRP A C 1
ATOM 1646 O O . TRP A 1 219 ? -14.804 -10.284 12.796 1.00 94.62 219 TRP A O 1
ATOM 1656 N N . ASP A 1 220 ? -15.682 -8.214 12.776 1.00 94.00 220 ASP A N 1
ATOM 1657 C CA . ASP A 1 220 ? -16.743 -8.476 11.810 1.00 94.00 220 ASP A CA 1
ATOM 1658 C C . ASP A 1 220 ? -16.441 -7.775 10.480 1.00 94.00 220 ASP A C 1
ATOM 1660 O O . ASP A 1 220 ? -15.880 -6.680 10.455 1.00 94.00 220 ASP A O 1
ATOM 1664 N N . VAL A 1 221 ? -16.860 -8.360 9.356 1.00 95.12 221 VAL A N 1
ATOM 1665 C CA . VAL A 1 221 ? -16.873 -7.653 8.063 1.00 95.12 221 VAL A CA 1
ATOM 1666 C C . VAL A 1 221 ? -18.177 -6.863 7.966 1.00 95.12 221 VAL A C 1
ATOM 1668 O O . VAL A 1 221 ? -19.246 -7.449 7.807 1.00 95.12 221 VAL A O 1
ATOM 1671 N N . ALA A 1 222 ? -18.098 -5.535 8.064 1.00 95.31 222 ALA A N 1
ATOM 1672 C CA . ALA A 1 222 ? -19.272 -4.662 8.006 1.00 95.31 222 ALA A CA 1
ATOM 1673 C C . ALA A 1 222 ? -19.728 -4.392 6.567 1.00 95.31 222 ALA A C 1
ATOM 1675 O O . ALA A 1 222 ? -20.921 -4.372 6.277 1.00 95.31 222 ALA A O 1
ATOM 1676 N N . VAL A 1 223 ? -18.772 -4.161 5.667 1.00 96.25 223 VAL A N 1
ATOM 1677 C CA . VAL A 1 223 ? -19.008 -3.876 4.247 1.00 96.25 223 VAL A CA 1
ATOM 1678 C C . VAL A 1 223 ? -17.903 -4.537 3.442 1.00 96.25 223 VAL A C 1
ATOM 1680 O O . VAL A 1 223 ? -16.752 -4.553 3.868 1.00 96.25 223 VAL A O 1
ATOM 1683 N N . CYS A 1 224 ? -18.230 -5.048 2.264 1.00 96.31 224 CYS A N 1
ATOM 1684 C CA . CYS A 1 224 ? -17.237 -5.398 1.263 1.00 96.31 224 CYS A CA 1
ATOM 1685 C C . CYS A 1 224 ? -17.782 -5.132 -0.134 1.00 96.31 224 CYS A C 1
ATOM 1687 O O . CYS A 1 224 ? -18.994 -5.089 -0.347 1.00 96.31 224 CYS A O 1
ATOM 1689 N N . GLU A 1 225 ? -16.868 -4.923 -1.066 1.00 93.88 225 GLU A N 1
ATOM 1690 C CA . GLU A 1 225 ? -17.174 -4.707 -2.462 1.00 93.88 225 GLU A CA 1
ATOM 1691 C C . GLU A 1 225 ? -16.170 -5.460 -3.326 1.00 93.88 225 GLU A C 1
ATOM 1693 O O . GLU A 1 225 ? -14.961 -5.262 -3.212 1.00 93.88 225 GLU A O 1
ATOM 1698 N N . GLN A 1 226 ? -16.692 -6.322 -4.194 1.00 92.31 226 GLN A N 1
ATOM 1699 C CA . GLN A 1 226 ? -15.913 -7.006 -5.216 1.00 92.31 226 GLN A CA 1
ATOM 1700 C C . GLN A 1 226 ? -15.575 -6.043 -6.360 1.00 92.31 226 GLN A C 1
ATOM 1702 O O . GLN A 1 226 ? -16.398 -5.227 -6.780 1.00 92.31 226 GLN A O 1
ATOM 1707 N N . GLN A 1 227 ? -14.366 -6.177 -6.896 1.00 81.69 227 GLN A N 1
ATOM 1708 C CA . GLN A 1 227 ? -13.988 -5.534 -8.146 1.00 81.69 227 GLN A CA 1
ATOM 1709 C C . GLN A 1 227 ? -14.624 -6.311 -9.310 1.00 81.69 227 GLN A C 1
ATOM 1711 O O . GLN A 1 227 ? -14.487 -7.533 -9.344 1.00 81.69 227 GLN A O 1
ATOM 1716 N N . PRO A 1 228 ? -15.332 -5.651 -10.244 1.00 74.69 228 PRO A N 1
ATOM 1717 C CA . PRO A 1 228 ? -15.788 -6.315 -11.462 1.00 74.69 228 PRO A CA 1
ATOM 1718 C C . PRO A 1 228 ? -14.591 -6.822 -12.279 1.00 74.69 228 PRO A C 1
ATOM 1720 O O . PRO A 1 228 ? -13.491 -6.287 -12.137 1.00 74.69 228 PRO A O 1
ATOM 1723 N N . ASP A 1 229 ? -14.814 -7.813 -13.149 1.00 71.62 229 ASP A N 1
ATOM 1724 C CA . ASP A 1 229 ? -13.790 -8.292 -14.087 1.00 71.62 229 ASP A CA 1
ATOM 1725 C C . ASP A 1 229 ? -13.097 -7.107 -14.773 1.00 71.62 229 ASP A C 1
ATOM 1727 O O . ASP A 1 229 ? -13.744 -6.124 -15.146 1.00 71.62 229 ASP A O 1
ATOM 1731 N N . PHE A 1 230 ? -11.772 -7.177 -14.897 1.00 61.19 230 PHE A N 1
ATOM 1732 C CA . PHE A 1 230 ? -10.966 -6.045 -15.334 1.00 61.19 230 PHE A CA 1
ATOM 1733 C C . PHE A 1 230 ? -11.360 -5.576 -16.744 1.00 61.19 230 PHE A C 1
ATOM 1735 O O . PHE A 1 230 ? -11.225 -6.311 -17.723 1.00 61.19 230 PHE A O 1
ATOM 1742 N N . THR A 1 231 ? -11.817 -4.325 -16.858 1.00 58.97 231 THR A N 1
ATOM 1743 C CA . THR A 1 231 ? -12.123 -3.674 -18.146 1.00 58.97 231 THR A CA 1
ATOM 1744 C C . THR A 1 231 ? -11.301 -2.400 -18.389 1.00 58.97 231 THR A C 1
ATOM 1746 O O . THR A 1 231 ? -11.675 -1.596 -19.242 1.00 58.97 231 THR A O 1
ATOM 1749 N N . GLY A 1 232 ? -10.212 -2.183 -17.640 1.00 62.34 232 GLY A N 1
ATOM 1750 C CA . GLY A 1 232 ? -9.362 -0.982 -17.689 1.00 62.34 232 GLY A CA 1
ATOM 1751 C C . GLY A 1 232 ? -9.135 -0.361 -16.307 1.00 62.34 232 GLY A C 1
ATOM 1752 O O . GLY A 1 232 ? -9.517 -0.967 -15.306 1.00 62.34 232 GLY A O 1
ATOM 1753 N N . TYR A 1 233 ? -8.554 0.852 -16.271 1.00 60.78 233 TYR A N 1
ATOM 1754 C CA . TYR A 1 233 ? -8.204 1.581 -15.040 1.00 60.78 233 TYR A CA 1
ATOM 1755 C C . TYR A 1 233 ? -9.266 1.390 -13.951 1.00 60.78 233 TYR A C 1
ATOM 1757 O O . TYR A 1 233 ? -10.436 1.737 -14.184 1.00 60.78 233 TYR A O 1
ATOM 1765 N N . PRO A 1 234 ? -8.909 0.850 -12.773 1.00 65.62 234 PRO A N 1
ATOM 1766 C CA . PRO A 1 234 ? -9.901 0.442 -11.799 1.00 65.62 234 PRO A CA 1
ATOM 1767 C C . PRO A 1 234 ? -10.565 1.672 -11.177 1.00 65.62 234 PRO A C 1
ATOM 1769 O O . PRO A 1 234 ? -10.130 2.227 -10.171 1.00 65.62 234 PRO A O 1
ATOM 1772 N N . VAL A 1 235 ? -11.693 2.082 -11.761 1.00 68.94 235 VAL A N 1
ATOM 1773 C CA . VAL A 1 235 ? -12.627 3.050 -11.164 1.00 68.94 235 VAL A CA 1
ATOM 1774 C C . VAL A 1 235 ? -13.161 2.501 -9.832 1.00 68.94 235 VAL A C 1
ATOM 1776 O O . VAL A 1 235 ? -13.501 3.256 -8.919 1.00 68.94 235 VAL A O 1
ATOM 1779 N N . SER A 1 236 ? -13.204 1.171 -9.714 1.00 79.25 236 SER A N 1
ATOM 1780 C CA . SER A 1 236 ? -13.620 0.431 -8.532 1.00 79.25 236 SER A CA 1
ATOM 1781 C C . SER A 1 236 ? -12.526 -0.542 -8.104 1.00 79.25 236 SER A C 1
ATOM 1783 O O . SER A 1 236 ? -12.290 -1.538 -8.782 1.00 79.25 236 SER A O 1
ATOM 1785 N N . LEU A 1 237 ? -11.876 -0.260 -6.976 1.00 89.00 237 LEU A N 1
ATOM 1786 C CA . LEU A 1 237 ? -11.009 -1.223 -6.299 1.00 89.00 237 LEU A CA 1
ATOM 1787 C C . LEU A 1 237 ? -11.856 -2.105 -5.385 1.00 89.00 237 LEU A C 1
ATOM 1789 O O . LEU A 1 237 ? -12.761 -1.597 -4.718 1.00 89.00 237 LEU A O 1
ATOM 1793 N N . ALA A 1 238 ? -11.534 -3.396 -5.316 1.00 93.50 238 ALA A N 1
ATOM 1794 C CA . ALA A 1 238 ? -12.145 -4.271 -4.325 1.00 93.50 238 ALA A CA 1
ATOM 1795 C C . ALA A 1 238 ? -11.693 -3.847 -2.921 1.00 93.50 238 ALA A C 1
ATOM 1797 O O . ALA A 1 238 ? -10.515 -3.544 -2.700 1.00 93.50 238 ALA A O 1
ATOM 1798 N N . TYR A 1 239 ? -12.613 -3.837 -1.962 1.00 96.62 239 TYR A N 1
ATOM 1799 C CA . TYR A 1 239 ? -12.287 -3.495 -0.581 1.00 96.62 239 TYR A CA 1
ATOM 1800 C C . TYR A 1 239 ? -13.220 -4.174 0.416 1.00 96.62 239 TYR A C 1
ATOM 1802 O O . TYR A 1 239 ? -14.329 -4.590 0.087 1.00 96.62 239 TYR A O 1
ATOM 1810 N N . ALA A 1 240 ? -12.784 -4.234 1.668 1.00 97.44 240 ALA A N 1
ATOM 1811 C CA . ALA A 1 240 ? -13.604 -4.617 2.806 1.00 97.44 240 ALA A CA 1
ATOM 1812 C C . ALA A 1 240 ? -13.401 -3.637 3.963 1.00 97.44 240 ALA A C 1
ATOM 1814 O O . ALA A 1 240 ? -12.368 -2.980 4.052 1.00 97.44 240 ALA A O 1
ATOM 1815 N N . VAL A 1 241 ? -14.381 -3.534 4.855 1.00 97.75 241 VAL A N 1
ATOM 1816 C CA . VAL A 1 241 ? -14.247 -2.826 6.127 1.00 97.75 241 VAL A CA 1
ATOM 1817 C C . VAL A 1 241 ? -14.465 -3.810 7.259 1.00 97.75 241 VAL A C 1
ATOM 1819 O O . VAL A 1 241 ? -15.574 -4.315 7.448 1.00 97.75 241 VAL A O 1
ATOM 1822 N N . TYR A 1 242 ? -13.401 -4.054 8.013 1.00 97.19 242 TYR A N 1
ATOM 1823 C CA . TYR A 1 242 ? -13.444 -4.843 9.234 1.00 97.19 242 TYR A CA 1
ATOM 1824 C C . TYR A 1 242 ? -13.747 -3.926 10.410 1.00 97.19 242 TYR A C 1
ATOM 1826 O O . TYR A 1 242 ? -13.110 -2.885 10.551 1.00 97.19 242 TYR A O 1
ATOM 1834 N N . VAL A 1 243 ? -14.686 -4.299 11.269 1.00 97.12 243 VAL A N 1
ATOM 1835 C CA . VAL A 1 243 ? -15.044 -3.532 12.462 1.00 97.12 243 VAL A CA 1
ATOM 1836 C C . VAL A 1 243 ? -14.820 -4.344 13.720 1.00 97.12 243 VAL A C 1
ATOM 1838 O O . VAL A 1 243 ? -15.097 -5.538 13.764 1.00 97.12 243 VAL A O 1
ATOM 1841 N N . ARG A 1 244 ? -14.350 -3.665 14.761 1.00 96.12 244 ARG A N 1
ATOM 1842 C CA . ARG A 1 244 ? -14.262 -4.181 16.121 1.00 96.12 244 ARG A CA 1
ATOM 1843 C C . ARG A 1 244 ? -15.020 -3.238 17.041 1.00 96.12 244 ARG A C 1
ATOM 1845 O O . ARG A 1 244 ? -14.542 -2.145 17.360 1.00 96.12 244 ARG A O 1
ATOM 1852 N N . SER A 1 245 ? -16.214 -3.661 17.447 1.00 92.31 245 SER A N 1
ATOM 1853 C CA . SER A 1 245 ? -17.097 -2.882 18.325 1.00 92.31 245 SER A CA 1
ATOM 1854 C C . SER A 1 245 ? -16.739 -3.009 19.806 1.00 92.31 245 SER A C 1
ATOM 1856 O O . SER A 1 245 ? -17.033 -2.100 20.576 1.00 92.31 245 SER A O 1
ATOM 1858 N N . ALA A 1 246 ? -16.103 -4.114 20.204 1.00 83.75 246 ALA A N 1
ATOM 1859 C CA . ALA A 1 246 ? -15.714 -4.391 21.582 1.00 83.75 246 ALA A CA 1
ATOM 1860 C C . ALA A 1 246 ? -14.185 -4.395 21.728 1.00 83.75 246 ALA A C 1
ATOM 1862 O O . ALA A 1 246 ? -13.471 -5.016 20.946 1.00 83.75 246 ALA A O 1
ATOM 1863 N N . GLY A 1 247 ? -13.672 -3.689 22.735 1.00 81.06 247 GLY A N 1
ATOM 1864 C CA . GLY A 1 247 ? -12.246 -3.643 23.048 1.00 81.06 247 GLY A CA 1
ATOM 1865 C C . GLY A 1 247 ? -11.893 -2.462 23.954 1.00 81.06 247 GLY A C 1
ATOM 1866 O O . GLY A 1 247 ? -12.739 -1.604 24.211 1.00 81.06 247 GLY A O 1
ATOM 1867 N N . PRO A 1 248 ? -10.653 -2.395 24.462 1.00 77.69 248 PRO A N 1
ATOM 1868 C CA . PRO A 1 248 ? -10.182 -1.223 25.183 1.00 77.69 248 PRO A CA 1
ATOM 1869 C C . PRO A 1 248 ? -10.125 -0.016 24.233 1.00 77.69 248 PRO A C 1
ATOM 1871 O O . PRO A 1 248 ? -9.318 0.022 23.306 1.00 77.69 248 PRO A O 1
ATOM 1874 N N . GLY A 1 249 ? -10.986 0.976 24.470 1.00 87.62 249 GLY A N 1
ATOM 1875 C CA . GLY A 1 249 ? -11.032 2.227 23.709 1.00 87.62 249 GLY A CA 1
ATOM 1876 C C . GLY A 1 249 ? -12.289 2.389 22.851 1.00 87.62 249 GLY A C 1
ATOM 1877 O O . GLY A 1 249 ? -13.301 1.726 23.062 1.00 87.62 249 GLY A O 1
ATOM 1878 N N . LYS A 1 250 ? -12.240 3.335 21.906 1.00 90.25 250 LYS A N 1
ATOM 1879 C CA . LYS A 1 250 ? -13.339 3.564 20.955 1.00 90.25 250 LYS A CA 1
ATOM 1880 C C . LYS A 1 250 ? -13.405 2.425 19.918 1.00 90.25 250 LYS A C 1
ATOM 1882 O O . LYS A 1 250 ? -12.348 1.875 19.591 1.00 90.25 250 LYS A O 1
ATOM 1887 N N . PRO A 1 251 ? -14.591 2.135 19.350 1.00 97.12 251 PRO A N 1
ATOM 1888 C CA . PRO A 1 251 ? -14.740 1.209 18.229 1.00 97.12 251 PRO A CA 1
ATOM 1889 C C . PRO A 1 251 ? -13.784 1.543 17.080 1.00 97.12 251 PRO A C 1
ATOM 1891 O O . PRO A 1 251 ? -13.521 2.717 16.809 1.00 97.12 251 PRO A O 1
ATOM 1894 N N . LEU A 1 252 ? -13.269 0.515 16.407 1.00 97.56 252 LEU A N 1
ATOM 1895 C CA . LEU A 1 252 ? -12.291 0.655 15.327 1.00 97.56 252 LEU A CA 1
ATOM 1896 C C . LEU A 1 252 ? -12.814 0.006 14.045 1.00 97.56 252 LEU A C 1
ATOM 1898 O O . LEU A 1 252 ? -13.321 -1.111 14.084 1.00 97.56 252 LEU A O 1
ATOM 1902 N N . ALA A 1 253 ? -12.660 0.702 12.925 1.00 97.94 253 ALA A N 1
ATOM 1903 C CA . ALA A 1 253 ? -12.895 0.210 11.579 1.00 97.94 253 ALA A CA 1
ATOM 1904 C C . ALA A 1 253 ? -11.578 0.227 10.787 1.00 97.94 253 ALA A C 1
ATOM 1906 O O . ALA A 1 253 ? -10.826 1.202 10.832 1.00 97.94 253 ALA A O 1
ATOM 1907 N N . VAL A 1 254 ? -11.298 -0.841 10.048 1.00 98.25 254 VAL A N 1
ATOM 1908 C CA . VAL A 1 254 ? -10.137 -0.958 9.163 1.00 98.25 254 VAL A CA 1
ATOM 1909 C C . VAL A 1 254 ? -10.644 -1.116 7.739 1.00 98.25 254 VAL A C 1
ATOM 1911 O O . VAL A 1 254 ? -11.222 -2.144 7.392 1.00 98.25 254 VAL A O 1
ATOM 1914 N N . LEU A 1 255 ? -10.429 -0.087 6.921 1.00 98.50 255 LEU A N 1
ATOM 1915 C CA . LEU A 1 255 ? -10.623 -0.146 5.479 1.00 98.50 255 LEU A CA 1
ATOM 1916 C C . LEU A 1 255 ? -9.468 -0.932 4.857 1.00 98.50 255 LEU A C 1
ATOM 1918 O O . LEU A 1 255 ? -8.324 -0.490 4.879 1.00 98.50 255 LEU A O 1
ATOM 1922 N N . THR A 1 256 ? -9.763 -2.080 4.277 1.00 98.00 256 THR A N 1
ATOM 1923 C CA . THR A 1 256 ? -8.785 -2.948 3.634 1.00 98.00 256 THR A CA 1
ATOM 1924 C C . THR A 1 256 ? -8.985 -2.925 2.130 1.00 98.00 256 THR A C 1
ATOM 1926 O O . THR A 1 256 ? -10.064 -3.262 1.651 1.00 98.00 256 THR A O 1
ATOM 1929 N N . ILE A 1 257 ? -7.949 -2.546 1.386 1.00 97.00 257 ILE A N 1
ATOM 1930 C CA . ILE A 1 257 ? -7.997 -2.376 -0.067 1.00 97.00 257 ILE A CA 1
ATOM 1931 C C . ILE A 1 257 ? -7.215 -3.509 -0.730 1.00 97.00 257 ILE A C 1
ATOM 1933 O O . ILE A 1 257 ? -6.057 -3.767 -0.384 1.00 97.00 257 ILE A O 1
ATOM 1937 N N . LYS A 1 258 ? -7.852 -4.184 -1.685 1.00 94.44 258 LYS A N 1
ATOM 1938 C CA . LYS A 1 258 ? -7.241 -5.261 -2.463 1.00 94.44 258 LYS A CA 1
ATOM 1939 C C . LYS A 1 258 ? -6.200 -4.698 -3.432 1.00 94.44 258 LYS A C 1
ATOM 1941 O O . LYS A 1 258 ? -6.401 -3.635 -4.015 1.00 94.44 258 LYS A O 1
ATOM 1946 N N . GLY A 1 259 ? -5.090 -5.415 -3.597 1.00 91.44 259 GLY A N 1
ATOM 1947 C CA . GLY A 1 259 ? -4.163 -5.192 -4.707 1.00 91.44 259 GLY A CA 1
ATOM 1948 C C . GLY A 1 259 ? -4.540 -6.011 -5.942 1.00 91.44 259 GLY A C 1
ATOM 1949 O O . GLY A 1 259 ? -5.568 -6.690 -5.974 1.00 91.44 259 GLY A O 1
ATOM 1950 N N . THR A 1 260 ? -3.693 -5.968 -6.964 1.00 85.44 260 THR A N 1
ATOM 1951 C CA . THR A 1 260 ? -3.880 -6.772 -8.176 1.00 85.44 260 THR A CA 1
ATOM 1952 C C . THR A 1 260 ? -3.676 -8.258 -7.861 1.00 85.44 260 THR A C 1
ATOM 1954 O O . THR A 1 260 ? -2.735 -8.627 -7.157 1.00 85.44 260 THR A O 1
ATOM 1957 N N . SER A 1 261 ? -4.568 -9.125 -8.350 1.00 80.38 261 SER A N 1
ATOM 1958 C CA . SER A 1 261 ? -4.465 -10.576 -8.135 1.00 80.38 261 SER A CA 1
ATOM 1959 C C . SER A 1 261 ? -3.235 -11.153 -8.853 1.00 80.38 261 SER A C 1
ATOM 1961 O O . SER A 1 261 ? -3.003 -10.852 -10.023 1.00 80.38 261 SER A O 1
ATOM 1963 N N . SER A 1 262 ? -2.487 -12.036 -8.181 1.00 64.56 262 SER A N 1
ATOM 1964 C CA . SER A 1 262 ? -1.308 -12.741 -8.727 1.00 64.56 262 SER A CA 1
ATOM 1965 C C . SER A 1 262 ? -1.595 -13.534 -9.999 1.00 64.56 262 SER A C 1
ATOM 1967 O O . SER A 1 262 ? -0.731 -13.674 -10.865 1.00 64.56 262 SER A O 1
ATOM 1969 N N . ASP A 1 263 ? -2.820 -14.037 -10.110 1.00 65.06 263 ASP A N 1
ATOM 1970 C CA . ASP A 1 263 ? -3.231 -14.977 -11.152 1.00 65.06 263 ASP A CA 1
ATOM 1971 C C . ASP A 1 263 ? -3.478 -14.269 -12.492 1.00 65.06 263 ASP A C 1
ATOM 1973 O O . ASP A 1 263 ? -3.585 -14.908 -13.538 1.00 65.06 263 ASP A O 1
ATOM 1977 N N . SER A 1 264 ? -3.483 -12.934 -12.473 1.00 56.00 264 SER A N 1
ATOM 1978 C CA . SER A 1 264 ? -3.584 -12.067 -13.639 1.00 56.00 264 SER A CA 1
ATOM 1979 C C . SER A 1 264 ? -2.262 -11.324 -13.851 1.00 56.00 264 SER A C 1
ATOM 1981 O O . SER A 1 264 ? -2.174 -10.102 -13.779 1.00 56.00 264 SER A O 1
ATOM 1983 N N . ALA A 1 265 ? -1.174 -12.060 -14.090 1.00 46.97 265 ALA A N 1
ATOM 1984 C CA . ALA A 1 265 ? 0.162 -11.473 -14.263 1.00 46.97 265 ALA A CA 1
ATOM 1985 C C . ALA A 1 265 ? 0.238 -10.414 -15.390 1.00 46.97 265 ALA A C 1
ATOM 1987 O O . ALA A 1 265 ? 1.076 -9.513 -15.339 1.00 46.97 265 ALA A O 1
ATOM 1988 N N . THR A 1 266 ? -0.640 -10.494 -16.396 1.00 51.38 266 THR A N 1
ATOM 1989 C CA . THR A 1 266 ? -0.807 -9.455 -17.426 1.00 51.38 266 THR A CA 1
ATOM 1990 C C . THR A 1 266 ? -1.373 -8.155 -16.853 1.00 51.38 266 THR A C 1
ATOM 1992 O O . THR A 1 266 ? -0.926 -7.078 -17.239 1.00 51.38 266 THR A O 1
ATOM 1995 N N . ASP A 1 267 ? -2.283 -8.250 -15.889 1.00 54.97 267 ASP A N 1
ATOM 1996 C CA . ASP A 1 267 ? -2.958 -7.128 -15.231 1.00 54.97 267 ASP A CA 1
ATOM 1997 C C . ASP A 1 267 ? -2.013 -6.375 -14.291 1.00 54.97 267 ASP A C 1
ATOM 1999 O O . ASP A 1 267 ? -1.921 -5.158 -14.360 1.00 54.97 267 ASP A O 1
ATOM 2003 N N . ILE A 1 268 ? -1.150 -7.090 -13.555 1.00 57.22 268 ILE A N 1
ATOM 2004 C CA . ILE A 1 268 ? -0.107 -6.472 -12.709 1.00 57.22 268 ILE A CA 1
ATOM 2005 C C . ILE A 1 268 ? 0.775 -5.516 -13.518 1.00 57.22 268 ILE A C 1
ATOM 2007 O O . ILE A 1 268 ? 1.125 -4.437 -13.044 1.00 57.22 268 ILE A O 1
ATOM 2011 N N . SER A 1 269 ? 1.147 -5.902 -14.741 1.00 58.06 269 SER A N 1
ATOM 2012 C CA . SER A 1 269 ? 2.008 -5.074 -15.587 1.00 58.06 269 SER A CA 1
ATOM 2013 C C . SER A 1 269 ? 1.302 -3.821 -16.100 1.00 58.06 269 SER A C 1
ATOM 2015 O O . SER A 1 269 ? 1.937 -2.773 -16.185 1.00 58.06 269 SER A O 1
ATOM 2017 N N . HIS A 1 270 ? 0.006 -3.919 -16.403 1.00 60.22 270 HIS A N 1
ATOM 2018 C CA . HIS A 1 270 ? -0.799 -2.803 -16.884 1.00 60.22 270 HIS A CA 1
ATOM 2019 C C . HIS A 1 270 ? -1.192 -1.865 -15.744 1.00 60.22 270 HIS A C 1
ATOM 2021 O O . HIS A 1 270 ? -0.963 -0.669 -15.866 1.00 60.22 270 HIS A O 1
ATOM 2027 N N . ASP A 1 271 ? -1.660 -2.395 -14.615 1.00 63.03 271 ASP A N 1
ATOM 2028 C CA . ASP A 1 271 ? -2.005 -1.632 -13.414 1.00 63.03 271 ASP A CA 1
ATOM 2029 C C . ASP A 1 271 ? -0.798 -0.873 -12.862 1.00 63.03 271 ASP A C 1
ATOM 2031 O O . ASP A 1 271 ? -0.854 0.333 -12.607 1.00 63.03 271 ASP A O 1
ATOM 2035 N N . LEU A 1 272 ? 0.330 -1.574 -12.704 1.00 65.25 272 LEU A N 1
ATOM 2036 C CA . LEU A 1 272 ? 1.549 -0.956 -12.208 1.00 65.25 272 LEU A CA 1
ATOM 2037 C C . LEU A 1 272 ? 2.089 0.041 -13.232 1.00 65.25 272 LEU A C 1
ATOM 2039 O O . LEU A 1 272 ? 2.546 1.106 -12.833 1.00 65.25 272 LEU A O 1
ATOM 2043 N N . ALA A 1 273 ? 2.005 -0.251 -14.535 1.00 63.25 273 ALA A N 1
ATOM 2044 C CA . ALA A 1 273 ? 2.364 0.723 -15.552 1.00 63.25 273 ALA A CA 1
ATOM 2045 C C . ALA A 1 273 ? 1.446 1.941 -15.497 1.00 63.25 273 ALA A C 1
ATOM 2047 O O . ALA A 1 273 ? 1.971 3.031 -15.517 1.00 63.25 273 ALA A O 1
ATOM 2048 N N . GLU A 1 274 ? 0.126 1.829 -15.383 1.00 64.81 274 GLU A N 1
ATOM 2049 C CA . GLU A 1 274 ? -0.784 2.985 -15.338 1.00 64.81 274 GLU A CA 1
ATOM 2050 C C . GLU A 1 274 ? -0.553 3.861 -14.103 1.00 64.81 274 GLU A C 1
ATOM 2052 O O . GLU A 1 274 ? -0.552 5.094 -14.189 1.00 64.81 274 GLU A O 1
ATOM 2057 N N . VAL A 1 275 ? -0.248 3.230 -12.972 1.00 65.00 275 VAL A N 1
ATOM 2058 C CA . VAL A 1 275 ? 0.092 3.923 -11.728 1.00 65.00 275 VAL A CA 1
ATOM 2059 C C . VAL A 1 275 ? 1.489 4.553 -11.784 1.00 65.00 275 VAL A C 1
ATOM 2061 O O . VAL A 1 275 ? 1.645 5.713 -11.396 1.00 65.00 275 VAL A O 1
ATOM 2064 N N . ILE A 1 276 ? 2.488 3.861 -12.345 1.00 59.81 276 ILE A N 1
ATOM 2065 C CA . ILE A 1 276 ? 3.845 4.395 -12.586 1.00 59.81 276 ILE A CA 1
ATOM 2066 C C . ILE A 1 276 ? 3.842 5.467 -13.687 1.00 59.81 276 ILE A C 1
ATOM 2068 O O . ILE A 1 276 ? 4.588 6.441 -13.605 1.00 59.81 276 ILE A O 1
ATOM 2072 N N . MET A 1 277 ? 2.991 5.326 -14.704 1.00 64.62 277 MET A N 1
ATOM 2073 C CA . MET A 1 277 ? 2.796 6.278 -15.805 1.00 64.62 277 MET A CA 1
ATOM 2074 C C . MET A 1 277 ? 2.138 7.572 -15.318 1.00 64.62 277 MET A C 1
ATOM 2076 O O . MET A 1 277 ? 2.071 8.538 -16.074 1.00 64.62 277 MET A O 1
ATOM 2080 N N . GLY A 1 278 ? 1.715 7.627 -14.051 1.00 67.19 278 GLY A N 1
ATOM 2081 C CA . GLY A 1 278 ? 1.286 8.856 -13.406 1.00 67.19 278 GLY A CA 1
ATOM 2082 C C . GLY A 1 278 ? -0.196 9.160 -13.585 1.00 67.19 278 GLY A C 1
ATOM 2083 O O . GLY A 1 278 ? -0.571 10.324 -13.487 1.00 67.19 278 GLY A O 1
ATOM 2084 N N . LEU A 1 279 ? -1.058 8.162 -13.803 1.00 80.19 279 LEU A N 1
ATOM 2085 C CA . LEU A 1 279 ? -2.496 8.396 -13.686 1.00 80.19 279 LEU A CA 1
ATOM 2086 C C . LEU A 1 279 ? -2.881 8.521 -12.200 1.00 80.19 279 LEU A C 1
ATOM 2088 O O . LEU A 1 279 ? -2.602 7.616 -11.408 1.00 80.19 279 LEU A O 1
ATOM 2092 N N . PRO A 1 280 ? -3.503 9.636 -11.779 1.00 86.50 280 PRO A N 1
ATOM 2093 C CA . PRO A 1 280 ? -3.808 9.872 -10.378 1.00 86.50 280 PRO A CA 1
ATOM 2094 C C . PRO A 1 280 ? -5.016 9.026 -9.941 1.00 86.50 280 PRO A C 1
ATOM 2096 O O . PRO A 1 280 ? -6.037 9.027 -10.633 1.00 86.50 280 PRO A O 1
ATOM 2099 N N . PRO A 1 281 ? -4.991 8.405 -8.745 1.00 90.38 281 PRO A N 1
ATOM 2100 C CA . PRO A 1 281 ? -6.088 7.594 -8.209 1.00 90.38 281 PRO A CA 1
ATOM 2101 C C . PRO A 1 281 ? -7.215 8.451 -7.630 1.00 90.38 281 PRO A C 1
ATOM 2103 O O . PRO A 1 281 ? -7.713 8.201 -6.535 1.00 90.38 281 PRO A O 1
ATOM 2106 N N . ALA A 1 282 ? -7.629 9.485 -8.361 1.00 89.00 282 ALA A N 1
ATOM 2107 C CA . ALA A 1 282 ? -8.603 10.473 -7.921 1.00 89.00 282 ALA A CA 1
ATOM 2108 C C . ALA A 1 282 ? -9.971 9.854 -7.606 1.00 89.00 282 ALA A C 1
ATOM 2110 O O . ALA A 1 282 ? -10.515 10.086 -6.526 1.00 89.00 282 ALA A O 1
ATOM 2111 N N . VAL A 1 283 ? -10.516 9.039 -8.517 1.00 87.25 283 VAL A N 1
ATOM 2112 C CA . VAL A 1 283 ? -11.837 8.423 -8.318 1.00 87.25 283 VAL A CA 1
ATOM 2113 C C . VAL A 1 283 ? -11.816 7.396 -7.175 1.00 87.25 283 VAL A C 1
ATOM 2115 O O . VAL A 1 283 ? -12.637 7.537 -6.260 1.00 87.25 283 VAL A O 1
ATOM 2118 N N . PRO A 1 284 ? -10.863 6.438 -7.127 1.00 91.62 284 PRO A N 1
ATOM 2119 C CA . PRO A 1 284 ? -10.727 5.548 -5.976 1.00 91.62 284 PRO A CA 1
ATOM 2120 C C . PRO A 1 284 ? -10.513 6.297 -4.655 1.00 91.62 284 PRO A C 1
ATOM 2122 O O . PRO A 1 284 ? -11.124 5.938 -3.651 1.00 91.62 284 PRO A O 1
ATOM 2125 N N . LEU A 1 285 ? -9.720 7.376 -4.643 1.00 93.56 285 LEU A N 1
ATOM 2126 C CA . LEU A 1 285 ? -9.489 8.190 -3.446 1.00 93.56 285 LEU A CA 1
ATOM 2127 C C . LEU A 1 285 ? -10.791 8.772 -2.891 1.00 93.56 285 LEU A C 1
ATOM 2129 O O . LEU A 1 285 ? -11.087 8.571 -1.715 1.00 93.56 285 LEU A O 1
ATOM 2133 N N . VAL A 1 286 ? -11.569 9.482 -3.713 1.00 90.69 286 VAL A N 1
ATOM 2134 C CA . VAL A 1 286 ? -12.826 10.112 -3.266 1.00 90.69 286 VAL A CA 1
ATOM 2135 C C . VAL A 1 286 ? -13.798 9.054 -2.748 1.00 90.69 286 VAL A C 1
ATOM 2137 O O . VAL A 1 286 ? -14.470 9.256 -1.735 1.00 90.69 286 VAL A O 1
ATOM 2140 N N . ARG A 1 287 ? -13.842 7.894 -3.405 1.00 91.75 287 ARG A N 1
ATOM 2141 C CA . ARG A 1 287 ? -14.671 6.774 -2.971 1.00 91.75 287 ARG A CA 1
ATOM 2142 C C . ARG A 1 287 ? -14.249 6.238 -1.603 1.00 91.75 287 ARG A C 1
ATOM 2144 O O . ARG A 1 287 ? -15.091 6.128 -0.716 1.00 91.75 287 ARG A O 1
ATOM 2151 N N . MET A 1 288 ? -12.966 5.934 -1.420 1.00 96.56 288 MET A N 1
ATOM 2152 C CA . MET A 1 288 ? -12.446 5.410 -0.155 1.00 96.56 288 MET A CA 1
ATOM 2153 C C . MET A 1 288 ? -12.585 6.428 0.983 1.00 96.56 288 MET A C 1
ATOM 2155 O O . MET A 1 288 ? -12.960 6.062 2.093 1.00 96.56 288 MET A O 1
ATOM 2159 N N . ALA A 1 289 ? -12.381 7.717 0.706 1.00 96.50 289 ALA A N 1
ATOM 2160 C CA . ALA A 1 289 ? -12.612 8.789 1.670 1.00 96.50 289 ALA A CA 1
ATOM 2161 C C . ALA A 1 289 ? -14.075 8.849 2.140 1.00 96.50 289 ALA A C 1
ATOM 2163 O O . ALA A 1 289 ? -14.335 9.041 3.326 1.00 96.50 289 ALA A O 1
ATOM 2164 N N . ARG A 1 290 ? -15.044 8.602 1.247 1.00 94.75 290 ARG A N 1
ATOM 2165 C CA . ARG A 1 290 ? -16.459 8.498 1.632 1.00 94.75 290 ARG A CA 1
ATOM 2166 C C . ARG A 1 290 ? -16.713 7.309 2.557 1.00 94.75 290 ARG A C 1
ATOM 2168 O O . ARG A 1 290 ? -17.463 7.448 3.515 1.00 94.75 290 ARG A O 1
ATOM 2175 N N . VAL A 1 291 ? -16.064 6.168 2.313 1.00 96.56 291 VAL A N 1
ATOM 2176 C CA . VAL A 1 291 ? -16.131 5.019 3.232 1.00 96.56 291 VAL A CA 1
ATOM 2177 C C . VAL A 1 291 ? -15.587 5.413 4.607 1.00 96.56 291 VAL A C 1
ATOM 2179 O O . VAL A 1 291 ? -16.272 5.205 5.604 1.00 96.56 291 VAL A O 1
ATOM 2182 N N . VAL A 1 292 ? -14.418 6.061 4.665 1.00 98.06 292 VAL A N 1
ATOM 2183 C CA . VAL A 1 292 ? -13.846 6.576 5.922 1.00 98.06 292 VAL A CA 1
ATOM 2184 C C . VAL A 1 292 ? -14.836 7.498 6.639 1.00 98.06 292 VAL A C 1
ATOM 2186 O O . VAL A 1 292 ? -15.120 7.285 7.817 1.00 98.06 292 VAL A O 1
ATOM 2189 N N . LYS A 1 293 ? -15.410 8.477 5.928 1.00 97.75 293 LYS A N 1
ATOM 2190 C CA . LYS A 1 293 ? -16.368 9.428 6.501 1.00 97.75 293 LYS A CA 1
ATOM 2191 C C . LYS A 1 293 ? -17.600 8.733 7.083 1.00 97.75 293 LYS A C 1
ATOM 2193 O O . LYS A 1 293 ? -17.960 9.014 8.222 1.00 97.75 293 LYS A O 1
ATOM 2198 N N . ASN A 1 294 ? -18.193 7.796 6.344 1.00 95.94 294 ASN A N 1
ATOM 2199 C CA . ASN A 1 294 ? -19.381 7.065 6.787 1.00 95.94 294 ASN A CA 1
ATOM 2200 C C . ASN A 1 294 ? -19.129 6.303 8.102 1.00 95.94 294 ASN A C 1
ATOM 2202 O O . ASN A 1 294 ? -19.978 6.297 8.990 1.00 95.94 294 ASN A O 1
ATOM 2206 N N . PHE A 1 295 ? -17.957 5.675 8.254 1.00 97.69 295 PHE A N 1
ATOM 2207 C CA . PHE A 1 295 ? -17.616 4.965 9.491 1.00 97.69 295 PHE A CA 1
ATOM 2208 C C . PHE A 1 295 ? -17.282 5.916 10.651 1.00 97.69 295 PHE A C 1
ATOM 2210 O O . PHE A 1 295 ? -17.642 5.620 11.790 1.00 97.69 295 PHE A O 1
ATOM 2217 N N . GLN A 1 296 ? -16.680 7.080 10.385 1.00 97.81 296 GLN A N 1
ATOM 2218 C CA . GLN A 1 296 ? -16.501 8.116 11.411 1.00 97.81 296 GLN A CA 1
ATOM 2219 C C . GLN A 1 296 ? -17.835 8.670 11.920 1.00 97.81 296 GLN A C 1
ATOM 2221 O O . GLN A 1 296 ? -18.013 8.815 13.127 1.00 97.81 296 GLN A O 1
ATOM 2226 N N . GLU A 1 297 ? -18.801 8.917 11.031 1.00 96.81 297 GLU A N 1
ATOM 2227 C CA . GLU A 1 297 ? -20.157 9.342 11.414 1.00 96.81 297 GLU A CA 1
ATOM 2228 C C . GLU A 1 297 ? -20.896 8.274 12.233 1.00 96.81 297 GLU A C 1
ATOM 2230 O O . GLU A 1 297 ? -21.691 8.605 13.111 1.00 96.81 297 GLU A O 1
ATOM 2235 N N . ALA A 1 298 ? -20.576 6.996 12.013 1.00 96.12 298 ALA A N 1
ATOM 2236 C CA . ALA A 1 298 ? -21.047 5.882 12.833 1.00 96.12 298 ALA A CA 1
ATOM 2237 C C . ALA A 1 298 ? -20.286 5.724 14.171 1.00 96.12 298 ALA A C 1
ATOM 2239 O O . ALA A 1 298 ? -20.526 4.768 14.908 1.00 96.12 298 ALA A O 1
ATOM 2240 N N . GLY A 1 299 ? -19.375 6.646 14.506 1.00 96.56 299 GLY A N 1
ATOM 2241 C CA . GLY A 1 299 ? -18.648 6.679 15.778 1.00 96.56 299 GLY A CA 1
ATOM 2242 C C . GLY A 1 299 ? -17.395 5.801 15.832 1.00 96.56 299 GLY A C 1
ATOM 2243 O O . GLY A 1 299 ? -16.837 5.607 16.917 1.00 96.56 299 GLY A O 1
ATOM 2244 N N . PHE A 1 300 ? -16.934 5.273 14.695 1.00 97.75 300 PHE A N 1
ATOM 2245 C CA . PHE A 1 300 ? -15.709 4.483 14.628 1.00 97.75 300 PHE A CA 1
ATOM 2246 C C . PHE A 1 300 ? -14.485 5.371 14.429 1.00 97.75 300 PHE A C 1
ATOM 2248 O O . PHE A 1 300 ? -14.480 6.326 13.655 1.00 97.75 300 PHE A O 1
ATOM 2255 N N . ARG A 1 301 ? -13.386 4.979 15.068 1.00 97.62 301 ARG A N 1
ATOM 2256 C CA . ARG A 1 301 ? -12.049 5.337 14.593 1.00 97.62 301 ARG A CA 1
ATOM 2257 C C . ARG A 1 301 ? -11.791 4.576 13.304 1.00 97.62 301 ARG A C 1
ATOM 2259 O O . ARG A 1 301 ? -12.209 3.425 13.202 1.00 97.62 301 ARG A O 1
ATOM 2266 N N . VAL A 1 302 ? -11.092 5.171 12.345 1.00 97.81 302 VAL A N 1
ATOM 2267 C CA . VAL A 1 302 ? -10.863 4.528 11.046 1.00 97.81 302 VAL A CA 1
ATOM 2268 C C . VAL A 1 302 ? -9.376 4.470 10.732 1.00 97.81 302 VAL A C 1
ATOM 2270 O O . VAL A 1 302 ? -8.656 5.447 10.917 1.00 97.81 302 VAL A O 1
ATOM 2273 N N . MET A 1 303 ? -8.929 3.318 10.245 1.00 98.00 303 MET A N 1
ATOM 2274 C CA . MET A 1 303 ? -7.595 3.087 9.693 1.00 98.00 303 MET A CA 1
ATOM 2275 C C . MET A 1 303 ? -7.703 2.467 8.305 1.00 98.00 303 MET A C 1
ATOM 2277 O O . MET A 1 303 ? -8.772 2.000 7.913 1.00 98.00 303 MET A O 1
ATOM 2281 N N . VAL A 1 304 ? -6.589 2.422 7.577 1.00 98.12 304 VAL A N 1
ATOM 2282 C CA . VAL A 1 304 ? -6.531 1.795 6.253 1.00 98.12 304 VAL A CA 1
ATOM 2283 C C . VAL A 1 304 ? -5.376 0.802 6.131 1.00 98.12 304 VAL A C 1
ATOM 2285 O O . VAL A 1 304 ? -4.302 0.996 6.699 1.00 98.12 304 VAL A O 1
ATOM 2288 N N . THR A 1 305 ? -5.577 -0.283 5.392 1.00 98.44 305 THR A N 1
ATOM 2289 C CA . THR A 1 305 ? -4.510 -1.218 5.037 1.00 98.44 305 THR A CA 1
ATOM 2290 C C . THR A 1 305 ? -4.702 -1.800 3.643 1.00 98.44 305 THR A C 1
ATOM 2292 O O . THR A 1 305 ? -5.775 -1.691 3.054 1.00 98.44 305 THR A O 1
ATOM 2295 N N . GLY A 1 306 ? -3.654 -2.398 3.093 1.00 97.56 306 GLY A N 1
ATOM 2296 C CA . GLY A 1 306 ? -3.688 -3.064 1.800 1.00 97.56 306 GLY A CA 1
ATOM 2297 C C . GLY A 1 306 ? -2.320 -3.619 1.426 1.00 97.56 306 GLY A C 1
ATOM 2298 O O . GLY A 1 306 ? -1.315 -3.289 2.057 1.00 97.56 306 GLY A O 1
ATOM 2299 N N . HIS A 1 307 ? -2.294 -4.452 0.392 1.00 95.62 307 HIS A N 1
ATOM 2300 C CA . HIS A 1 307 ? -1.084 -5.082 -0.140 1.00 95.62 307 HIS A CA 1
ATOM 2301 C C . HIS A 1 307 ? -0.831 -4.653 -1.586 1.00 95.62 307 HIS A C 1
ATOM 2303 O O . HIS A 1 307 ? -1.796 -4.494 -2.337 1.00 95.62 307 HIS A O 1
ATOM 2309 N N . SER A 1 308 ? 0.434 -4.520 -1.997 1.00 93.19 308 SER A N 1
ATOM 2310 C CA . SER A 1 308 ? 0.815 -4.184 -3.374 1.00 93.19 308 SER A CA 1
ATOM 2311 C C . SER A 1 308 ? 0.113 -2.894 -3.825 1.00 93.19 308 SER A C 1
ATOM 2313 O O . SER A 1 308 ? 0.189 -1.878 -3.126 1.00 93.19 308 SER A O 1
ATOM 2315 N N . LEU A 1 309 ? -0.650 -2.915 -4.922 1.00 90.19 309 LEU A N 1
ATOM 2316 C CA . LEU A 1 309 ? -1.452 -1.767 -5.358 1.00 90.19 309 LEU A CA 1
ATOM 2317 C C . LEU A 1 309 ? -2.502 -1.309 -4.321 1.00 90.19 309 LEU A C 1
ATOM 2319 O O . LEU A 1 309 ? -2.780 -0.117 -4.179 1.00 90.19 309 LEU A O 1
ATOM 2323 N N . GLY A 1 310 ? -3.039 -2.231 -3.524 1.00 94.38 310 GLY A N 1
ATOM 2324 C CA . GLY A 1 310 ? -3.911 -1.894 -2.401 1.00 94.38 310 GLY A CA 1
ATOM 2325 C C . GLY A 1 310 ? -3.160 -1.158 -1.289 1.00 94.38 310 GLY A C 1
ATOM 2326 O O . GLY A 1 310 ? -3.708 -0.253 -0.665 1.00 94.38 310 GLY A O 1
ATOM 2327 N N . GLY A 1 311 ? -1.882 -1.488 -1.073 1.00 95.12 311 GLY A N 1
ATOM 2328 C CA . GLY A 1 311 ? -1.000 -0.798 -0.126 1.00 95.12 311 GLY A CA 1
ATOM 2329 C C . GLY A 1 311 ? -0.629 0.609 -0.601 1.00 95.12 311 GLY A C 1
ATOM 2330 O O . GLY A 1 311 ? -0.652 1.556 0.187 1.00 95.12 311 GLY A O 1
ATOM 2331 N N . TYR A 1 312 ? -0.394 0.763 -1.907 1.00 93.06 312 TYR A N 1
ATOM 2332 C CA . TYR A 1 312 ? -0.271 2.061 -2.574 1.00 93.06 312 TYR A CA 1
ATOM 2333 C C . TYR A 1 312 ? -1.505 2.930 -2.305 1.00 93.06 312 TYR A C 1
ATOM 2335 O O . TYR A 1 312 ? -1.397 4.078 -1.865 1.00 93.06 312 TYR A O 1
ATOM 2343 N N . MET A 1 313 ? -2.696 2.362 -2.512 1.00 94.44 313 MET A N 1
ATOM 2344 C CA . MET A 1 313 ? -3.942 3.093 -2.319 1.00 94.44 313 MET A CA 1
ATOM 2345 C C . MET A 1 313 ? -4.158 3.423 -0.841 1.00 94.44 313 MET A C 1
ATOM 2347 O O . MET A 1 313 ? -4.611 4.521 -0.515 1.00 94.44 313 MET A O 1
ATOM 2351 N N . ALA A 1 314 ? -3.780 2.513 0.060 1.00 96.12 314 ALA A N 1
ATOM 2352 C CA . ALA A 1 314 ? -3.815 2.744 1.495 1.00 96.12 314 ALA A CA 1
ATOM 2353 C C . ALA A 1 314 ? -2.956 3.955 1.893 1.00 96.12 314 ALA A C 1
ATOM 2355 O O . ALA A 1 314 ? -3.429 4.791 2.658 1.00 96.12 314 ALA A O 1
ATOM 2356 N N . GLU A 1 315 ? -1.756 4.121 1.326 1.00 94.88 315 GLU A N 1
ATOM 2357 C CA . GLU A 1 315 ? -0.919 5.307 1.566 1.00 94.88 315 GLU A CA 1
ATOM 2358 C C . GLU A 1 315 ? -1.593 6.594 1.066 1.00 94.88 315 GLU A C 1
ATOM 2360 O O . GLU A 1 315 ? -1.625 7.611 1.768 1.00 94.88 315 GLU A O 1
ATOM 2365 N N . VAL A 1 316 ? -2.177 6.570 -0.134 1.00 94.25 316 VAL A N 1
ATOM 2366 C CA . VAL A 1 316 ? -2.866 7.739 -0.703 1.00 94.25 316 VAL A CA 1
ATOM 2367 C C . VAL A 1 316 ? -4.077 8.141 0.147 1.00 94.25 316 VAL A C 1
ATOM 2369 O O . VAL A 1 316 ? -4.260 9.331 0.431 1.00 94.25 316 VAL A O 1
ATOM 2372 N N . VAL A 1 317 ? -4.880 7.170 0.595 1.00 96.19 317 VAL A N 1
ATOM 2373 C CA . VAL A 1 317 ? -6.033 7.400 1.481 1.00 96.19 317 VAL A CA 1
ATOM 2374 C C . VAL A 1 317 ? -5.571 7.912 2.838 1.00 96.19 317 VAL A C 1
ATOM 2376 O O . VAL A 1 317 ? -6.030 8.975 3.260 1.00 96.19 317 VAL A O 1
ATOM 2379 N N . ALA A 1 318 ? -4.641 7.209 3.492 1.00 96.31 318 ALA A N 1
ATOM 2380 C CA . ALA A 1 318 ? -4.115 7.570 4.805 1.00 96.31 318 ALA A CA 1
ATOM 2381 C C . ALA A 1 318 ? -3.582 8.997 4.804 1.00 96.31 318 ALA A C 1
ATOM 2383 O O . ALA A 1 318 ? -3.939 9.809 5.662 1.00 96.31 318 ALA A O 1
ATOM 2384 N N . THR A 1 319 ? -2.781 9.332 3.790 1.00 94.25 319 THR A N 1
ATOM 2385 C CA . THR A 1 319 ? -2.135 10.638 3.745 1.00 94.25 319 THR A CA 1
ATOM 2386 C C . THR A 1 319 ? -3.073 11.768 3.354 1.00 94.25 319 THR A C 1
ATOM 2388 O O . THR A 1 319 ? -2.912 12.904 3.800 1.00 94.25 319 THR A O 1
ATOM 2391 N N . THR A 1 320 ? -4.104 11.482 2.563 1.00 94.81 320 THR A N 1
ATOM 2392 C CA . THR A 1 320 ? -5.092 12.499 2.199 1.00 94.81 320 THR A CA 1
ATOM 2393 C C . THR A 1 320 ? -6.088 12.761 3.328 1.00 94.81 320 THR A C 1
ATOM 2395 O O . THR A 1 320 ? -6.409 13.927 3.573 1.00 94.81 320 THR A O 1
ATOM 2398 N N . CYS A 1 321 ? -6.534 11.702 4.008 1.00 96.25 321 CYS A N 1
ATOM 2399 C CA . CYS A 1 321 ? -7.541 11.738 5.072 1.00 96.25 321 CYS A CA 1
ATOM 2400 C C . CYS A 1 321 ? -6.952 12.013 6.464 1.00 96.25 321 CYS A C 1
ATOM 2402 O O . CYS A 1 321 ? -7.695 12.331 7.382 1.00 96.25 321 CYS A O 1
ATOM 2404 N N . GLY A 1 322 ? -5.633 11.878 6.636 1.00 95.69 322 GLY A N 1
ATOM 2405 C CA . GLY A 1 322 ? -4.975 12.039 7.931 1.00 95.69 322 GLY A CA 1
ATOM 2406 C C . GLY A 1 322 ? -5.302 10.919 8.922 1.00 95.69 322 GLY A C 1
ATOM 2407 O O . GLY A 1 322 ? -5.457 11.185 10.107 1.00 95.69 322 GLY A O 1
ATOM 2408 N N . ILE A 1 323 ? -5.396 9.674 8.454 1.00 96.75 323 ILE A N 1
ATOM 2409 C CA . ILE A 1 323 ? -5.671 8.498 9.297 1.00 96.75 323 ILE A CA 1
ATOM 2410 C C . ILE A 1 323 ? -4.465 7.553 9.348 1.00 96.75 323 ILE A C 1
ATOM 2412 O O . ILE A 1 323 ? -3.627 7.562 8.445 1.00 96.75 323 ILE A O 1
ATOM 2416 N N . GLY A 1 324 ? -4.369 6.747 10.407 1.00 96.44 324 GLY A N 1
ATOM 2417 C CA . GLY A 1 324 ? -3.345 5.707 10.543 1.00 96.44 324 GLY A CA 1
ATOM 2418 C C . GLY A 1 324 ? -3.580 4.485 9.644 1.00 96.44 324 GLY A C 1
ATOM 2419 O O . GLY A 1 324 ? -4.634 4.333 9.021 1.00 96.44 324 GLY A O 1
ATOM 2420 N N . GLY A 1 325 ? -2.605 3.576 9.587 1.00 97.19 325 GLY A N 1
ATOM 2421 C CA . GLY A 1 325 ? -2.717 2.382 8.751 1.00 97.19 325 GLY A CA 1
ATOM 2422 C C . GLY A 1 325 ? -1.399 1.690 8.421 1.00 97.19 325 GLY A C 1
ATOM 2423 O O . GLY A 1 325 ? -0.352 2.048 8.956 1.00 97.19 325 GLY A O 1
ATOM 2424 N N . VAL A 1 326 ? -1.453 0.698 7.532 1.00 97.75 326 VAL A N 1
ATOM 2425 C CA . VAL A 1 326 ? -0.257 0.017 7.009 1.00 97.75 326 VAL A CA 1
ATOM 2426 C C . VAL A 1 326 ? -0.438 -0.367 5.545 1.00 97.75 326 VAL A C 1
ATOM 2428 O O . VAL A 1 326 ? -1.393 -1.065 5.215 1.00 97.75 326 VAL A O 1
ATOM 2431 N N . GLY A 1 327 ? 0.491 0.034 4.683 1.00 97.12 327 GLY A N 1
ATOM 2432 C CA . GLY A 1 327 ? 0.666 -0.551 3.354 1.00 97.12 327 GLY A CA 1
ATOM 2433 C C . GLY A 1 327 ? 1.704 -1.668 3.415 1.00 97.12 327 GLY A C 1
ATOM 2434 O O . GLY A 1 327 ? 2.780 -1.461 3.971 1.00 97.12 327 GLY A O 1
ATOM 2435 N N . PHE A 1 328 ? 1.383 -2.842 2.875 1.00 97.12 328 PHE A N 1
ATOM 2436 C CA . PHE A 1 328 ? 2.312 -3.967 2.772 1.00 97.12 328 PHE A CA 1
ATOM 2437 C C . PHE A 1 328 ? 2.810 -4.123 1.342 1.00 97.12 328 PHE A C 1
ATOM 2439 O O . PHE A 1 328 ? 1.998 -4.149 0.415 1.00 97.12 328 PHE A O 1
ATOM 2446 N N . CYS A 1 329 ? 4.124 -4.260 1.168 1.00 94.81 329 CYS A N 1
ATOM 2447 C CA . CYS A 1 329 ? 4.761 -4.427 -0.141 1.00 94.81 329 CYS A CA 1
ATOM 2448 C C . CYS A 1 329 ? 4.274 -3.365 -1.147 1.00 94.81 329 CYS A C 1
ATOM 2450 O O . CYS A 1 329 ? 4.026 -3.657 -2.313 1.00 94.81 329 CYS A O 1
ATOM 2452 N N . ALA A 1 330 ? 4.022 -2.141 -0.681 1.00 92.19 330 ALA A N 1
ATOM 2453 C CA . ALA A 1 330 ? 3.408 -1.113 -1.505 1.00 92.19 330 ALA A CA 1
ATOM 2454 C C . ALA A 1 330 ? 4.479 -0.446 -2.370 1.00 92.19 330 ALA A C 1
ATOM 2456 O O . ALA A 1 330 ? 5.513 -0.066 -1.814 1.00 92.19 330 ALA A O 1
ATOM 2457 N N . PRO A 1 331 ? 4.243 -0.245 -3.681 1.00 88.94 331 PRO A N 1
ATOM 2458 C CA . PRO A 1 331 ? 5.088 0.628 -4.478 1.00 88.94 331 PRO A CA 1
ATOM 2459 C C . PRO A 1 331 ? 4.932 2.080 -4.014 1.00 88.94 331 PRO A C 1
ATOM 2461 O O . PRO A 1 331 ? 3.870 2.489 -3.529 1.00 88.94 331 PRO A O 1
ATOM 2464 N N . GLY A 1 332 ? 5.986 2.874 -4.204 1.00 84.38 332 GLY A N 1
ATOM 2465 C CA . GLY A 1 332 ? 5.982 4.309 -3.938 1.00 84.38 332 GLY A CA 1
ATOM 2466 C C . GLY A 1 332 ? 4.833 5.012 -4.644 1.00 84.38 332 GLY A C 1
ATOM 2467 O O . GLY A 1 332 ? 4.705 4.924 -5.866 1.00 84.38 332 GLY A O 1
ATOM 2468 N N . SER A 1 333 ? 3.972 5.706 -3.891 1.00 78.44 333 SER A N 1
ATOM 2469 C CA . SER A 1 333 ? 2.735 6.187 -4.500 1.00 78.44 333 SER A CA 1
ATOM 2470 C C . SER A 1 333 ? 2.926 7.341 -5.466 1.00 78.44 333 SER A C 1
ATOM 2472 O O . SER A 1 333 ? 2.165 7.474 -6.424 1.00 78.44 333 SER A O 1
ATOM 2474 N N . GLY A 1 334 ? 3.870 8.244 -5.191 1.00 82.06 334 GLY A N 1
ATOM 2475 C CA . GLY A 1 334 ? 3.992 9.475 -5.967 1.00 82.06 334 GLY A CA 1
ATOM 2476 C C . GLY A 1 334 ? 2.680 10.273 -6.039 1.00 82.06 334 GLY A C 1
ATOM 2477 O O . GLY A 1 334 ? 2.567 11.177 -6.840 1.00 82.06 334 GLY A O 1
ATOM 2478 N N . TRP A 1 335 ? 1.661 9.982 -5.231 1.00 84.75 335 TRP A N 1
ATOM 2479 C CA . TRP A 1 335 ? 0.378 10.695 -5.195 1.00 84.75 335 TRP A CA 1
ATOM 2480 C C . TRP A 1 335 ? -0.089 10.935 -3.755 1.00 84.75 335 TRP A C 1
ATOM 2482 O O . TRP A 1 335 ? -1.170 11.485 -3.528 1.00 84.75 335 TRP A O 1
ATOM 2492 N N . HIS A 1 336 ? 0.755 10.615 -2.772 1.00 79.12 336 HIS A N 1
ATOM 2493 C CA . HIS A 1 336 ? 0.569 10.977 -1.372 1.00 79.12 336 HIS A CA 1
ATOM 2494 C C . HIS A 1 336 ? 0.510 12.503 -1.160 1.00 79.12 336 HIS A C 1
ATOM 2496 O O . HIS A 1 336 ? 0.964 13.312 -1.982 1.00 79.12 336 HIS A O 1
ATOM 2502 N N . LYS A 1 337 ? -0.088 12.923 -0.040 1.00 77.94 337 LYS A N 1
ATOM 2503 C CA . LYS A 1 337 ? -0.238 14.338 0.360 1.00 77.94 337 LYS A CA 1
ATOM 2504 C C . LYS A 1 337 ? 0.821 14.743 1.402 1.00 77.94 337 LYS A C 1
ATOM 2506 O O . LYS A 1 337 ? 0.519 15.431 2.377 1.00 77.94 337 LYS A O 1
ATOM 2511 N N . GLY A 1 338 ? 2.066 14.303 1.201 1.00 69.56 338 GLY A N 1
ATOM 2512 C CA . GLY A 1 338 ? 3.167 14.530 2.147 1.00 69.56 338 GLY A CA 1
ATOM 2513 C C . GLY A 1 338 ? 2.907 13.894 3.519 1.00 69.56 338 GLY A C 1
ATOM 2514 O O . GLY A 1 338 ? 2.328 12.816 3.599 1.00 69.56 338 GLY A O 1
ATOM 2515 N N . ASN A 1 339 ? 3.296 14.583 4.596 1.00 61.09 339 ASN A N 1
ATOM 2516 C CA . ASN A 1 339 ? 3.294 14.044 5.965 1.00 61.09 339 ASN A CA 1
ATOM 2517 C C . ASN A 1 339 ? 1.929 14.080 6.670 1.00 61.09 339 ASN A C 1
ATOM 2519 O O . ASN A 1 339 ? 1.860 13.844 7.873 1.00 61.09 339 ASN A O 1
ATOM 2523 N N . LYS A 1 340 ? 0.825 14.446 6.010 1.00 54.81 340 LYS A N 1
ATOM 2524 C CA . LYS A 1 340 ? -0.502 14.157 6.586 1.00 54.81 340 LYS A CA 1
ATOM 2525 C C . LYS A 1 340 ? -0.636 12.635 6.604 1.00 54.81 340 LYS A C 1
ATOM 2527 O O . LYS A 1 340 ? -0.300 12.041 5.598 1.00 54.81 340 LYS A O 1
ATOM 2532 N N . GLY A 1 341 ? -0.967 12.001 7.733 1.00 54.03 341 GLY A N 1
ATOM 2533 C CA . GLY A 1 341 ? -1.006 10.530 7.891 1.00 54.03 341 GLY A CA 1
ATOM 2534 C C . GLY A 1 341 ? 0.335 9.769 7.784 1.00 54.03 341 GLY A C 1
ATOM 2535 O O . GLY A 1 341 ? 0.460 8.725 8.410 1.00 54.03 341 GLY A O 1
ATOM 2536 N N . GLY A 1 342 ? 1.330 10.297 7.056 1.00 62.50 342 GLY A N 1
ATOM 2537 C CA . GLY A 1 342 ? 2.667 9.720 6.842 1.00 62.50 342 GLY A CA 1
ATOM 2538 C C . GLY A 1 342 ? 3.611 9.833 8.044 1.00 62.50 342 GLY A C 1
ATOM 2539 O O . GLY A 1 342 ? 3.194 9.602 9.174 1.00 62.50 342 GLY A O 1
ATOM 2540 N N . GLU A 1 343 ? 4.886 10.176 7.817 1.00 67.69 343 GLU A N 1
ATOM 2541 C CA . GLU A 1 343 ? 5.946 9.966 8.814 1.00 67.69 343 GLU A CA 1
ATOM 2542 C C . GLU A 1 343 ? 5.587 10.481 10.222 1.00 67.69 343 GLU A C 1
ATOM 2544 O O . GLU A 1 343 ? 5.370 11.673 10.442 1.00 67.69 343 GLU A O 1
ATOM 2549 N N . GLY A 1 344 ? 5.521 9.555 11.186 1.00 68.62 344 GLY A N 1
ATOM 2550 C CA . GLY A 1 344 ? 5.186 9.857 12.583 1.00 68.62 344 GLY A CA 1
ATOM 2551 C C . GLY A 1 344 ? 3.697 10.102 12.863 1.00 68.62 344 GLY A C 1
ATOM 2552 O O . GLY A 1 344 ? 3.357 10.521 13.966 1.00 68.62 344 GLY A O 1
ATOM 2553 N N . LYS A 1 345 ? 2.804 9.836 11.903 1.00 84.38 345 LYS A N 1
ATOM 2554 C CA . LYS A 1 345 ? 1.352 10.079 11.994 1.00 84.38 345 LYS A CA 1
ATOM 2555 C C . LYS A 1 345 ? 0.490 8.824 11.814 1.00 84.38 345 LYS A C 1
ATOM 2557 O O . LYS A 1 345 ? -0.678 8.900 11.436 1.00 84.38 345 LYS A O 1
ATOM 2562 N N . GLY A 1 346 ? 1.066 7.673 12.146 1.00 89.62 346 GLY A N 1
ATOM 2563 C CA . GLY A 1 346 ? 0.348 6.417 12.346 1.00 89.62 346 GLY A CA 1
ATOM 2564 C C . GLY A 1 346 ? 0.159 5.541 11.107 1.00 89.62 346 GLY A C 1
ATOM 2565 O O . GLY A 1 346 ? -0.261 4.396 11.275 1.00 89.62 346 GLY A O 1
ATOM 2566 N N . PHE A 1 347 ? 0.471 6.012 9.895 1.00 95.69 347 PHE A N 1
ATOM 2567 C CA . PHE A 1 347 ? 0.605 5.140 8.723 1.00 95.69 347 PHE A CA 1
ATOM 2568 C C . PHE A 1 347 ? 2.028 4.575 8.628 1.00 95.69 347 PHE A C 1
ATOM 2570 O O . PHE A 1 347 ? 2.985 5.289 8.909 1.00 95.69 347 PHE A O 1
ATOM 2577 N N . GLN A 1 348 ? 2.199 3.328 8.188 1.00 95.44 348 GLN A N 1
ATOM 2578 C CA . GLN A 1 348 ? 3.514 2.726 7.915 1.00 95.44 348 GLN A CA 1
ATOM 2579 C C . GLN A 1 348 ? 3.526 2.059 6.546 1.00 95.44 348 GLN A C 1
ATOM 2581 O O . GLN A 1 348 ? 2.531 1.463 6.144 1.00 95.44 348 GLN A O 1
ATOM 2586 N N . ASN A 1 349 ? 4.664 2.111 5.858 1.00 95.12 349 ASN A N 1
ATOM 2587 C CA . ASN A 1 349 ? 4.916 1.219 4.733 1.00 95.12 349 ASN A CA 1
ATOM 2588 C C . ASN A 1 349 ? 5.817 0.069 5.193 1.00 95.12 349 ASN A C 1
ATOM 2590 O O . ASN A 1 349 ? 6.854 0.329 5.805 1.00 95.12 349 ASN A O 1
ATOM 2594 N N . VAL A 1 350 ? 5.421 -1.176 4.939 1.00 96.12 350 VAL A N 1
ATOM 2595 C CA . VAL A 1 350 ? 6.130 -2.387 5.372 1.00 96.12 350 VAL A CA 1
ATOM 2596 C C . VAL A 1 350 ? 6.397 -3.263 4.152 1.00 96.12 350 VAL A C 1
ATOM 2598 O O . VAL A 1 350 ? 5.493 -3.917 3.644 1.00 96.12 350 VAL A O 1
ATOM 2601 N N . ASN A 1 351 ? 7.645 -3.302 3.695 1.00 95.56 351 ASN A N 1
ATOM 2602 C CA . ASN A 1 351 ? 8.058 -4.040 2.500 1.00 95.56 351 ASN A CA 1
ATOM 2603 C C . ASN A 1 351 ? 9.078 -5.121 2.870 1.00 95.56 351 ASN A C 1
ATOM 2605 O O . ASN A 1 351 ? 9.740 -5.026 3.903 1.00 95.56 351 ASN A O 1
ATOM 2609 N N . PHE A 1 352 ? 9.273 -6.130 2.020 1.00 95.06 352 PHE A N 1
ATOM 2610 C CA . PHE A 1 352 ? 10.505 -6.920 2.114 1.00 95.06 352 PHE A CA 1
ATOM 2611 C C . PHE A 1 352 ? 11.691 -6.081 1.629 1.00 95.06 352 PHE A C 1
ATOM 2613 O O . PHE A 1 352 ? 11.555 -5.263 0.718 1.00 95.06 352 PHE A O 1
ATOM 2620 N N . GLU A 1 353 ? 12.874 -6.286 2.210 1.00 92.25 353 GLU A N 1
ATOM 2621 C CA . GLU A 1 353 ? 14.086 -5.552 1.810 1.00 92.25 353 GLU A CA 1
ATOM 2622 C C . GLU A 1 353 ? 14.391 -5.691 0.310 1.00 92.25 353 GLU A C 1
ATOM 2624 O O . GLU A 1 353 ? 14.778 -4.734 -0.359 1.00 92.25 353 GLU A O 1
ATOM 2629 N N . HIS A 1 354 ? 14.174 -6.885 -0.234 1.00 86.69 354 HIS A N 1
ATOM 2630 C CA . HIS A 1 354 ? 14.466 -7.211 -1.626 1.00 86.69 354 HIS A CA 1
ATOM 2631 C C . HIS A 1 354 ? 13.217 -7.263 -2.510 1.00 86.69 354 HIS A C 1
ATOM 2633 O O . HIS A 1 354 ? 13.265 -7.812 -3.612 1.00 86.69 354 HIS A O 1
ATOM 2639 N N . ASP A 1 355 ? 12.100 -6.702 -2.046 1.00 86.00 355 ASP A N 1
ATOM 2640 C CA . ASP A 1 355 ? 10.899 -6.562 -2.857 1.00 86.00 355 ASP A CA 1
ATOM 2641 C C . ASP A 1 355 ? 11.124 -5.540 -3.977 1.00 86.00 355 ASP A C 1
ATOM 2643 O O . ASP A 1 355 ? 11.026 -4.334 -3.775 1.00 86.00 355 ASP A O 1
ATOM 2647 N N . VAL A 1 356 ? 11.418 -6.015 -5.184 1.00 81.00 356 VAL A N 1
ATOM 2648 C CA . VAL A 1 356 ? 11.633 -5.149 -6.350 1.00 81.00 356 VAL A CA 1
ATOM 2649 C C . VAL A 1 356 ? 10.371 -4.369 -6.711 1.00 81.00 356 VAL A C 1
ATOM 2651 O O . VAL A 1 356 ? 10.502 -3.254 -7.199 1.00 81.00 356 VAL A O 1
ATOM 2654 N N . ALA A 1 357 ? 9.177 -4.925 -6.474 1.00 77.44 357 ALA 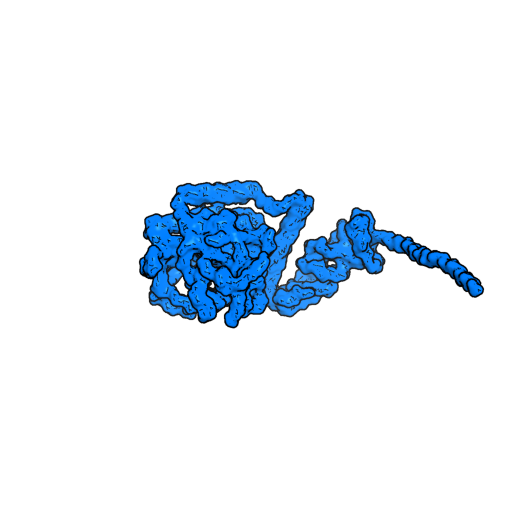A N 1
ATOM 2655 C CA . ALA A 1 357 ? 7.903 -4.314 -6.849 1.00 77.44 357 ALA A CA 1
ATOM 2656 C C . ALA A 1 357 ? 7.431 -3.286 -5.806 1.00 77.44 357 ALA A C 1
ATOM 2658 O O . ALA A 1 357 ? 6.996 -2.195 -6.164 1.00 77.44 357 ALA A O 1
ATOM 2659 N N . GLY A 1 358 ? 7.578 -3.589 -4.517 1.00 74.12 358 GLY A N 1
ATOM 2660 C CA . GLY A 1 358 ? 7.328 -2.629 -3.440 1.00 74.12 358 GLY A CA 1
ATOM 2661 C C . GLY A 1 358 ? 8.394 -1.533 -3.365 1.00 74.12 358 GLY A C 1
ATOM 2662 O O . GLY A 1 358 ? 8.094 -0.391 -3.040 1.00 74.12 358 GLY A O 1
ATOM 2663 N N . ASN A 1 359 ? 9.643 -1.838 -3.724 1.00 80.56 359 ASN A N 1
ATOM 2664 C CA . ASN A 1 359 ? 10.756 -0.887 -3.656 1.00 80.56 359 ASN A CA 1
ATOM 2665 C C . ASN A 1 359 ? 11.115 -0.310 -5.034 1.00 80.56 359 ASN A C 1
ATOM 2667 O O . ASN A 1 359 ? 12.268 0.062 -5.257 1.00 80.56 359 ASN A O 1
ATOM 2671 N N . VAL A 1 360 ? 10.165 -0.253 -5.980 1.00 69.50 360 VAL A N 1
ATOM 2672 C CA . VAL A 1 360 ? 10.410 0.340 -7.304 1.00 69.50 360 VAL A CA 1
ATOM 2673 C C . VAL A 1 360 ? 10.846 1.795 -7.138 1.00 69.50 360 VAL A C 1
ATOM 2675 O O . VAL A 1 360 ? 10.107 2.630 -6.628 1.00 69.50 360 VAL A O 1
ATOM 2678 N N . MET A 1 361 ? 12.048 2.094 -7.639 1.00 56.12 361 MET A N 1
ATOM 2679 C CA . MET A 1 361 ? 12.635 3.436 -7.713 1.00 56.12 361 MET A CA 1
ATOM 2680 C C . MET A 1 361 ? 12.611 4.238 -6.393 1.00 56.12 361 MET A C 1
ATOM 2682 O O . MET A 1 361 ? 12.003 5.318 -6.333 1.00 56.12 361 MET A O 1
ATOM 2686 N N . PRO A 1 362 ? 13.337 3.775 -5.355 1.00 51.69 362 PRO A N 1
ATOM 2687 C CA . PRO A 1 362 ? 13.489 4.524 -4.114 1.00 51.69 362 PRO A CA 1
ATOM 2688 C C . PRO A 1 362 ? 14.110 5.896 -4.424 1.00 51.69 362 PRO A C 1
ATOM 2690 O O . PRO A 1 362 ? 15.197 5.967 -4.999 1.00 51.69 362 PRO A O 1
ATOM 2693 N N . GLY A 1 363 ? 13.404 6.981 -4.088 1.00 46.28 363 GLY A N 1
ATOM 2694 C CA . GLY A 1 363 ? 13.827 8.367 -4.349 1.00 46.28 363 GLY A CA 1
ATOM 2695 C C . GLY A 1 363 ? 13.280 9.020 -5.630 1.00 46.28 363 GLY A C 1
ATOM 2696 O O . GLY A 1 363 ? 13.548 10.194 -5.855 1.00 46.28 363 GLY A O 1
ATOM 2697 N N . ILE A 1 364 ? 12.518 8.307 -6.473 1.00 48.56 364 ILE A N 1
ATOM 2698 C CA . ILE A 1 364 ? 11.788 8.907 -7.618 1.00 48.56 364 ILE A CA 1
ATOM 2699 C C . ILE A 1 364 ? 10.277 8.792 -7.402 1.00 48.56 364 ILE A C 1
ATOM 2701 O O . ILE A 1 364 ? 9.543 9.764 -7.580 1.00 48.56 364 ILE A O 1
ATOM 2705 N N . PHE A 1 365 ? 9.817 7.619 -6.968 1.00 57.91 365 PHE A N 1
ATOM 2706 C CA . PHE A 1 365 ? 8.448 7.392 -6.515 1.00 57.91 365 PHE A CA 1
ATOM 2707 C C . PHE A 1 365 ? 8.503 7.326 -4.999 1.00 57.91 365 PHE A C 1
ATOM 2709 O O . PHE A 1 365 ? 8.635 6.269 -4.392 1.00 57.91 365 PHE A O 1
ATOM 2716 N N . GLU A 1 366 ? 8.555 8.503 -4.386 1.00 73.81 366 GLU A N 1
ATOM 2717 C CA . GLU A 1 366 ? 8.731 8.605 -2.946 1.00 73.81 366 GLU A CA 1
ATOM 2718 C C . GLU A 1 366 ? 7.453 8.152 -2.238 1.00 73.81 366 GLU A C 1
ATOM 2720 O O . GLU A 1 366 ? 6.334 8.552 -2.576 1.00 73.81 366 GLU A O 1
ATOM 2725 N N . HIS A 1 367 ? 7.634 7.279 -1.254 1.00 84.69 367 HIS A N 1
ATOM 2726 C CA . HIS A 1 367 ? 6.667 7.130 -0.184 1.00 84.69 367 HIS A CA 1
ATOM 2727 C C . HIS A 1 367 ? 6.617 8.422 0.631 1.00 84.69 367 HIS A C 1
ATOM 2729 O O . HIS A 1 367 ? 7.583 9.184 0.691 1.00 84.69 367 HIS A O 1
ATOM 2735 N N . ALA A 1 368 ? 5.525 8.628 1.358 1.00 85.25 368 ALA A N 1
ATOM 2736 C CA . ALA A 1 368 ? 5.414 9.735 2.305 1.00 85.25 368 ALA A CA 1
ATOM 2737 C C . ALA A 1 368 ? 6.398 9.626 3.487 1.00 85.25 368 ALA A C 1
ATOM 2739 O O . ALA A 1 368 ? 6.472 10.536 4.311 1.00 85.25 368 ALA A O 1
ATOM 2740 N N . GLN A 1 369 ? 7.084 8.489 3.617 1.00 87.00 369 GLN A N 1
ATOM 2741 C CA . GLN A 1 369 ? 7.961 8.138 4.725 1.00 87.00 369 GLN A CA 1
ATOM 2742 C C . GLN A 1 369 ? 8.889 6.987 4.348 1.00 87.00 369 GLN A C 1
ATOM 2744 O O . GLN A 1 369 ? 8.584 6.186 3.466 1.00 87.00 369 GLN A O 1
ATOM 2749 N N . TRP A 1 370 ? 9.978 6.837 5.095 1.00 90.38 370 TRP A N 1
ATOM 2750 C CA . TRP A 1 370 ? 10.804 5.641 4.998 1.00 90.38 370 TRP A CA 1
ATOM 2751 C C . TRP A 1 370 ? 10.058 4.379 5.430 1.00 90.38 370 TRP A C 1
ATOM 2753 O O . TRP A 1 370 ? 9.461 4.352 6.513 1.00 90.38 370 TRP A O 1
ATOM 2763 N N . SER A 1 371 ? 10.184 3.333 4.614 1.00 93.06 371 SER A N 1
ATOM 2764 C CA . SER A 1 371 ? 9.616 2.011 4.861 1.00 93.06 371 SER A CA 1
ATOM 2765 C C . SER A 1 371 ? 10.287 1.281 6.028 1.00 93.06 371 SER A C 1
ATOM 2767 O O . SER A 1 371 ? 11.451 1.516 6.377 1.00 93.06 371 SER A O 1
ATOM 2769 N N . VAL A 1 372 ? 9.530 0.351 6.600 1.00 95.12 372 VAL A N 1
ATOM 2770 C CA . VAL A 1 372 ? 10.024 -0.761 7.405 1.00 95.12 372 VAL A CA 1
ATOM 2771 C C . VAL A 1 372 ? 10.322 -1.929 6.463 1.00 95.12 372 VAL A C 1
ATOM 2773 O O . VAL A 1 372 ? 9.433 -2.385 5.752 1.00 95.12 372 VAL A O 1
ATOM 2776 N N . TYR A 1 373 ? 11.558 -2.412 6.461 1.00 95.50 373 TYR A N 1
ATOM 2777 C CA . TYR A 1 373 ? 12.035 -3.525 5.654 1.00 95.50 373 TYR A CA 1
ATOM 2778 C C . TYR A 1 373 ? 12.145 -4.798 6.483 1.00 95.50 373 TYR A C 1
ATOM 2780 O O . TYR A 1 373 ? 12.916 -4.870 7.445 1.00 95.50 373 TYR A O 1
ATOM 2788 N N . VAL A 1 374 ? 11.385 -5.804 6.069 1.00 96.31 374 VAL A N 1
ATOM 2789 C CA . VAL A 1 374 ? 11.394 -7.164 6.604 1.00 96.31 374 VAL A CA 1
ATOM 2790 C C . VAL A 1 374 ? 12.572 -7.927 5.989 1.00 96.31 374 VAL A C 1
ATOM 2792 O O . VAL A 1 374 ? 12.676 -8.012 4.762 1.00 96.31 374 VAL A O 1
ATOM 2795 N N . GLN A 1 375 ? 13.468 -8.445 6.838 1.00 94.38 375 GLN A N 1
ATOM 2796 C CA . GLN A 1 375 ? 14.735 -9.099 6.445 1.00 94.38 375 GLN A CA 1
ATOM 2797 C C . GLN A 1 375 ? 14.728 -10.631 6.619 1.00 94.38 375 GLN A C 1
ATOM 2799 O O . GLN A 1 375 ? 15.759 -11.281 6.477 1.00 94.38 375 GLN A O 1
ATOM 2804 N N . ASP A 1 376 ? 13.585 -11.219 6.960 1.00 90.50 376 ASP A N 1
ATOM 2805 C CA . ASP A 1 376 ? 13.439 -12.646 7.290 1.00 90.50 376 ASP A CA 1
ATOM 2806 C C . ASP A 1 376 ? 13.676 -13.561 6.087 1.00 90.50 376 ASP A C 1
ATOM 2808 O O . ASP A 1 376 ? 13.985 -14.740 6.245 1.00 90.50 376 ASP A O 1
ATOM 2812 N N . ILE A 1 377 ? 13.529 -13.018 4.879 1.00 88.06 377 ILE A N 1
ATOM 2813 C CA . ILE A 1 377 ? 13.626 -13.760 3.630 1.00 88.06 377 ILE A CA 1
ATOM 2814 C C . ILE A 1 377 ? 14.815 -13.251 2.822 1.00 88.06 377 ILE A C 1
ATOM 2816 O O . ILE A 1 377 ? 14.923 -12.067 2.502 1.00 88.06 377 ILE A O 1
ATOM 2820 N N . CYS A 1 378 ? 15.687 -14.179 2.433 1.00 84.56 378 CYS A N 1
ATOM 2821 C CA . CYS A 1 378 ? 16.750 -13.912 1.475 1.00 84.56 378 CYS A CA 1
ATOM 2822 C C . CYS A 1 378 ? 16.176 -13.885 0.050 1.00 84.56 378 CYS A C 1
ATOM 2824 O O . CYS A 1 378 ? 15.642 -14.884 -0.429 1.00 84.56 378 CYS A O 1
ATOM 2826 N N . GLY A 1 379 ? 16.364 -12.772 -0.658 1.00 86.62 379 GLY A N 1
ATOM 2827 C CA . GLY A 1 379 ? 15.944 -12.617 -2.052 1.00 86.62 379 GLY A CA 1
ATOM 2828 C C . GLY A 1 379 ? 14.551 -12.011 -2.231 1.00 86.62 379 GLY A C 1
ATOM 2829 O O . GLY A 1 379 ? 13.914 -11.568 -1.282 1.00 86.62 379 GLY A O 1
ATOM 2830 N N . TYR A 1 380 ? 14.115 -11.939 -3.489 1.00 86.19 380 TYR A N 1
ATOM 2831 C CA . TYR A 1 380 ? 12.868 -11.279 -3.871 1.00 86.19 380 TYR A CA 1
ATOM 2832 C C . TYR A 1 380 ? 11.645 -11.964 -3.258 1.00 86.19 380 TYR A C 1
ATOM 2834 O O . TYR A 1 380 ? 11.461 -13.172 -3.417 1.00 86.19 380 TYR A O 1
ATOM 2842 N N . ASN A 1 381 ? 10.783 -11.171 -2.626 1.00 88.75 381 ASN A N 1
ATOM 2843 C CA . ASN A 1 381 ? 9.470 -11.605 -2.182 1.00 88.75 381 ASN A CA 1
ATOM 2844 C C . ASN A 1 381 ? 8.478 -10.437 -2.268 1.00 88.75 381 ASN A C 1
ATOM 2846 O O . ASN A 1 381 ? 8.840 -9.297 -1.989 1.00 88.75 381 ASN A O 1
ATOM 2850 N N . HIS A 1 382 ? 7.249 -10.741 -2.673 1.00 91.38 382 HIS A N 1
ATOM 2851 C CA . HIS A 1 382 ? 6.118 -9.812 -2.770 1.00 91.38 382 HIS A CA 1
ATOM 2852 C C . HIS A 1 382 ? 4.800 -10.534 -2.418 1.00 91.38 382 HIS A C 1
ATOM 2854 O O . HIS A 1 382 ? 3.724 -10.139 -2.851 1.00 91.38 382 HIS A O 1
ATOM 2860 N N . SER A 1 383 ? 4.881 -11.667 -1.708 1.00 92.56 383 SER A N 1
ATOM 2861 C CA . SER A 1 383 ? 3.714 -12.463 -1.324 1.00 92.56 383 SER A CA 1
ATOM 2862 C C . SER A 1 383 ? 3.140 -11.965 -0.004 1.00 92.56 383 SER A C 1
ATOM 2864 O O . SER A 1 383 ? 3.860 -11.805 0.988 1.00 92.56 383 SER A O 1
ATOM 2866 N N . MET A 1 384 ? 1.820 -11.785 0.017 1.00 94.25 384 MET A N 1
ATOM 2867 C CA . MET A 1 384 ? 1.104 -11.454 1.242 1.00 94.25 384 MET A CA 1
ATOM 2868 C C . MET A 1 384 ? 1.075 -12.632 2.225 1.00 94.25 384 MET A C 1
ATOM 2870 O O . MET A 1 384 ? 1.097 -12.390 3.428 1.00 94.25 384 MET A O 1
ATOM 2874 N N . ASP A 1 385 ? 1.112 -13.881 1.749 1.00 93.50 385 ASP A N 1
ATOM 2875 C CA . ASP A 1 385 ? 1.179 -15.076 2.607 1.00 93.50 385 ASP A CA 1
ATOM 2876 C C . ASP A 1 385 ? 2.453 -15.056 3.449 1.00 93.50 385 ASP A C 1
ATOM 2878 O O . ASP A 1 385 ? 2.418 -15.135 4.676 1.00 93.50 385 ASP A O 1
ATOM 2882 N N . VAL A 1 386 ? 3.593 -14.845 2.785 1.00 94.69 386 VAL A N 1
ATOM 2883 C CA . VAL A 1 386 ? 4.898 -14.804 3.454 1.00 94.69 386 VAL A CA 1
ATOM 2884 C C . VAL A 1 386 ? 4.991 -13.590 4.376 1.00 94.69 386 VAL A C 1
ATOM 2886 O O . VAL A 1 386 ? 5.558 -13.673 5.466 1.00 94.69 386 VAL A O 1
ATOM 2889 N N . MET A 1 387 ? 4.414 -12.451 3.978 1.00 96.44 387 MET A N 1
ATOM 2890 C CA . MET A 1 387 ? 4.374 -11.261 4.830 1.00 96.44 387 MET A CA 1
ATOM 2891 C C . MET A 1 387 ? 3.519 -11.505 6.081 1.00 96.44 387 MET A C 1
ATOM 2893 O O . MET A 1 387 ? 3.912 -11.111 7.179 1.00 96.44 387 MET A O 1
ATOM 2897 N N . LEU A 1 388 ? 2.381 -12.190 5.944 1.00 95.88 388 LEU A N 1
ATOM 2898 C CA . LEU A 1 388 ? 1.525 -12.583 7.059 1.00 95.88 388 LEU A CA 1
ATOM 2899 C C . LEU A 1 388 ? 2.258 -13.525 8.019 1.00 95.88 388 LEU A C 1
ATOM 2901 O O . LEU A 1 388 ? 2.253 -13.266 9.221 1.00 95.88 388 LEU A O 1
ATOM 2905 N N . GLU A 1 389 ? 2.940 -14.553 7.512 1.00 95.12 389 GLU A N 1
ATOM 2906 C CA . GLU A 1 389 ? 3.776 -15.446 8.326 1.00 95.12 389 GLU A CA 1
ATOM 2907 C C . GLU A 1 389 ? 4.854 -14.667 9.091 1.00 95.12 389 GLU A C 1
ATOM 2909 O O . GLU A 1 389 ? 5.020 -14.842 10.301 1.00 95.12 389 GLU A O 1
ATOM 2914 N N . CYS A 1 390 ? 5.536 -13.735 8.414 1.00 96.00 390 CYS A N 1
ATOM 2915 C CA . CYS A 1 390 ? 6.525 -12.869 9.046 1.00 96.00 390 CYS A CA 1
ATOM 2916 C C . CYS A 1 390 ? 5.898 -12.035 10.170 1.00 96.00 390 CYS A C 1
ATOM 2918 O O . CYS A 1 390 ? 6.453 -11.972 11.267 1.00 96.00 390 CYS A O 1
ATOM 2920 N N . MET A 1 391 ? 4.755 -11.386 9.931 1.00 96.88 391 MET A N 1
ATOM 2921 C CA . MET A 1 391 ? 4.103 -10.537 10.936 1.00 96.88 391 MET A CA 1
ATOM 2922 C C . MET A 1 391 ? 3.499 -11.339 12.095 1.00 96.88 391 MET A C 1
ATOM 2924 O O . MET A 1 391 ? 3.444 -10.829 13.214 1.00 96.88 391 MET A O 1
ATOM 2928 N N . ALA A 1 392 ? 3.079 -12.581 11.852 1.00 95.81 392 ALA A N 1
ATOM 2929 C CA . ALA A 1 392 ? 2.552 -13.490 12.866 1.00 95.81 392 ALA A CA 1
ATOM 2930 C C . ALA A 1 392 ? 3.645 -14.181 13.703 1.00 95.81 392 ALA A C 1
ATOM 2932 O O . ALA A 1 392 ? 3.331 -14.829 14.704 1.00 95.81 392 ALA A O 1
ATOM 2933 N N . HIS A 1 393 ? 4.923 -14.042 13.330 1.00 95.69 393 HIS A N 1
ATOM 2934 C CA . HIS A 1 393 ? 6.026 -14.664 14.055 1.00 95.69 393 HIS A CA 1
ATOM 2935 C C . HIS A 1 393 ? 6.056 -14.231 15.540 1.00 95.69 393 HIS A C 1
ATOM 2937 O O . HIS A 1 393 ? 5.932 -13.035 15.829 1.00 95.69 393 HIS A O 1
ATOM 2943 N N . PRO A 1 394 ? 6.292 -15.146 16.508 1.00 95.19 394 PRO A N 1
ATOM 2944 C CA . PRO A 1 394 ? 6.247 -14.826 17.940 1.00 95.19 394 PRO A CA 1
ATOM 2945 C C . PRO A 1 394 ? 7.155 -13.670 18.383 1.00 95.19 394 PRO A C 1
ATOM 2947 O O . PRO A 1 394 ? 6.791 -12.909 19.279 1.00 95.19 394 PRO A O 1
ATOM 2950 N N . SER A 1 395 ? 8.316 -13.488 17.742 1.00 95.19 395 SER A N 1
ATOM 2951 C CA . SER A 1 395 ? 9.234 -12.372 18.042 1.00 95.19 395 SER A CA 1
ATOM 2952 C C . SER A 1 395 ? 8.664 -10.989 17.687 1.00 95.19 395 SER A C 1
ATOM 2954 O O . SER A 1 395 ? 9.148 -9.974 18.193 1.00 95.19 395 SER A O 1
ATOM 2956 N N . ARG A 1 396 ? 7.612 -10.935 16.858 1.00 95.50 396 ARG A N 1
ATOM 2957 C CA . ARG A 1 396 ? 6.890 -9.714 16.473 1.00 95.50 396 ARG A CA 1
ATOM 2958 C C . ARG A 1 396 ? 5.577 -9.524 17.223 1.00 95.50 396 ARG A C 1
ATOM 2960 O O . ARG A 1 396 ? 4.805 -8.615 16.911 1.00 95.50 396 ARG A O 1
ATOM 2967 N N . HIS A 1 397 ? 5.319 -10.330 18.251 1.00 95.44 397 HIS A N 1
ATOM 2968 C CA . HIS A 1 397 ? 4.147 -10.129 19.089 1.00 95.44 397 HIS A CA 1
ATOM 2969 C C . HIS A 1 397 ? 4.146 -8.709 19.690 1.00 95.44 397 HIS A C 1
ATOM 2971 O O . HIS A 1 397 ? 5.148 -8.223 20.220 1.00 95.44 397 HIS A O 1
ATOM 2977 N N . GLY A 1 398 ? 3.014 -8.012 19.564 1.00 95.81 398 GLY A N 1
ATOM 2978 C CA . GLY A 1 398 ? 2.857 -6.626 20.011 1.00 95.81 398 GLY A CA 1
ATOM 2979 C C . GLY A 1 398 ? 3.396 -5.562 19.048 1.00 95.81 398 GLY A C 1
ATOM 2980 O O . GLY A 1 398 ? 3.392 -4.383 19.399 1.00 95.81 398 GLY A O 1
ATOM 2981 N N . TRP A 1 399 ? 3.848 -5.934 17.847 1.00 97.50 399 TRP A N 1
ATOM 2982 C CA . TRP A 1 399 ? 4.158 -4.963 16.799 1.00 97.50 399 TRP A CA 1
ATOM 2983 C C . TRP A 1 399 ? 2.870 -4.359 16.231 1.00 97.50 399 TRP A C 1
ATOM 2985 O O . TRP A 1 399 ? 1.933 -5.075 15.865 1.00 97.50 399 TRP A O 1
ATOM 2995 N N . THR A 1 400 ? 2.827 -3.032 16.149 1.00 97.56 400 THR A N 1
ATOM 2996 C CA . THR A 1 400 ? 1.677 -2.257 15.667 1.00 97.56 400 THR A CA 1
ATOM 2997 C C . THR A 1 400 ? 2.117 -1.210 14.654 1.00 97.56 400 THR A C 1
ATOM 2999 O O . THR A 1 400 ? 3.299 -0.875 14.550 1.00 97.56 400 THR A O 1
ATOM 3002 N N . ASN A 1 401 ? 1.160 -0.635 13.928 1.00 97.00 401 ASN A N 1
ATOM 3003 C CA . ASN A 1 401 ? 1.409 0.502 13.036 1.00 97.00 401 ASN A CA 1
ATOM 3004 C C . ASN A 1 401 ? 2.021 1.723 13.760 1.00 97.00 401 ASN A C 1
ATOM 3006 O O . ASN A 1 401 ? 2.689 2.546 13.136 1.00 97.00 401 ASN A O 1
ATOM 3010 N N . ILE A 1 402 ? 1.818 1.852 15.073 1.00 96.19 402 ILE A N 1
ATOM 3011 C CA . ILE A 1 402 ? 2.360 2.964 15.859 1.00 96.19 402 ILE A CA 1
ATOM 3012 C C . ILE A 1 402 ? 3.797 2.681 16.303 1.00 96.19 402 ILE A C 1
ATOM 3014 O O . ILE A 1 402 ? 4.652 3.564 16.228 1.00 96.19 402 ILE A O 1
ATOM 3018 N N . ASN A 1 403 ? 4.086 1.460 16.760 1.00 96.19 403 ASN A N 1
ATOM 3019 C CA . ASN A 1 403 ? 5.339 1.172 17.459 1.00 96.19 403 ASN A CA 1
ATOM 3020 C C . ASN A 1 403 ? 6.420 0.482 16.606 1.00 96.19 403 ASN A C 1
ATOM 3022 O O . ASN A 1 403 ? 7.571 0.424 17.042 1.00 96.19 403 ASN A O 1
ATOM 3026 N N . VAL A 1 404 ? 6.093 -0.007 15.403 1.00 96.25 404 VAL A N 1
ATOM 3027 C CA . VAL A 1 404 ? 6.995 -0.860 14.606 1.00 96.25 404 VAL A CA 1
ATOM 3028 C C . VAL A 1 404 ? 8.363 -0.234 14.339 1.00 96.25 404 VAL A C 1
ATOM 3030 O O . VAL A 1 404 ? 9.383 -0.905 14.478 1.00 96.25 404 VAL A O 1
ATOM 3033 N N . ARG A 1 405 ? 8.429 1.069 14.041 1.00 94.81 405 ARG A N 1
ATOM 3034 C CA . ARG A 1 405 ? 9.707 1.755 13.777 1.00 94.81 405 ARG A CA 1
ATOM 3035 C C . ARG A 1 405 ? 10.649 1.696 14.977 1.00 94.81 405 ARG A C 1
ATOM 3037 O O . ARG A 1 405 ? 11.840 1.467 14.804 1.00 94.81 405 ARG A O 1
ATOM 3044 N N . ALA A 1 406 ? 10.113 1.846 16.189 1.00 95.19 406 ALA A N 1
ATOM 3045 C CA . ALA A 1 406 ? 10.888 1.775 17.428 1.00 95.19 406 ALA A CA 1
ATOM 3046 C C . ALA A 1 406 ? 11.380 0.352 17.746 1.00 95.19 406 ALA A C 1
ATOM 3048 O O . ALA A 1 406 ? 12.277 0.179 18.567 1.00 95.19 406 ALA A O 1
ATOM 3049 N N . LYS A 1 407 ? 10.798 -0.669 17.104 1.00 95.56 407 LYS A N 1
ATOM 3050 C CA . LYS A 1 407 ? 11.230 -2.071 17.190 1.00 95.56 407 LYS A CA 1
ATOM 3051 C C . LYS A 1 407 ? 12.287 -2.434 16.140 1.00 95.56 407 LYS A C 1
ATOM 3053 O O . LYS A 1 407 ? 12.819 -3.539 16.179 1.00 95.56 407 LYS A O 1
ATOM 3058 N N . CYS A 1 408 ? 12.588 -1.527 15.214 1.00 96.06 408 CYS A N 1
ATOM 3059 C CA . CYS A 1 408 ? 13.504 -1.755 14.103 1.00 96.06 408 CYS A CA 1
ATOM 3060 C C . CYS A 1 408 ? 14.840 -1.029 14.304 1.00 96.06 408 CYS A C 1
ATOM 3062 O O . CYS A 1 408 ? 14.939 -0.031 15.020 1.00 96.06 408 CYS A O 1
ATOM 3064 N N . ARG A 1 409 ? 15.876 -1.491 13.599 1.00 95.62 409 ARG A N 1
ATOM 3065 C CA . ARG A 1 409 ? 17.137 -0.756 13.461 1.00 95.62 409 ARG A CA 1
ATOM 3066 C C . ARG A 1 409 ? 16.964 0.347 12.416 1.00 95.62 409 ARG A C 1
ATOM 3068 O O . ARG A 1 409 ? 16.664 0.054 11.263 1.00 95.62 409 ARG A O 1
ATOM 3075 N N . SER A 1 410 ? 17.193 1.602 12.793 1.00 94.50 410 SER A N 1
ATOM 3076 C CA . SER A 1 410 ? 17.185 2.728 11.849 1.00 94.50 410 SER A CA 1
ATOM 3077 C C . SER A 1 410 ? 18.477 2.770 11.025 1.00 94.50 410 SER A C 1
ATOM 3079 O O . SER A 1 410 ? 19.573 2.632 11.570 1.00 94.50 410 SER A O 1
ATOM 3081 N N . CYS A 1 411 ? 18.357 3.016 9.724 1.00 92.06 411 CYS A N 1
ATOM 3082 C CA . CYS A 1 411 ? 19.460 3.249 8.790 1.00 92.06 411 CYS A CA 1
ATOM 3083 C C . CYS A 1 411 ? 19.141 4.456 7.886 1.00 92.06 411 CYS A C 1
ATOM 3085 O O . CYS A 1 411 ? 18.049 5.014 7.951 1.00 92.06 411 CYS A O 1
ATOM 3087 N N . ALA A 1 412 ? 20.089 4.864 7.033 1.00 86.56 412 ALA A N 1
ATOM 3088 C CA . ALA A 1 412 ? 19.928 6.030 6.152 1.00 86.56 412 ALA A CA 1
ATOM 3089 C C . ALA A 1 412 ? 18.782 5.890 5.130 1.00 86.56 412 ALA A C 1
ATOM 3091 O O . ALA A 1 412 ? 18.287 6.889 4.622 1.00 86.56 412 ALA A O 1
ATOM 3092 N N . THR A 1 413 ? 18.378 4.655 4.836 1.00 85.81 413 THR A N 1
ATOM 3093 C CA . THR A 1 413 ? 17.401 4.302 3.797 1.00 85.81 413 THR A CA 1
ATOM 3094 C C . THR A 1 413 ? 16.130 3.669 4.355 1.00 85.81 413 THR A C 1
ATOM 3096 O O . THR A 1 413 ? 15.307 3.196 3.578 1.00 85.81 413 THR A O 1
ATOM 3099 N N . GLY A 1 414 ? 15.965 3.638 5.684 1.00 91.75 414 GLY A N 1
ATOM 3100 C CA . GLY A 1 414 ? 14.742 3.201 6.357 1.00 91.75 414 GLY A CA 1
ATOM 3101 C C . GLY A 1 414 ? 14.965 2.383 7.624 1.00 91.75 414 GLY A C 1
ATOM 3102 O O . GLY A 1 414 ? 15.991 2.517 8.291 1.00 91.75 414 GLY A O 1
ATOM 3103 N N . TYR A 1 415 ? 13.973 1.572 7.985 1.00 94.38 415 TYR A N 1
ATOM 3104 C CA . TYR A 1 415 ? 13.917 0.843 9.253 1.00 94.38 415 TYR A CA 1
ATOM 3105 C C . TYR A 1 415 ? 13.974 -0.647 8.976 1.00 94.38 415 TYR A C 1
ATOM 3107 O O . TYR A 1 415 ? 13.158 -1.146 8.226 1.00 94.38 415 TYR A O 1
ATOM 3115 N N . TYR A 1 416 ? 14.907 -1.370 9.573 1.00 95.12 416 TYR A N 1
ATOM 3116 C CA . TYR A 1 416 ? 15.156 -2.768 9.242 1.00 95.12 416 TYR A CA 1
ATOM 3117 C C . TYR A 1 416 ? 14.792 -3.650 10.430 1.00 95.12 416 TYR A C 1
ATOM 3119 O O . TYR A 1 416 ? 15.235 -3.394 11.557 1.00 95.12 416 TYR A O 1
ATOM 3127 N N . THR A 1 417 ? 13.969 -4.669 10.196 1.00 94.44 417 THR A N 1
ATOM 3128 C CA . THR A 1 417 ? 13.633 -5.651 11.229 1.00 94.44 417 THR A CA 1
ATOM 3129 C C . THR A 1 417 ? 14.892 -6.408 11.632 1.00 94.44 417 THR A C 1
ATOM 3131 O O . THR A 1 417 ? 15.639 -6.857 10.767 1.00 94.44 417 THR A O 1
ATOM 3134 N N . VAL A 1 418 ? 15.128 -6.596 12.930 1.00 85.62 418 VAL A N 1
ATOM 3135 C CA . VAL A 1 418 ? 16.151 -7.554 13.366 1.00 85.62 418 VAL A CA 1
ATOM 3136 C C . VAL A 1 418 ? 15.651 -8.943 12.975 1.00 85.62 418 VAL A C 1
ATOM 3138 O O . VAL A 1 418 ? 14.506 -9.265 13.289 1.00 85.62 418 VAL A O 1
ATOM 3141 N N . VAL A 1 419 ? 16.467 -9.710 12.244 1.00 72.12 419 VAL A N 1
ATOM 3142 C CA . VAL A 1 419 ? 16.121 -11.077 11.821 1.00 72.12 419 VAL A CA 1
ATOM 3143 C C . VAL A 1 419 ? 15.668 -11.860 13.051 1.00 72.12 419 VAL A C 1
ATOM 3145 O O . VAL A 1 419 ? 16.352 -11.835 14.079 1.00 72.12 419 VAL A O 1
ATOM 3148 N N . ALA A 1 420 ? 14.471 -12.433 12.946 1.00 59.34 420 ALA A N 1
ATOM 3149 C CA . ALA A 1 420 ? 13.769 -13.095 14.035 1.00 59.34 420 ALA A CA 1
ATOM 3150 C C . ALA A 1 420 ? 14.452 -14.385 14.498 1.00 59.34 420 ALA A C 1
ATOM 3152 O O . ALA A 1 420 ? 15.096 -15.055 13.657 1.00 59.34 420 ALA A O 1
#

Foldseek 3Di:
DDDDDDDDDDDPPPPPPVPPFFPQCVVPVPPVVVVQDADWDQAPQPRGTGHLFAQAAALLRLGHHGPPGPAAHAPDNDNPASSADWDQAPAPRHTHHPFANADDQELQPPPTHYLGPVRYDVSLVSVLLSLLSSLLSVVVVVCVVVVHQQDQDVVLVVLLVVLLVLLVVLVQDAALPDKDAPLVLLQQQVQLLVLAPDQDGDFQLPDVDPQDLDRPVQKGWPDWGRQPDDPDDRLDWTWIWIWGCDDPDWIAIEIETEDDDPVPSVVLSRNLCCQSVRRANSSVLSVVSVVSSVVVVVRHQYAYEHAACRLLSSLQNQQSSQHAYEYELYAQRLSGPACSSDDQRHYAYEYAPQACRSDPDDPSSDRSDAHEHEDQDDHHDRDSSVVSVSSSDPVNPPPMSNCPQVQFDDDPRHTYHDHD